Protein AF-0000000076224158 (afdb_homodimer)

Solvent-accessible surface area (backbone atoms only — not comparable to full-atom values): 31196 Å² total; per-residue (Å²): 127,80,57,42,78,38,50,44,68,56,44,60,71,27,46,54,64,68,62,45,44,53,43,44,55,52,43,36,30,42,57,66,63,60,41,84,49,54,47,72,63,79,67,45,77,44,75,63,54,93,77,24,34,37,38,43,28,48,28,35,27,53,86,74,43,29,29,24,38,37,44,34,24,39,27,80,58,23,47,83,75,68,70,39,64,28,68,37,36,36,32,38,36,25,32,54,86,60,41,46,60,49,31,40,31,37,21,51,47,51,47,30,49,47,52,28,39,51,53,48,52,46,44,76,74,58,38,47,92,67,87,57,38,29,40,15,32,38,26,76,48,69,51,34,54,33,34,53,56,48,49,58,72,76,41,80,57,84,37,47,29,25,10,22,86,90,39,46,65,55,16,44,52,49,14,63,74,68,74,44,40,51,28,87,30,43,60,64,27,34,44,74,19,38,33,37,36,36,42,42,85,54,35,70,60,51,71,43,54,48,90,42,49,33,87,32,19,23,37,38,37,52,37,19,77,39,57,74,14,15,52,44,33,44,64,39,48,63,61,27,54,27,28,17,70,40,48,72,55,37,64,71,27,24,10,46,37,55,74,43,64,39,71,71,76,38,29,49,14,31,42,75,67,63,78,38,86,79,76,67,84,40,23,30,32,39,45,39,76,78,57,44,60,43,53,37,47,48,50,50,46,22,53,53,44,46,53,52,54,56,68,73,93,124,81,56,42,79,38,49,45,67,54,42,60,72,28,46,54,65,68,61,46,45,54,44,43,55,50,44,36,30,42,57,66,65,60,40,84,47,54,45,71,63,80,66,45,76,43,79,64,53,103,75,25,35,38,39,42,28,50,28,35,28,52,87,73,43,29,30,23,36,37,43,34,22,41,28,80,57,24,46,83,75,69,71,37,66,30,68,37,38,37,32,38,36,24,33,53,85,61,42,45,61,50,30,40,31,38,21,51,48,50,47,30,49,50,51,29,40,51,52,49,52,46,45,74,75,57,39,49,91,66,86,57,37,28,39,15,32,37,25,76,48,68,50,34,53,32,34,53,57,47,48,58,72,75,42,79,55,82,37,48,29,27,9,23,85,92,39,45,67,56,17,44,52,49,15,63,75,67,74,43,41,52,27,86,31,44,59,65,25,35,45,74,19,36,31,37,36,37,41,43,83,52,35,72,59,52,71,43,54,47,90,42,48,33,88,30,20,22,36,38,39,53,35,19,77,40,58,74,15,15,52,45,34,44,62,40,48,63,61,27,54,27,28,18,69,42,49,70,56,37,64,70,26,22,10,45,36,55,74,43,64,39,71,72,74,37,29,49,14,30,42,75,68,63,77,39,86,78,76,67,86,40,23,32,31,38,45,39,74,77,58,44,60,44,55,36,46,50,50,51,45,22,53,53,44,46,53,52,54,56,70,73,96

Foldseek 3Di:
DDAAEAELVLLVVQQDQVLLLVLLLVLLLCVQVVPPFKDWDDWDWDCPDDPKIWIWGWITHVVLQKTKIKIWIAQPCCCVPPVDDRIFIKMWIAGNVPRHTHYIYGVLSLCLQLLLSVVVLCCVQQFAPDAQAEEFEEDQDSNSVNNLVSVVVPHHHVAYEYEYAPDQPSRVVSCVVSVHHYDNAPLRRQAPGQEYEYPDAWDQDAREEPVSHDFLHEYEYADALAQNTDHYDLVLQQFAQEAESDQVSCCHGHNNCVVSVHDNNYYPSCSSVVVDDDDRRGYYYYYYNDGRVSSRSSVSSSSVSVVVVVVVD/DDAAEAELVLLVVQQDQVLLLVLLLVLLLCVQVVPPFKDWDDWDWDCPDDPKIWIWGWITHVVLQKTKIKIWIAQPCCCVPPVDDRIFIKMWIAGNVPRHTHYIYGVLSLCLQLLLSVVVLCCVQQFDPDAQAEEFEEDQDSNSVNNLVSVVVPHDHNAYEYEYAPDQPSRVVSCVVSVHHYDNAPLRRQAPGQEYEYPDAWDQDAREEPVSHDFLHEYEYADALAQNTDHYDLVLQQFAQEAESDQVSCCHGHNNCVVSVHDNNYYPSCSSVVVDDDDRRGHYYYYYNDGRVSSRSSVSSSSVSVVVVVVVD

Sequence (626 aa):
MKPLFLDGEQVEQHLPLLDLLDGIEKSFVNYSNKIEGLIHPQRLVLNVQNNDLFFVKPVVSTPDKTICTKLLTLFPENEAKYQVPSHQAIVTVFDSDTGSLQAVMDGVAVTDLRTAAASAIARKHLAPRGNSNILAIVGTGHQAVSHVKLFRAVSGYKEIRVCSRSNPQRAQQFAKQWGIKAASSVQEGVRDADIVVTVTKSSAQPVVLYEWLKPNALVVIVGSPISSQRDVDSSTMLNSIVVADSKPGAMETSGDVIQSGCEVHGELGEVIGGKMKVGFDKMRVFKSSGLAVQDLVAGKIVVQNYRKAIRECMKPLFLDGEQVEQHLPLLDLLDGIEKSFVNYSNKIEGLIHPQRLVLNVQNNDLFFVKPVVSTPDKTICTKLLTLFPENEAKYQVPSHQAIVTVFDSDTGSLQAVMDGVAVTDLRTAAASAIARKHLAPRGNSNILAIVGTGHQAVSHVKLFRAVSGYKEIRVCSRSNPQRAQQFAKQWGIKAASSVQEGVRDADIVVTVTKSSAQPVVLYEWLKPNALVVIVGSPISSQRDVDSSTMLNSIVVADSKPGAMETSGDVIQSGCEVHGELGEVIGGKMKVGFDKMRVFKSSGLAVQDLVAGKIVVQNYRKAIREC

Nearest PDB structures (foldseek):
  4bv9-assembly1_A  TM=9.444E-01  e=2.936E-36  Mus musculus
  4bv8-assembly1_A-2  TM=9.529E-01  e=1.553E-35  Mus musculus
  2i99-assembly1_B  TM=9.430E-01  e=1.404E-34  Homo sapiens
  4bv8-assembly2_B-3  TM=9.443E-01  e=3.639E-34  Mus musculus
  4bva-assembly1_A  TM=9.425E-01  e=2.261E-34  Mus musculus

Organism: NCBI:txid252671

Radius of gyration: 27.34 Å; Cα contacts (8 Å, |Δi|>4): 1504; chains: 2; bounding box: 48×82×61 Å

Structure (mmCIF, N/CA/C/O backbone):
data_AF-0000000076224158-model_v1
#
loop_
_entity.id
_entity.type
_entity.pdbx_description
1 polymer 'Ketimine reductase mu-crystallin'
#
loop_
_atom_site.group_PDB
_atom_site.id
_atom_site.type_symbol
_atom_site.label_atom_id
_atom_site.label_alt_id
_atom_site.label_comp_id
_atom_site.label_asym_id
_atom_site.label_entity_id
_atom_site.label_seq_id
_atom_site.pdbx_PDB_ins_code
_atom_site.Cartn_x
_atom_site.Cartn_y
_atom_site.Cartn_z
_atom_site.occupancy
_atom_site.B_iso_or_equiv
_atom_site.auth_seq_id
_atom_site.auth_comp_id
_atom_site.auth_asym_id
_atom_site.auth_atom_id
_atom_site.pdbx_PDB_model_num
ATOM 1 N N . MET A 1 1 ? -10.414 -6.004 17.875 1 71.81 1 MET A N 1
ATOM 2 C CA . MET A 1 1 ? -9.406 -7.023 18.141 1 71.81 1 MET A CA 1
ATOM 3 C C . MET A 1 1 ? -8.031 -6.555 17.688 1 71.81 1 MET A C 1
ATOM 5 O O . MET A 1 1 ? -7.914 -5.797 16.719 1 71.81 1 MET A O 1
ATOM 9 N N . LYS A 1 2 ? -6.98 -7.051 18.375 1 88.31 2 LYS A N 1
ATOM 10 C CA . LYS A 1 2 ? -5.609 -6.684 18.047 1 88.31 2 LYS A CA 1
ATOM 11 C C . LYS A 1 2 ? -5.176 -7.32 16.734 1 88.31 2 LYS A C 1
ATOM 13 O O . LYS A 1 2 ? -5.473 -8.492 16.469 1 88.31 2 LYS A O 1
ATOM 18 N N . PRO A 1 3 ? -4.562 -6.594 15.859 1 96.06 3 PRO A N 1
ATOM 19 C CA . PRO A 1 3 ? -4.098 -7.168 14.594 1 96.06 3 PRO A CA 1
ATOM 20 C C . PRO A 1 3 ? -3.088 -8.297 14.789 1 96.06 3 PRO A C 1
ATOM 22 O O . PRO A 1 3 ? -2.297 -8.258 15.734 1 96.06 3 PRO A O 1
ATOM 25 N N . LEU A 1 4 ? -3.143 -9.258 13.984 1 97 4 LEU A N 1
ATOM 26 C CA . LEU A 1 4 ? -2.207 -10.383 14 1 97 4 LEU A CA 1
ATOM 27 C C . LEU A 1 4 ? -0.954 -10.047 13.195 1 97 4 LEU A C 1
ATOM 29 O O . LEU A 1 4 ? -1.03 -9.383 12.164 1 97 4 LEU A O 1
ATOM 33 N N . PHE A 1 5 ? 0.171 -10.453 13.641 1 97.06 5 PHE A N 1
ATOM 34 C CA . PHE A 1 5 ? 1.428 -10.438 12.898 1 97.06 5 PHE A CA 1
ATOM 35 C C . PHE A 1 5 ? 1.959 -11.852 12.695 1 97.06 5 PHE A C 1
ATOM 37 O O . PHE A 1 5 ? 2.443 -12.477 13.641 1 97.06 5 PHE A O 1
ATOM 44 N N . LEU A 1 6 ? 1.848 -12.305 11.492 1 98.06 6 LEU A N 1
ATOM 45 C CA . LEU A 1 6 ? 2.082 -13.727 11.234 1 98.06 6 LEU A CA 1
ATOM 46 C C . LEU A 1 6 ? 3.314 -13.914 10.359 1 98.06 6 LEU A C 1
ATOM 48 O O . LEU A 1 6 ? 3.416 -13.32 9.281 1 98.06 6 LEU A O 1
ATOM 52 N N . ASP A 1 7 ? 4.25 -14.758 10.781 1 97.5 7 ASP A N 1
ATOM 53 C CA . ASP A 1 7 ? 5.449 -15.023 9.992 1 97.5 7 ASP A CA 1
ATOM 54 C C . ASP A 1 7 ? 5.191 -16.094 8.938 1 97.5 7 ASP A C 1
ATOM 56 O O . ASP A 1 7 ? 4.055 -16.547 8.766 1 97.5 7 ASP A O 1
ATOM 60 N N . GLY A 1 8 ? 6.195 -16.438 8.18 1 97.38 8 GLY A N 1
ATOM 61 C CA . GLY A 1 8 ? 6.047 -17.359 7.062 1 97.38 8 GLY A CA 1
ATOM 62 C C . GLY A 1 8 ? 5.574 -18.75 7.484 1 97.38 8 GLY A C 1
ATOM 63 O O . GLY A 1 8 ? 4.734 -19.359 6.82 1 97.38 8 GLY A O 1
ATOM 64 N N . GLU A 1 9 ? 6.062 -19.25 8.586 1 97.5 9 GLU A N 1
ATOM 65 C CA . GLU A 1 9 ? 5.676 -20.562 9.086 1 97.5 9 GLU A CA 1
ATOM 66 C C . GLU A 1 9 ? 4.203 -20.594 9.484 1 97.5 9 GLU A C 1
ATOM 68 O O . GLU A 1 9 ? 3.492 -21.562 9.188 1 97.5 9 GLU A O 1
ATOM 73 N N . GLN A 1 10 ? 3.787 -19.531 10.18 1 97.94 10 GLN A N 1
ATOM 74 C CA . GLN A 1 10 ? 2.393 -19.438 10.602 1 97.94 10 GLN A CA 1
ATOM 75 C C . GLN A 1 10 ? 1.464 -19.359 9.391 1 97.94 10 GLN A C 1
ATOM 77 O O . GLN A 1 10 ? 0.37 -19.922 9.398 1 97.94 10 GLN A O 1
ATOM 82 N N . VAL A 1 11 ? 1.877 -18.609 8.352 1 98.38 11 VAL A N 1
ATOM 83 C CA . VAL A 1 11 ? 1.096 -18.547 7.125 1 98.38 11 VAL A CA 1
ATOM 84 C C . VAL A 1 11 ? 0.933 -19.938 6.527 1 98.38 11 VAL A C 1
ATOM 86 O O . VAL A 1 11 ? -0.186 -20.359 6.238 1 98.38 11 VAL A O 1
ATOM 89 N N . GLU A 1 12 ? 2.012 -20.656 6.406 1 97.12 12 GLU A N 1
ATOM 90 C CA . GLU A 1 12 ? 1.983 -21.984 5.801 1 97.12 12 GLU A CA 1
ATOM 91 C C . GLU A 1 12 ? 1.125 -22.938 6.617 1 97.12 12 GLU A C 1
ATOM 93 O O . GLU A 1 12 ? 0.393 -23.75 6.059 1 97.12 12 GLU A O 1
ATOM 98 N N . GLN A 1 13 ? 1.196 -22.797 7.918 1 97.25 13 GLN A N 1
ATOM 99 C CA . GLN A 1 13 ? 0.473 -23.688 8.82 1 97.25 13 GLN A CA 1
ATOM 100 C C . GLN A 1 13 ? -1.033 -23.469 8.727 1 97.25 13 GLN A C 1
ATOM 102 O O . GLN A 1 13 ? -1.817 -24.406 8.906 1 97.25 13 GLN A O 1
ATOM 107 N N . HIS A 1 14 ? -1.399 -22.297 8.422 1 98.19 14 HIS A N 1
ATOM 108 C CA . HIS A 1 14 ? -2.818 -21.969 8.508 1 98.19 14 HIS A CA 1
ATOM 109 C C . HIS A 1 14 ? -3.412 -21.703 7.129 1 98.19 14 HIS A C 1
ATOM 111 O O . HIS A 1 14 ? -4.477 -21.094 7.008 1 98.19 14 HIS A O 1
ATOM 117 N N . LEU A 1 15 ? -2.77 -22.141 6.113 1 97.81 15 LEU A N 1
ATOM 118 C CA . LEU A 1 15 ? -3.25 -22.016 4.738 1 97.81 15 LEU A CA 1
ATOM 119 C C . LEU A 1 15 ? -3.375 -23.391 4.094 1 97.81 15 LEU A C 1
ATOM 121 O O . LEU A 1 15 ? -2.566 -23.766 3.234 1 97.81 15 LEU A O 1
ATOM 125 N N . PRO A 1 16 ? -4.438 -24.125 4.477 1 96.19 16 PRO A N 1
ATOM 126 C CA . PRO A 1 16 ? -4.629 -25.453 3.893 1 96.19 16 PRO A CA 1
ATOM 127 C C . PRO A 1 16 ? -4.746 -25.422 2.371 1 96.19 16 PRO A C 1
ATOM 129 O O . PRO A 1 16 ? -5.438 -24.547 1.821 1 96.19 16 PRO A O 1
ATOM 132 N N . LEU A 1 17 ? -4.184 -26.406 1.789 1 95.94 17 LEU A N 1
ATOM 133 C CA . LEU A 1 17 ? -4.035 -26.453 0.339 1 95.94 17 LEU A CA 1
ATOM 134 C C . LEU A 1 17 ? -5.395 -26.484 -0.348 1 95.94 17 LEU A C 1
ATOM 136 O O . LEU A 1 17 ? -5.621 -25.766 -1.319 1 95.94 17 LEU A O 1
ATOM 140 N N . LEU A 1 18 ? -6.312 -27.297 0.11 1 95.44 18 LEU A N 1
ATOM 141 C CA . LEU A 1 18 ? -7.609 -27.453 -0.535 1 95.44 18 LEU A CA 1
ATOM 142 C C . LEU A 1 18 ? -8.406 -26.156 -0.482 1 95.44 18 LEU A C 1
ATOM 144 O O . LEU A 1 18 ? -9.039 -25.781 -1.466 1 95.44 18 LEU A O 1
ATOM 148 N N . ASP A 1 19 ? -8.359 -25.484 0.692 1 97 19 ASP A N 1
ATOM 149 C CA . ASP A 1 19 ? -9.039 -24.188 0.828 1 97 19 ASP A CA 1
ATOM 150 C C . ASP A 1 19 ? -8.422 -23.156 -0.107 1 97 19 ASP A C 1
ATOM 152 O O . ASP A 1 19 ? -9.141 -22.344 -0.703 1 97 19 ASP A O 1
ATOM 156 N N . LEU A 1 20 ? -7.164 -23.219 -0.166 1 98.25 20 LEU A N 1
ATOM 157 C CA . LEU A 1 20 ? -6.449 -22.281 -1.015 1 98.25 20 LEU A CA 1
ATOM 158 C C . LEU A 1 20 ? -6.816 -22.484 -2.48 1 98.25 20 LEU A C 1
ATOM 160 O O . LEU A 1 20 ? -7.148 -21.516 -3.178 1 98.25 20 LEU A O 1
ATOM 164 N N . LEU A 1 21 ? -6.789 -23.734 -2.971 1 98.25 21 LEU A N 1
ATOM 165 C CA . LEU A 1 21 ? -7.094 -24.047 -4.363 1 98.25 21 LEU A CA 1
ATOM 166 C C . LEU A 1 21 ? -8.516 -23.625 -4.715 1 98.25 21 LEU A C 1
ATOM 168 O O . LEU A 1 21 ? -8.742 -22.969 -5.734 1 98.25 21 LEU A O 1
ATOM 172 N N . ASP A 1 22 ? -9.43 -23.953 -3.82 1 98.25 22 ASP A N 1
ATOM 173 C CA . ASP A 1 22 ? -10.828 -23.594 -4.047 1 98.25 22 ASP A CA 1
ATOM 174 C C . ASP A 1 22 ? -11 -22.062 -4.086 1 98.25 22 ASP A C 1
ATOM 176 O O . ASP A 1 22 ? -11.703 -21.547 -4.953 1 98.25 22 ASP A O 1
ATOM 180 N N . GLY A 1 23 ? -10.398 -21.422 -3.127 1 98.38 23 GLY A N 1
ATOM 181 C CA . GLY A 1 23 ? -10.508 -19.969 -3.047 1 98.38 23 GLY A CA 1
ATOM 182 C C . GLY A 1 23 ? -9.898 -19.266 -4.242 1 98.38 23 GLY A C 1
ATOM 183 O O . GLY A 1 23 ? -10.492 -18.328 -4.781 1 98.38 23 GLY A O 1
ATOM 184 N N . ILE A 1 24 ? -8.734 -19.688 -4.688 1 98.62 24 ILE A N 1
ATOM 185 C CA . ILE A 1 24 ? -8.047 -19.062 -5.812 1 98.62 24 ILE A CA 1
ATOM 186 C C . ILE A 1 24 ? -8.836 -19.297 -7.098 1 98.62 24 ILE A C 1
ATOM 188 O O . ILE A 1 24 ? -8.969 -18.391 -7.926 1 98.62 24 ILE A O 1
ATOM 192 N N . GLU A 1 25 ? -9.312 -20.516 -7.273 1 98.62 25 GLU A N 1
ATOM 193 C CA . GLU A 1 25 ? -10.102 -20.812 -8.461 1 98.62 25 GLU A CA 1
ATOM 194 C C . GLU A 1 25 ? -11.32 -19.922 -8.57 1 98.62 25 GLU A C 1
ATOM 196 O O . GLU A 1 25 ? -11.594 -19.359 -9.633 1 98.62 25 GLU A O 1
ATOM 201 N N . LYS A 1 26 ? -12.008 -19.75 -7.492 1 98.38 26 LYS A N 1
ATOM 202 C CA . LYS A 1 26 ? -13.172 -18.859 -7.449 1 98.38 26 LYS A CA 1
ATOM 203 C C . LYS A 1 26 ? -12.766 -17.422 -7.719 1 98.38 26 LYS A C 1
ATOM 205 O O . LYS A 1 26 ? -13.508 -16.672 -8.367 1 98.38 26 LYS A O 1
ATOM 210 N N . SER A 1 27 ? -11.641 -17.031 -7.215 1 98.25 27 SER A N 1
ATOM 211 C CA . SER A 1 27 ? -11.188 -15.656 -7.371 1 98.25 27 SER A CA 1
ATOM 212 C C . SER A 1 27 ? -10.898 -15.328 -8.828 1 98.25 27 SER A C 1
ATOM 214 O O . SER A 1 27 ? -11.117 -14.195 -9.273 1 98.25 27 SER A O 1
ATOM 216 N N . PHE A 1 28 ? -10.383 -16.297 -9.617 1 98.69 28 PHE A N 1
ATOM 217 C CA . PHE A 1 28 ? -10.18 -16.094 -11.047 1 98.69 28 PHE A CA 1
ATOM 218 C C . PHE A 1 28 ? -11.492 -15.766 -11.742 1 98.69 28 PHE A C 1
ATOM 220 O O . PHE A 1 28 ? -11.57 -14.836 -12.547 1 98.69 28 PHE A O 1
ATOM 227 N N . VAL A 1 29 ? -12.492 -16.547 -11.43 1 98.62 29 VAL A N 1
ATOM 228 C CA . VAL A 1 29 ? -13.797 -16.375 -12.047 1 98.62 29 VAL A CA 1
ATOM 229 C C . VAL A 1 29 ? -14.375 -15.008 -11.672 1 98.62 29 VAL A C 1
ATOM 231 O O . VAL A 1 29 ? -14.852 -14.258 -12.531 1 98.62 29 VAL A O 1
ATOM 234 N N . ASN A 1 30 ? -14.305 -14.688 -10.391 1 98.31 30 ASN A N 1
ATOM 235 C CA . ASN A 1 30 ? -14.82 -13.414 -9.906 1 98.31 30 ASN A CA 1
ATOM 236 C C . ASN A 1 30 ? -14.117 -12.234 -10.562 1 98.31 30 ASN A C 1
ATOM 238 O O . ASN A 1 30 ? -14.75 -11.234 -10.906 1 98.31 30 ASN A O 1
ATOM 242 N N . TYR A 1 31 ? -12.836 -12.344 -10.68 1 98.25 31 TYR A N 1
ATOM 243 C CA . TYR A 1 31 ? -12.062 -11.281 -11.312 1 98.25 31 TYR A CA 1
ATOM 244 C C . TYR A 1 31 ? -12.484 -11.102 -12.773 1 98.25 31 TYR A C 1
ATOM 246 O O . TYR A 1 31 ? -12.789 -9.984 -13.195 1 98.25 31 TYR A O 1
ATOM 254 N N . SER A 1 32 ? 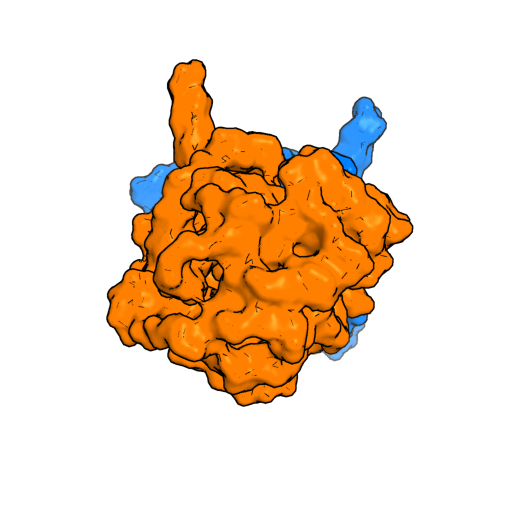-12.508 -12.18 -13.516 1 98.31 32 SER A N 1
ATOM 255 C CA . SER A 1 32 ? -12.805 -12.102 -14.945 1 98.31 32 SER A CA 1
ATOM 256 C C . SER A 1 32 ? -14.234 -11.625 -15.188 1 98.31 32 SER A C 1
ATOM 258 O O . SER A 1 32 ? -14.516 -10.969 -16.188 1 98.31 32 SER A O 1
ATOM 260 N N . ASN A 1 33 ? -15.109 -11.93 -14.25 1 97.69 33 ASN A N 1
ATOM 261 C CA . ASN A 1 33 ? -16.516 -11.523 -14.367 1 97.69 33 ASN A CA 1
ATOM 262 C C . ASN A 1 33 ? -16.734 -10.109 -13.836 1 97.69 33 ASN A C 1
ATOM 264 O O . ASN A 1 33 ? -17.844 -9.578 -13.914 1 97.69 33 ASN A O 1
ATOM 268 N N . LYS A 1 34 ? -15.719 -9.453 -13.258 1 96.31 34 LYS A N 1
ATOM 269 C CA . LYS A 1 34 ? -15.82 -8.117 -12.672 1 96.31 34 LYS A CA 1
ATOM 270 C C . LYS A 1 34 ? -17 -8.023 -11.711 1 96.31 34 LYS A C 1
ATOM 272 O O . LYS A 1 34 ? -17.844 -7.141 -11.852 1 96.31 34 LYS A O 1
ATOM 277 N N . ILE A 1 35 ? -17 -8.969 -10.852 1 97.19 35 ILE A N 1
ATOM 278 C CA . ILE A 1 35 ? -18.156 -9.016 -9.961 1 97.19 35 ILE A CA 1
ATOM 279 C C . ILE A 1 35 ? -18.266 -7.703 -9.18 1 97.19 35 ILE A C 1
ATOM 281 O O . ILE A 1 35 ? -17.25 -7.043 -8.93 1 97.19 35 ILE A O 1
ATOM 285 N N . GLU A 1 36 ? -19.469 -7.371 -8.742 1 96.69 36 GLU A N 1
ATOM 286 C CA . GLU A 1 36 ? -19.703 -6.168 -7.949 1 96.69 36 GLU A CA 1
ATOM 287 C C . GLU A 1 36 ? -18.984 -6.25 -6.602 1 96.69 36 GLU A C 1
ATOM 289 O O . GLU A 1 36 ? -19 -7.293 -5.949 1 96.69 36 GLU A O 1
ATOM 294 N N . GLY A 1 37 ? -18.312 -5.105 -6.25 1 97.44 37 GLY A N 1
ATOM 295 C CA . GLY A 1 37 ? -17.656 -5.043 -4.953 1 97.44 37 GLY A CA 1
ATOM 296 C C . GLY A 1 37 ? -16.203 -5.445 -5.012 1 97.44 37 GLY A C 1
ATOM 297 O O . GLY A 1 37 ? -15.469 -5.297 -4.027 1 97.44 37 GLY A O 1
ATOM 298 N N . LEU A 1 38 ? -15.828 -6.031 -6.137 1 98.12 38 LEU A N 1
ATOM 299 C CA . LEU A 1 38 ? -14.406 -6.301 -6.344 1 98.12 38 LEU A CA 1
ATOM 300 C C . LEU A 1 38 ? -13.727 -5.129 -7.035 1 98.12 38 LEU A C 1
ATOM 302 O O . LEU A 1 38 ? -14.031 -4.816 -8.188 1 98.12 38 LEU A O 1
ATOM 306 N N . ILE A 1 39 ? -12.914 -4.418 -6.352 1 98.12 39 ILE A N 1
ATOM 307 C CA . ILE A 1 39 ? -12.117 -3.314 -6.879 1 98.12 39 ILE A CA 1
ATOM 308 C C . ILE A 1 39 ? -10.648 -3.73 -6.957 1 98.12 39 ILE A C 1
ATOM 31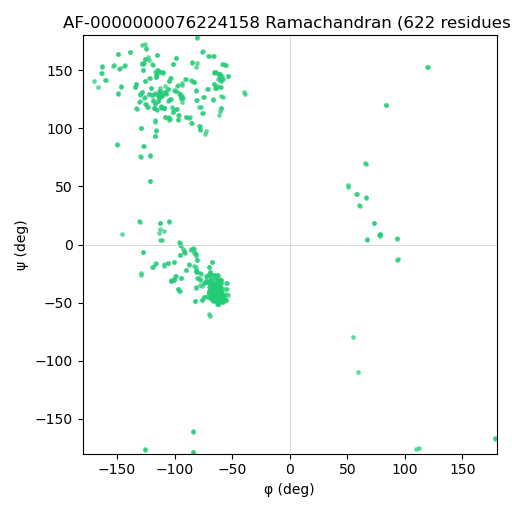0 O O . ILE A 1 39 ? -9.984 -3.893 -5.93 1 98.12 39 ILE A O 1
ATOM 314 N N . HIS A 1 40 ? -10.164 -3.908 -8.117 1 97.31 40 HIS A N 1
ATOM 315 C CA . HIS A 1 40 ? -8.859 -4.496 -8.391 1 97.31 40 HIS A CA 1
ATOM 316 C C . HIS A 1 40 ? -8.047 -3.625 -9.336 1 97.31 40 HIS A C 1
ATOM 318 O O . HIS A 1 40 ? -7.895 -3.959 -10.516 1 97.31 40 HIS A O 1
ATOM 324 N N . PRO A 1 41 ? -7.508 -2.51 -8.805 1 95.06 41 PRO A N 1
ATOM 325 C CA . PRO A 1 41 ? -6.711 -1.659 -9.688 1 95.06 41 PRO A CA 1
ATOM 326 C C . PRO A 1 41 ? -5.426 -2.34 -10.164 1 95.06 41 PRO A C 1
ATOM 328 O O . PRO A 1 41 ? -5 -3.336 -9.57 1 95.06 41 PRO A O 1
ATOM 331 N N . GLN A 1 42 ? -4.859 -1.765 -11.25 1 90.12 42 GLN A N 1
ATOM 332 C CA . GLN A 1 42 ? -3.537 -2.219 -11.664 1 90.12 42 GLN A CA 1
ATOM 333 C C . GLN A 1 42 ? -2.496 -1.956 -10.586 1 90.12 42 GLN A C 1
ATOM 335 O O . GLN A 1 42 ? -2.566 -0.947 -9.875 1 90.12 42 GLN A O 1
ATOM 340 N N . ARG A 1 43 ? -1.599 -2.793 -10.516 1 91.38 43 ARG A N 1
ATOM 341 C CA . ARG A 1 43 ? -0.514 -2.641 -9.555 1 91.38 43 ARG A CA 1
ATOM 342 C C . ARG A 1 43 ? 0.273 -1.361 -9.812 1 91.38 43 ARG A C 1
ATOM 344 O O . ARG A 1 43 ? 0.38 -0.911 -10.953 1 91.38 43 ARG A O 1
ATOM 351 N N . LEU A 1 44 ? 0.775 -0.759 -8.742 1 94 44 LEU A N 1
ATOM 352 C CA . LEU A 1 44 ? 1.739 0.332 -8.852 1 94 44 LEU A CA 1
ATOM 353 C C . LEU A 1 44 ? 3.166 -0.191 -8.727 1 94 44 LEU A C 1
ATOM 355 O O . LEU A 1 44 ? 3.459 -1.007 -7.848 1 94 44 LEU A O 1
ATOM 359 N N . VAL A 1 45 ? 4.02 0.167 -9.656 1 93.19 45 VAL A N 1
ATOM 360 C CA . VAL A 1 45 ? 5.43 -0.206 -9.617 1 93.19 45 VAL A CA 1
ATOM 361 C C . VAL A 1 45 ? 6.289 1.046 -9.484 1 93.19 45 VAL A C 1
ATOM 363 O O . VAL A 1 45 ? 6.258 1.924 -10.352 1 93.19 45 VAL A O 1
ATOM 366 N N . LEU A 1 46 ? 6.988 1.181 -8.43 1 96.69 46 LEU A N 1
ATOM 367 C CA . LEU A 1 46 ? 7.902 2.299 -8.211 1 96.69 46 LEU A CA 1
ATOM 368 C C . LEU A 1 46 ? 9.352 1.864 -8.414 1 96.69 46 LEU A C 1
ATOM 370 O O . LEU A 1 46 ? 9.805 0.897 -7.793 1 96.69 46 LEU A O 1
ATOM 374 N N . ASN A 1 47 ? 10.07 2.521 -9.258 1 95.38 47 ASN A N 1
ATOM 375 C CA . ASN A 1 47 ? 11.5 2.285 -9.438 1 95.38 47 ASN A CA 1
ATOM 376 C C . ASN A 1 47 ? 12.32 2.941 -8.336 1 95.38 47 ASN A C 1
ATOM 378 O O . ASN A 1 47 ? 12.555 4.152 -8.367 1 95.38 47 ASN A O 1
ATOM 382 N N . VAL A 1 48 ? 12.781 2.225 -7.371 1 97.06 48 VAL A N 1
ATOM 383 C CA . VAL A 1 48 ? 13.5 2.744 -6.207 1 97.06 48 VAL A CA 1
ATOM 384 C C . VAL A 1 48 ? 14.867 3.26 -6.637 1 97.06 48 VAL A C 1
ATOM 386 O O . VAL A 1 48 ? 15.148 4.457 -6.527 1 97.06 48 VAL A O 1
ATOM 389 N N . GLN A 1 49 ? 15.688 2.393 -7.168 1 93 49 GLN A N 1
ATOM 390 C CA . GLN A 1 49 ? 17 2.705 -7.73 1 93 49 GLN A CA 1
ATOM 391 C C . GLN A 1 49 ? 17.531 1.531 -8.539 1 93 49 GLN A C 1
ATOM 393 O O . GLN A 1 49 ? 17.359 0.372 -8.164 1 93 49 GLN A O 1
ATOM 398 N N . ASN A 1 50 ? 18.078 1.914 -9.758 1 87.69 50 ASN A N 1
ATOM 399 C CA . ASN A 1 50 ? 18.625 0.895 -10.648 1 87.69 50 ASN A CA 1
ATOM 400 C C . ASN A 1 50 ? 17.578 -0.139 -11.039 1 87.69 50 ASN A C 1
ATOM 402 O O . ASN A 1 50 ? 16.547 0.208 -11.609 1 87.69 50 ASN A O 1
ATOM 406 N N . ASN A 1 51 ? 17.547 -1.375 -10.641 1 87.12 51 ASN A N 1
ATOM 407 C CA . ASN A 1 51 ? 16.625 -2.453 -10.961 1 87.12 51 ASN A CA 1
ATOM 408 C C . ASN A 1 51 ? 15.812 -2.879 -9.734 1 87.12 51 ASN A C 1
ATOM 410 O O . ASN A 1 51 ? 15.148 -3.914 -9.758 1 87.12 51 ASN A O 1
ATOM 414 N N . ASP A 1 52 ? 16.016 -1.975 -8.703 1 94.5 52 ASP A N 1
ATOM 415 C CA . ASP A 1 52 ? 15.234 -2.227 -7.504 1 94.5 52 ASP A CA 1
ATOM 416 C C . ASP A 1 52 ? 13.812 -1.678 -7.648 1 94.5 52 ASP A C 1
ATOM 418 O O . ASP A 1 52 ? 13.625 -0.498 -7.957 1 94.5 52 ASP A O 1
ATOM 422 N N . LEU A 1 53 ? 12.852 -2.527 -7.453 1 94.88 53 LEU A N 1
ATOM 423 C CA . LEU A 1 53 ? 11.461 -2.152 -7.684 1 94.88 53 LEU A CA 1
ATOM 424 C C . LEU A 1 53 ? 10.625 -2.342 -6.422 1 94.88 53 LEU A C 1
ATOM 426 O O . LEU A 1 53 ? 10.906 -3.236 -5.617 1 94.88 53 LEU A O 1
ATOM 430 N N . PHE A 1 54 ? 9.75 -1.512 -6.227 1 97.62 54 PHE A N 1
ATOM 431 C CA . PHE A 1 54 ? 8.75 -1.604 -5.172 1 97.62 54 PHE A CA 1
ATOM 432 C C . PHE A 1 54 ? 7.348 -1.704 -5.758 1 97.62 54 PHE A C 1
ATOM 434 O O . PHE A 1 54 ? 6.922 -0.826 -6.508 1 97.62 54 PHE A O 1
ATOM 441 N N . PHE A 1 55 ? 6.613 -2.775 -5.445 1 96.75 55 PHE A N 1
ATOM 442 C CA . PHE A 1 55 ? 5.277 -3.029 -5.965 1 96.75 55 PHE A CA 1
ATOM 443 C C . PHE A 1 55 ? 4.223 -2.781 -4.895 1 96.75 55 PHE A C 1
ATOM 445 O O . PHE A 1 55 ? 4.395 -3.176 -3.74 1 96.75 55 PHE A O 1
ATOM 452 N N . VAL A 1 56 ? 3.172 -2.096 -5.227 1 98.38 56 VAL A N 1
ATOM 453 C CA . VAL A 1 56 ? 1.987 -1.885 -4.402 1 98.38 56 VAL A CA 1
ATOM 454 C C . VAL A 1 56 ? 0.762 -2.479 -5.09 1 98.38 56 VAL A C 1
ATOM 456 O O . VAL A 1 56 ? 0.384 -2.047 -6.184 1 98.38 56 VAL A O 1
ATOM 459 N N . LYS A 1 57 ? 0.156 -3.461 -4.445 1 97.94 57 LYS A N 1
ATOM 460 C CA . LYS A 1 57 ? -0.953 -4.18 -5.066 1 97.94 57 LYS A CA 1
ATOM 461 C C . LYS A 1 57 ? -2.174 -4.203 -4.148 1 97.94 57 LYS A C 1
ATOM 463 O O . LYS A 1 57 ? -2.438 -5.207 -3.482 1 97.94 57 LYS A O 1
ATOM 468 N N . PRO A 1 58 ? -2.975 -3.182 -4.18 1 98.75 58 PRO A N 1
ATOM 469 C CA . PRO A 1 58 ? -4.195 -3.17 -3.371 1 98.75 58 PRO A CA 1
ATOM 470 C C . PRO A 1 58 ? -5.367 -3.867 -4.059 1 98.75 58 PRO A C 1
ATOM 472 O O . PRO A 1 58 ? -5.395 -3.967 -5.289 1 98.75 58 PRO A O 1
ATOM 475 N N . VAL A 1 59 ? -6.316 -4.312 -3.252 1 98.81 59 VAL A N 1
ATOM 476 C CA . VAL A 1 59 ? -7.551 -4.895 -3.766 1 98.81 59 VAL A CA 1
ATOM 477 C C . VAL A 1 59 ? -8.625 -4.867 -2.682 1 98.81 59 VAL A C 1
ATOM 479 O O . VAL A 1 59 ? -8.32 -4.984 -1.493 1 98.81 59 VAL A O 1
ATOM 482 N N . VAL A 1 60 ? -9.836 -4.598 -3.082 1 98.81 60 VAL A N 1
ATOM 483 C CA . VAL A 1 60 ? -11.008 -4.656 -2.215 1 98.81 60 VAL A CA 1
ATOM 484 C C . VAL A 1 60 ? -11.977 -5.723 -2.725 1 98.81 60 VAL A C 1
ATOM 486 O O . VAL A 1 60 ? -12.25 -5.797 -3.926 1 98.81 60 VAL A O 1
ATOM 489 N N . SER A 1 61 ? -12.414 -6.582 -1.872 1 98.69 61 SER A N 1
ATOM 490 C CA . SER A 1 61 ? -13.531 -7.477 -2.145 1 98.69 61 SER A CA 1
ATOM 491 C C . SER A 1 61 ? -14.57 -7.422 -1.028 1 98.69 61 SER A C 1
ATOM 493 O O . SER A 1 61 ? -14.406 -8.07 0.007 1 98.69 61 SER A O 1
ATOM 495 N N . THR A 1 62 ? -15.648 -6.68 -1.249 1 98 62 THR A N 1
ATOM 496 C CA . THR A 1 62 ? -16.703 -6.59 -0.237 1 98 62 THR A CA 1
ATOM 497 C C . THR A 1 62 ? -17.406 -7.93 -0.073 1 98 62 THR A C 1
ATOM 499 O O . THR A 1 62 ? -17.844 -8.273 1.025 1 98 62 THR A O 1
ATOM 502 N N . PRO A 1 63 ? -17.547 -8.766 -1.197 1 97.38 63 PRO A N 1
ATOM 503 C CA . PRO A 1 63 ? -18.109 -10.102 -1 1 97.38 63 PRO A CA 1
ATOM 504 C C . PRO A 1 63 ? -17.281 -10.961 -0.054 1 97.38 63 PRO A C 1
ATOM 506 O O . PRO A 1 63 ? -17.828 -11.805 0.663 1 97.38 63 PRO A O 1
ATOM 509 N N . ASP A 1 64 ? -16.016 -10.742 -0.028 1 97.81 64 ASP A N 1
ATOM 510 C CA . ASP A 1 64 ? -15.125 -11.484 0.865 1 97.81 64 ASP A CA 1
ATOM 511 C C . ASP A 1 64 ? -14.938 -10.75 2.189 1 97.81 64 ASP A C 1
ATOM 513 O O . ASP A 1 64 ? -14.203 -11.219 3.064 1 97.81 64 ASP A O 1
ATOM 517 N N . LYS A 1 65 ? -15.492 -9.523 2.322 1 98.06 65 LYS A N 1
ATOM 518 C CA . LYS A 1 65 ? -15.398 -8.68 3.508 1 98.06 65 LYS A CA 1
ATOM 519 C C . LYS A 1 65 ? -13.938 -8.375 3.85 1 98.06 65 LYS A C 1
ATOM 521 O O . LYS A 1 65 ? -13.539 -8.461 5.012 1 98.06 65 LYS A O 1
ATOM 526 N N . THR A 1 66 ? -13.156 -8.062 2.779 1 98.69 66 THR A N 1
ATOM 527 C CA . THR A 1 66 ? -11.719 -7.965 3 1 98.69 66 THR A CA 1
ATOM 528 C C . THR A 1 66 ? -11.102 -6.895 2.1 1 98.69 66 THR A C 1
ATOM 530 O O . THR A 1 66 ? -11.5 -6.754 0.939 1 98.69 66 THR A O 1
ATOM 533 N N . ILE A 1 67 ? -10.258 -6.086 2.607 1 98.88 67 ILE A N 1
ATOM 534 C CA . ILE A 1 67 ? -9.312 -5.242 1.889 1 98.88 67 ILE A CA 1
ATOM 535 C C . ILE A 1 67 ? -7.898 -5.777 2.078 1 98.88 67 ILE A C 1
ATOM 537 O O . ILE A 1 67 ? -7.504 -6.125 3.193 1 98.88 67 ILE A O 1
ATOM 541 N N . CYS A 1 68 ? -7.188 -5.914 0.991 1 98.88 68 CYS A N 1
ATOM 542 C CA . CYS A 1 68 ? -5.84 -6.469 1.052 1 98.88 68 CYS A CA 1
ATOM 543 C C . CYS A 1 68 ? -4.863 -5.625 0.239 1 98.88 68 CYS A C 1
ATOM 545 O O . CYS A 1 68 ? -5.227 -5.09 -0.81 1 98.88 68 CYS A O 1
ATOM 547 N N . THR A 1 69 ? -3.703 -5.391 0.753 1 98.94 69 THR A N 1
ATOM 548 C CA . THR A 1 69 ? -2.607 -4.785 0.004 1 98.94 69 THR A CA 1
ATOM 549 C C . THR A 1 69 ? -1.327 -5.602 0.166 1 98.94 69 THR A C 1
ATOM 551 O O . THR A 1 69 ? -0.881 -5.848 1.288 1 98.94 69 THR A O 1
ATOM 554 N N . LYS A 1 70 ? -0.789 -6.016 -0.889 1 98.81 70 LYS A N 1
ATOM 555 C CA . LYS A 1 70 ? 0.556 -6.582 -0.863 1 98.81 70 LYS A CA 1
ATOM 556 C C . LYS A 1 70 ? 1.606 -5.523 -1.184 1 98.81 70 LYS A C 1
ATOM 558 O O . LYS A 1 70 ? 1.443 -4.746 -2.125 1 98.81 70 LYS A O 1
ATOM 563 N N . LEU A 1 71 ? 2.553 -5.406 -0.379 1 98.81 71 LEU A N 1
ATOM 564 C CA . LEU A 1 71 ? 3.744 -4.59 -0.599 1 98.81 71 LEU A CA 1
ATOM 565 C C . LEU A 1 71 ? 4.969 -5.469 -0.823 1 98.81 71 LEU A C 1
ATOM 567 O O . LEU A 1 71 ? 5.359 -6.234 0.062 1 98.81 71 LEU A O 1
ATOM 571 N N . LEU A 1 72 ? 5.551 -5.344 -2.012 1 97.94 72 LEU A N 1
ATOM 572 C CA . LEU A 1 72 ? 6.613 -6.254 -2.424 1 97.94 72 LEU A CA 1
ATOM 573 C C . LEU A 1 72 ? 7.84 -5.477 -2.898 1 97.94 72 LEU A C 1
ATOM 575 O O . LEU A 1 72 ? 7.711 -4.492 -3.631 1 97.94 72 LEU A O 1
ATOM 579 N N . THR A 1 73 ? 8.953 -5.852 -2.406 1 97.25 73 THR A N 1
ATOM 580 C CA . THR A 1 73 ? 10.211 -5.328 -2.922 1 97.25 73 THR A CA 1
ATOM 581 C C . THR A 1 73 ? 10.953 -6.391 -3.729 1 97.25 73 THR A C 1
ATOM 583 O O . THR A 1 73 ? 11.031 -7.551 -3.312 1 97.25 73 THR A O 1
ATOM 586 N N . LEU A 1 74 ? 11.375 -6.059 -4.895 1 93.88 74 LEU A N 1
ATOM 587 C CA . LEU A 1 74 ? 12.211 -6.891 -5.754 1 93.88 74 LEU A CA 1
ATOM 588 C C . LEU A 1 74 ? 13.57 -6.246 -5.984 1 93.88 74 LEU A C 1
ATOM 590 O O . LEU A 1 74 ? 13.711 -5.363 -6.832 1 93.88 74 LEU A O 1
ATOM 594 N N . PHE A 1 75 ? 14.492 -6.707 -5.219 1 94.56 75 PHE A N 1
ATOM 595 C CA . PHE A 1 75 ? 15.859 -6.203 -5.254 1 94.56 75 PHE A CA 1
ATOM 596 C C . PHE A 1 75 ? 16.828 -7.301 -5.684 1 94.56 75 PHE A C 1
ATOM 598 O O . PHE A 1 75 ? 17.391 -8.008 -4.844 1 94.56 75 PHE A O 1
ATOM 605 N N . PRO A 1 76 ? 17.141 -7.406 -7 1 88.62 76 PRO A N 1
ATOM 606 C CA . PRO A 1 76 ? 17.844 -8.562 -7.562 1 88.62 76 PRO A CA 1
ATOM 607 C C . PRO A 1 76 ? 19.25 -8.734 -6.984 1 88.62 76 PRO A C 1
ATOM 609 O O . PRO A 1 76 ? 19.75 -9.859 -6.902 1 88.62 76 PRO A O 1
ATOM 612 N N . GLU A 1 77 ? 19.922 -7.734 -6.512 1 91.12 77 GLU A N 1
ATOM 613 C CA . GLU A 1 77 ? 21.312 -7.812 -6.098 1 91.12 77 GLU A CA 1
ATOM 614 C C . GLU A 1 77 ? 21.422 -8.039 -4.594 1 91.12 77 GLU A C 1
ATOM 616 O O . GLU A 1 77 ? 22.531 -8.102 -4.055 1 91.12 77 GLU A O 1
ATOM 621 N N . ASN A 1 78 ? 20.359 -8.164 -3.912 1 93.62 78 ASN A N 1
ATOM 622 C CA . ASN A 1 78 ? 20.328 -8.266 -2.457 1 93.62 78 ASN A CA 1
ATOM 623 C C . ASN A 1 78 ? 21.203 -9.422 -1.96 1 93.62 78 ASN A C 1
ATOM 625 O O . ASN A 1 78 ? 22 -9.25 -1.042 1 93.62 78 ASN A O 1
ATOM 629 N N . GLU A 1 79 ? 21 -10.555 -2.611 1 88.25 79 GLU A N 1
ATOM 630 C CA . GLU A 1 79 ? 21.703 -11.734 -2.133 1 88.25 79 GLU A CA 1
ATOM 631 C C . GLU A 1 79 ? 23.219 -11.555 -2.248 1 88.25 79 GLU A C 1
ATOM 633 O O . GLU A 1 79 ? 23.953 -11.867 -1.315 1 88.25 79 GLU A O 1
ATOM 638 N N . ALA A 1 80 ? 23.625 -11.055 -3.338 1 88.88 80 ALA A N 1
ATOM 639 C CA . ALA A 1 80 ? 25.062 -10.852 -3.594 1 88.88 80 ALA A CA 1
ATOM 640 C C . ALA A 1 80 ? 25.625 -9.75 -2.699 1 88.88 80 ALA A C 1
ATOM 642 O O . ALA A 1 80 ? 26.734 -9.875 -2.189 1 88.88 80 ALA A O 1
ATOM 643 N N . LYS A 1 81 ? 24.859 -8.742 -2.404 1 91.81 81 LYS A N 1
ATOM 644 C CA . LYS A 1 81 ? 25.375 -7.551 -1.751 1 91.81 81 LYS A CA 1
ATOM 645 C C . LYS A 1 81 ? 25.188 -7.617 -0.239 1 91.81 81 LYS A C 1
ATOM 647 O O . LYS A 1 81 ? 26.047 -7.18 0.525 1 91.81 81 LYS A O 1
ATOM 652 N N . TYR A 1 82 ? 23.984 -8.148 0.228 1 91.94 82 TYR A N 1
ATOM 653 C CA . TYR A 1 82 ? 23.609 -7.965 1.623 1 91.94 82 TYR A CA 1
ATOM 654 C C . TYR A 1 82 ? 23.266 -9.305 2.275 1 91.94 82 TYR A C 1
ATOM 656 O O . TYR A 1 82 ? 23.016 -9.367 3.482 1 91.94 82 TYR A O 1
ATOM 664 N N . GLN A 1 83 ? 23.219 -10.398 1.513 1 91.69 83 GLN A N 1
ATOM 665 C CA . GLN A 1 83 ? 22.828 -11.711 2.018 1 91.69 83 GLN A CA 1
ATOM 666 C C . GLN A 1 83 ? 21.406 -11.695 2.57 1 91.69 83 GLN A C 1
ATOM 668 O O . GLN A 1 83 ? 21.156 -12.234 3.65 1 91.69 83 GLN A O 1
ATOM 673 N N . VAL A 1 84 ? 20.578 -10.906 1.961 1 93.12 84 VAL A N 1
ATOM 674 C CA . VAL A 1 84 ? 19.156 -10.883 2.24 1 93.12 84 VAL A CA 1
ATOM 675 C C . VAL A 1 84 ? 18.375 -11.242 0.978 1 93.12 84 VAL A C 1
ATOM 677 O O . VAL A 1 84 ? 18.891 -11.125 -0.135 1 93.12 84 VAL A O 1
ATOM 680 N N . PRO A 1 85 ? 17.219 -11.719 1.116 1 92.38 85 PRO A N 1
ATOM 681 C CA . PRO A 1 85 ? 16.469 -12.172 -0.053 1 92.38 85 PRO A CA 1
ATOM 682 C C . PRO A 1 85 ? 16.219 -11.055 -1.064 1 92.38 85 PRO A C 1
ATOM 684 O O . PRO A 1 85 ? 16 -9.906 -0.677 1 92.38 85 PRO A O 1
ATOM 687 N N . SER A 1 86 ? 16.219 -11.398 -2.344 1 91.75 86 SER A N 1
ATOM 688 C CA . SER A 1 86 ? 15.945 -10.445 -3.418 1 91.75 86 SER A CA 1
ATOM 689 C C . SER A 1 86 ? 14.469 -10.055 -3.445 1 91.75 86 SER A C 1
ATOM 691 O O . SER A 1 86 ? 14.125 -8.969 -3.908 1 91.75 86 SER A O 1
ATOM 693 N N . HIS A 1 87 ? 13.609 -11.023 -3.049 1 93.5 87 HIS A N 1
ATOM 694 C CA . HIS A 1 87 ? 12.172 -10.805 -2.98 1 93.5 87 HIS A CA 1
ATOM 695 C C . HIS A 1 87 ? 11.688 -10.75 -1.535 1 93.5 87 HIS A C 1
ATOM 697 O O . HIS A 1 87 ? 11.906 -11.688 -0.766 1 93.5 87 HIS A O 1
ATOM 703 N N . GLN A 1 88 ? 11.172 -9.672 -1.139 1 96.81 88 GLN A N 1
ATOM 704 C CA . GLN A 1 88 ? 10.547 -9.516 0.17 1 96.81 88 GLN A CA 1
ATOM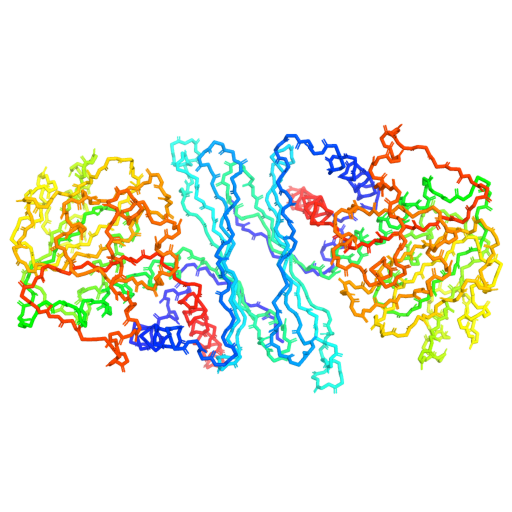 705 C C . GLN A 1 88 ? 9.141 -8.938 0.039 1 96.81 88 GLN A C 1
ATOM 707 O O . GLN A 1 88 ? 8.844 -8.227 -0.927 1 96.81 88 GLN A O 1
ATOM 712 N N . ALA A 1 89 ? 8.305 -9.312 0.973 1 98.12 89 ALA A N 1
ATOM 713 C CA . ALA A 1 89 ? 6.938 -8.828 0.838 1 98.12 89 ALA A CA 1
ATOM 714 C C . ALA A 1 89 ? 6.172 -8.969 2.152 1 98.12 89 ALA A C 1
ATOM 716 O O . ALA A 1 89 ? 6.492 -9.828 2.973 1 98.12 89 ALA A O 1
ATOM 717 N N . ILE A 1 90 ? 5.188 -8.109 2.324 1 98.75 90 ILE A N 1
ATOM 718 C CA . ILE A 1 90 ? 4.152 -8.312 3.332 1 98.75 90 ILE A CA 1
ATOM 719 C C . ILE A 1 90 ? 2.773 -8.219 2.682 1 98.75 90 ILE A C 1
ATOM 721 O O . ILE A 1 90 ? 2.623 -7.633 1.609 1 98.75 90 ILE A O 1
ATOM 725 N N . VAL A 1 91 ? 1.836 -8.844 3.326 1 98.88 91 VAL A N 1
ATOM 726 C CA . VAL A 1 91 ? 0.424 -8.727 2.98 1 98.88 91 VAL A CA 1
ATOM 727 C C . VAL A 1 91 ? -0.355 -8.164 4.168 1 98.88 91 VAL A C 1
ATOM 729 O O . VAL A 1 91 ? -0.198 -8.633 5.297 1 98.88 91 VAL A O 1
ATOM 732 N N . THR A 1 92 ? -1.106 -7.141 3.889 1 98.94 92 THR A N 1
ATOM 733 C CA . THR A 1 92 ? -1.994 -6.594 4.91 1 98.94 92 THR A CA 1
ATOM 734 C C . THR A 1 92 ? -3.443 -6.984 4.629 1 98.94 92 THR A C 1
ATOM 736 O O . THR A 1 92 ? -3.871 -7.02 3.473 1 98.94 92 THR A O 1
ATOM 739 N N . VAL A 1 93 ? -4.152 -7.293 5.715 1 98.88 93 VAL A N 1
ATOM 740 C CA . VAL A 1 93 ? -5.551 -7.691 5.609 1 98.88 93 VAL A CA 1
ATOM 741 C C . VAL A 1 93 ? -6.41 -6.801 6.504 1 98.88 93 VAL A C 1
ATOM 743 O O . VAL A 1 93 ? -6.215 -6.758 7.723 1 98.88 93 VAL A O 1
ATOM 746 N N . PHE A 1 94 ? -7.355 -6.113 5.902 1 98.81 94 PHE A N 1
ATOM 747 C CA . PHE A 1 94 ? -8.32 -5.285 6.613 1 98.81 94 PHE A CA 1
ATOM 748 C C . PHE A 1 94 ? -9.734 -5.836 6.457 1 98.81 94 PHE A C 1
ATOM 750 O O . PHE A 1 94 ? -10.047 -6.457 5.441 1 98.81 94 PHE A O 1
ATOM 757 N N . ASP A 1 95 ? -10.547 -5.59 7.461 1 98.25 95 ASP A N 1
ATOM 758 C CA . ASP A 1 95 ? -11.977 -5.852 7.363 1 98.25 95 ASP A CA 1
ATOM 759 C C . ASP A 1 95 ? -12.672 -4.785 6.52 1 98.25 95 ASP A C 1
ATOM 761 O O . ASP A 1 95 ? -12.539 -3.588 6.785 1 98.25 95 ASP A O 1
ATOM 765 N N . SER A 1 96 ? -13.453 -5.168 5.48 1 97.94 96 SER A N 1
ATOM 766 C CA . SER A 1 96 ? -14.023 -4.176 4.574 1 97.94 96 SER A CA 1
ATOM 767 C C . SER A 1 96 ? -15.281 -3.541 5.168 1 97.94 96 SER A C 1
ATOM 769 O O . SER A 1 96 ? -15.766 -2.529 4.66 1 97.94 96 SER A O 1
ATOM 771 N N . ASP A 1 97 ? -15.82 -4.141 6.242 1 96.31 97 ASP A N 1
ATOM 772 C CA . ASP A 1 97 ? -17 -3.57 6.887 1 96.31 97 ASP A CA 1
ATOM 773 C C . ASP A 1 97 ? -16.609 -2.43 7.824 1 96.31 97 ASP A C 1
ATOM 775 O O . ASP A 1 97 ? -17.312 -1.423 7.91 1 96.31 97 ASP A O 1
ATOM 779 N N . THR A 1 98 ? -15.445 -2.58 8.523 1 96.69 98 THR A N 1
ATOM 780 C CA . THR A 1 98 ? -15.094 -1.628 9.57 1 96.69 98 THR A CA 1
ATOM 781 C C . THR A 1 98 ? -13.82 -0.868 9.203 1 96.69 98 THR A C 1
ATOM 783 O O . THR A 1 98 ? -13.508 0.153 9.812 1 96.69 98 THR A O 1
ATOM 786 N N . GLY A 1 99 ? -13.102 -1.413 8.227 1 97.31 99 GLY A N 1
ATOM 787 C CA . GLY A 1 99 ? -11.836 -0.792 7.871 1 97.31 99 GLY A CA 1
ATOM 788 C C . GLY A 1 99 ? -10.711 -1.122 8.836 1 97.31 99 GLY A C 1
ATOM 789 O O . GLY A 1 99 ? -9.609 -0.587 8.719 1 97.31 99 GLY A O 1
ATOM 790 N N . SER A 1 100 ? -10.93 -2.059 9.766 1 97.81 100 SER A N 1
ATOM 791 C CA . SER A 1 100 ? -9.945 -2.363 10.797 1 97.81 100 SER A CA 1
ATOM 792 C C . SER A 1 100 ? -8.883 -3.33 10.289 1 97.81 100 SER A C 1
ATOM 794 O O . SER A 1 100 ? -9.195 -4.27 9.555 1 97.81 100 SER A O 1
ATOM 796 N N . LEU A 1 101 ? -7.641 -3.105 10.656 1 98.44 101 LEU A N 1
ATOM 797 C CA . LEU A 1 101 ? -6.562 -4.035 10.336 1 98.44 101 LEU A CA 1
ATOM 798 C C . LEU A 1 101 ? -6.75 -5.359 11.07 1 98.44 101 LEU A C 1
ATOM 800 O O . LEU A 1 101 ? -6.875 -5.383 12.297 1 98.44 101 LEU A O 1
ATOM 804 N N . GLN A 1 102 ? -6.77 -6.418 10.312 1 98.38 102 GLN A N 1
ATOM 805 C CA . GLN A 1 102 ? -6.91 -7.742 10.906 1 98.38 102 GLN A CA 1
ATOM 806 C C . GLN A 1 102 ? -5.551 -8.422 11.078 1 98.38 102 GLN A C 1
ATOM 808 O O . GLN A 1 102 ? -5.312 -9.109 12.062 1 98.38 102 GLN A O 1
ATOM 813 N N . ALA A 1 103 ? -4.676 -8.203 10.062 1 98.75 103 ALA A N 1
ATOM 814 C CA . ALA A 1 103 ? -3.398 -8.906 10.125 1 98.75 103 ALA A CA 1
ATOM 815 C C . ALA A 1 103 ? -2.377 -8.289 9.18 1 98.75 103 ALA A C 1
ATOM 817 O O . ALA A 1 103 ? -2.746 -7.684 8.164 1 98.75 103 ALA A O 1
ATOM 818 N N . VAL A 1 104 ? -1.166 -8.336 9.539 1 98.81 104 VAL A N 1
ATOM 819 C CA . VAL A 1 104 ? 0.002 -8.234 8.672 1 98.81 104 VAL A CA 1
ATOM 820 C C . VAL A 1 104 ? 0.752 -9.562 8.656 1 98.81 104 VAL A C 1
ATOM 822 O O . VAL A 1 104 ? 1.02 -10.148 9.703 1 98.81 104 VAL A O 1
ATOM 825 N N . MET A 1 105 ? 1.049 -10.055 7.48 1 98.69 105 MET A N 1
ATOM 826 C CA . MET A 1 105 ? 1.674 -11.375 7.441 1 98.69 105 MET A CA 1
ATOM 827 C C . MET A 1 105 ? 2.787 -11.422 6.398 1 98.69 105 MET A C 1
ATOM 829 O O . MET A 1 105 ? 2.896 -10.523 5.562 1 98.69 105 MET A O 1
ATOM 833 N N . ASP A 1 106 ? 3.611 -12.477 6.492 1 98.25 106 ASP A N 1
ATOM 834 C CA . ASP A 1 106 ? 4.684 -12.703 5.531 1 98.25 106 ASP A CA 1
ATOM 835 C C . ASP A 1 106 ? 4.129 -12.859 4.117 1 98.25 106 ASP A C 1
ATOM 837 O O . ASP A 1 106 ? 3.357 -13.789 3.846 1 98.25 106 ASP A O 1
ATOM 841 N N . GLY A 1 107 ? 4.527 -11.93 3.268 1 98.38 107 GLY A N 1
ATOM 842 C CA . GLY A 1 107 ? 3.994 -11.93 1.916 1 98.38 107 GLY A CA 1
ATOM 843 C C . GLY A 1 107 ? 4.684 -12.922 1 1 98.38 107 GLY A C 1
ATOM 844 O O . GLY A 1 107 ? 4.133 -13.32 -0.027 1 98.38 107 GLY A O 1
ATOM 845 N N . VAL A 1 108 ? 5.914 -13.273 1.338 1 97.56 108 VAL A N 1
ATOM 846 C CA . VAL A 1 108 ? 6.652 -14.227 0.515 1 97.56 108 VAL A CA 1
ATOM 847 C C . VAL A 1 108 ? 5.996 -15.602 0.605 1 97.56 108 VAL A C 1
ATOM 849 O O . VAL A 1 108 ? 5.777 -16.266 -0.414 1 97.56 108 VAL A O 1
ATOM 852 N N . ALA A 1 109 ? 5.672 -16 1.863 1 97.69 109 ALA A N 1
ATOM 853 C CA . ALA A 1 109 ? 4.992 -17.281 2.061 1 97.69 109 ALA A CA 1
ATOM 854 C C . ALA A 1 109 ? 3.648 -17.312 1.339 1 97.69 109 ALA A C 1
ATOM 856 O O . ALA A 1 109 ? 3.295 -18.297 0.704 1 97.69 109 ALA A O 1
ATOM 857 N N . VAL A 1 110 ? 2.91 -16.219 1.428 1 98.5 110 VAL A N 1
ATOM 858 C CA . VAL A 1 110 ? 1.626 -16.125 0.743 1 98.5 110 VAL A CA 1
ATOM 859 C C . VAL A 1 110 ? 1.833 -16.25 -0.765 1 98.5 110 VAL A C 1
ATOM 861 O O . VAL A 1 110 ? 1.135 -17.016 -1.43 1 98.5 110 VAL A O 1
ATOM 864 N N . THR A 1 111 ? 2.785 -15.5 -1.283 1 97.44 111 THR A N 1
ATOM 865 C CA . THR A 1 111 ? 3.055 -15.461 -2.715 1 97.44 111 THR A CA 1
ATOM 866 C C . THR A 1 111 ? 3.447 -16.844 -3.229 1 97.44 111 THR A C 1
ATOM 868 O O . THR A 1 111 ? 2.959 -17.297 -4.27 1 97.44 111 THR A O 1
ATOM 871 N N . ASP A 1 112 ? 4.324 -17.469 -2.48 1 96.88 112 ASP A N 1
ATOM 872 C CA . ASP A 1 112 ? 4.797 -18.797 -2.891 1 96.88 112 ASP A CA 1
ATOM 873 C C . ASP A 1 112 ? 3.633 -19.766 -3.061 1 96.88 112 ASP A C 1
ATOM 875 O O . ASP A 1 112 ? 3.521 -20.438 -4.09 1 96.88 112 ASP A O 1
ATOM 879 N N . LEU A 1 113 ? 2.775 -19.781 -2.131 1 97.69 113 LEU A N 1
ATOM 880 C CA . LEU A 1 113 ? 1.699 -20.766 -2.107 1 97.69 113 LEU A CA 1
ATOM 881 C C . LEU A 1 113 ? 0.609 -20.406 -3.111 1 97.69 113 LEU A C 1
ATOM 883 O O . LEU A 1 113 ? 0.179 -21.25 -3.896 1 97.69 113 LEU A O 1
ATOM 887 N N . ARG A 1 114 ? 0.179 -19.172 -3.119 1 98.19 114 ARG A N 1
ATOM 888 C CA . ARG A 1 114 ? -0.936 -18.828 -3.996 1 98.19 114 ARG A CA 1
ATOM 889 C C . ARG A 1 114 ? -0.502 -18.812 -5.457 1 98.19 114 ARG A C 1
ATOM 891 O O . ARG A 1 114 ? -1.311 -19.078 -6.352 1 98.19 114 ARG A O 1
ATOM 898 N N . THR A 1 115 ? 0.778 -18.547 -5.75 1 97.69 115 THR A N 1
ATOM 899 C CA . THR A 1 115 ? 1.294 -18.578 -7.113 1 97.69 115 THR A CA 1
ATOM 900 C C . THR A 1 115 ? 1.314 -20.016 -7.645 1 97.69 115 THR A C 1
ATOM 902 O O . THR A 1 115 ? 0.888 -20.266 -8.773 1 97.69 115 THR A O 1
ATOM 905 N N . ALA A 1 116 ? 1.811 -20.906 -6.82 1 98 116 ALA A N 1
ATOM 906 C CA . ALA A 1 116 ? 1.796 -22.312 -7.203 1 98 116 ALA A CA 1
ATOM 907 C C . ALA A 1 116 ? 0.366 -22.828 -7.371 1 98 116 ALA A C 1
ATOM 909 O O . ALA A 1 116 ? 0.084 -23.625 -8.273 1 98 116 ALA A O 1
ATOM 910 N N . ALA A 1 117 ? -0.504 -22.359 -6.52 1 98.31 117 ALA A N 1
ATOM 911 C CA . ALA A 1 117 ? -1.912 -22.734 -6.625 1 98.31 117 ALA A CA 1
ATOM 912 C C . ALA A 1 117 ? -2.506 -22.266 -7.953 1 98.31 117 ALA A C 1
ATOM 914 O O . ALA A 1 117 ? -3.252 -23.016 -8.602 1 98.31 117 ALA A O 1
ATOM 915 N N . ALA A 1 118 ? -2.199 -21.078 -8.336 1 98.44 118 ALA A N 1
ATOM 916 C CA . ALA A 1 118 ? -2.672 -20.562 -9.617 1 98.44 118 ALA A CA 1
ATOM 917 C C . ALA A 1 118 ? -2.193 -21.438 -10.773 1 98.44 118 ALA A C 1
ATOM 919 O O . ALA A 1 118 ? -2.957 -21.734 -11.688 1 98.44 118 ALA A O 1
ATOM 920 N N . SER A 1 119 ? -0.972 -21.812 -10.719 1 97.88 119 SER A N 1
ATOM 921 C CA . SER A 1 119 ? -0.407 -22.672 -11.742 1 97.88 119 SER A CA 1
ATOM 922 C C . SER A 1 119 ? -1.12 -24.031 -11.781 1 97.88 119 SER A C 1
ATOM 924 O O . SER A 1 119 ? -1.396 -24.562 -12.859 1 97.88 119 SER A O 1
ATOM 926 N N . ALA A 1 120 ? -1.392 -24.578 -10.617 1 96.94 120 ALA A N 1
ATOM 927 C CA . ALA A 1 120 ? -2.084 -25.859 -10.531 1 96.94 120 ALA A CA 1
ATOM 928 C C . ALA A 1 120 ? -3.5 -25.75 -11.094 1 96.94 120 ALA A C 1
ATOM 930 O O . ALA A 1 120 ? -3.988 -26.688 -11.734 1 96.94 120 ALA A O 1
ATOM 931 N N . ILE A 1 121 ? -4.133 -24.656 -10.844 1 97.62 121 ILE A N 1
ATOM 932 C CA . ILE A 1 121 ? -5.477 -24.438 -11.359 1 97.62 121 ILE A CA 1
ATOM 933 C C . ILE A 1 121 ? -5.426 -24.312 -12.883 1 97.62 121 ILE A C 1
ATOM 935 O O . ILE A 1 121 ? -6.297 -24.828 -13.586 1 97.62 121 ILE A O 1
ATOM 939 N N . ALA A 1 122 ? -4.438 -23.578 -13.359 1 97.56 122 ALA A N 1
ATOM 940 C CA . ALA A 1 122 ? -4.254 -23.5 -14.805 1 97.56 122 ALA A CA 1
ATOM 941 C C . ALA A 1 122 ? -4.066 -24.891 -15.406 1 97.56 122 ALA A C 1
ATOM 943 O O . ALA A 1 122 ? -4.648 -25.203 -16.453 1 97.56 122 ALA A O 1
ATOM 944 N N . ARG A 1 123 ? -3.287 -25.703 -14.797 1 95.69 123 ARG A N 1
ATOM 945 C CA . ARG A 1 123 ? -3.084 -27.078 -15.25 1 95.69 123 ARG A CA 1
ATOM 946 C C . ARG A 1 123 ? -4.402 -27.828 -15.305 1 95.69 123 ARG A C 1
ATOM 948 O O . ARG A 1 123 ? -4.695 -28.516 -16.281 1 95.69 123 ARG A O 1
ATOM 955 N N . LYS A 1 124 ? -5.184 -27.719 -14.266 1 94.25 124 LYS A N 1
ATOM 956 C CA . LYS A 1 124 ? -6.465 -28.406 -14.156 1 94.25 124 LYS A CA 1
ATOM 957 C C . LYS A 1 124 ? -7.359 -28.109 -15.352 1 94.25 124 LYS A C 1
ATOM 959 O O . LYS A 1 124 ? -8.094 -28.984 -15.82 1 94.25 124 LYS A O 1
ATOM 964 N N . HIS A 1 125 ? -7.25 -26.906 -15.898 1 95.81 125 HIS A N 1
ATOM 965 C CA . HIS A 1 125 ? -8.242 -26.469 -16.875 1 95.81 125 HIS A CA 1
ATOM 966 C C . HIS A 1 125 ? -7.633 -26.406 -18.281 1 95.81 125 HIS A C 1
ATOM 968 O O . HIS A 1 125 ? -8.359 -26.391 -19.281 1 95.81 125 HIS A O 1
ATOM 974 N N . LEU A 1 126 ? -6.281 -26.375 -18.312 1 96.06 126 LEU A N 1
ATOM 975 C CA . LEU A 1 126 ? -5.68 -26.094 -19.609 1 96.06 126 LEU A CA 1
ATOM 976 C C . LEU A 1 126 ? -4.801 -27.25 -20.078 1 96.06 126 LEU A C 1
ATOM 978 O O . LEU A 1 126 ? -4.422 -27.312 -21.25 1 96.06 126 LEU A O 1
ATOM 982 N N . ALA A 1 127 ? -4.422 -28.062 -19.188 1 92.44 127 ALA A N 1
ATOM 983 C CA . ALA A 1 127 ? -3.547 -29.172 -19.578 1 92.44 127 ALA A CA 1
ATOM 984 C C . ALA A 1 127 ? -4.258 -30.125 -20.516 1 92.44 127 ALA A C 1
ATOM 986 O O . ALA A 1 127 ? -5.488 -30.234 -20.5 1 92.44 127 ALA A O 1
ATOM 987 N N . PRO A 1 128 ? -3.486 -30.688 -21.359 1 81.44 128 PRO A N 1
ATOM 988 C CA . PRO A 1 128 ? -4.09 -31.688 -22.25 1 81.44 128 PRO A CA 1
ATOM 989 C C . PRO A 1 128 ? -4.832 -32.781 -21.484 1 81.44 128 PRO A C 1
ATOM 991 O O . PRO A 1 128 ? -4.48 -33.094 -20.344 1 81.44 128 PRO A O 1
ATOM 994 N N . ARG A 1 129 ? -6.008 -33.219 -22.234 1 73.56 129 ARG A N 1
ATOM 995 C CA . ARG A 1 129 ? -6.82 -34.281 -21.656 1 73.56 129 ARG A CA 1
ATOM 996 C C . ARG A 1 129 ? -6.027 -35.562 -21.547 1 73.56 129 ARG A C 1
ATOM 998 O O . ARG A 1 129 ? -5.23 -35.906 -22.438 1 73.56 129 ARG A O 1
ATOM 1005 N N . GLY A 1 130 ? -6.109 -36.188 -20.547 1 70.19 130 GLY A N 1
ATOM 1006 C CA . GLY A 1 130 ? -5.391 -37.406 -20.25 1 70.19 130 GLY A CA 1
ATOM 1007 C C . GLY A 1 130 ? -4.324 -37.25 -19.188 1 70.19 130 GLY A C 1
ATOM 1008 O O . GLY A 1 130 ? -4.273 -36.219 -18.516 1 70.19 130 GLY A O 1
ATOM 1009 N N . ASN A 1 131 ? -3.574 -38.25 -18.906 1 64.19 131 ASN A N 1
ATOM 1010 C CA . ASN A 1 131 ? -2.621 -38.188 -17.797 1 64.19 131 ASN A CA 1
ATOM 1011 C C . ASN A 1 131 ? -1.369 -37.406 -18.188 1 64.19 131 ASN A C 1
ATOM 1013 O O . ASN A 1 131 ? -0.679 -37.75 -19.141 1 64.19 131 ASN A O 1
ATOM 1017 N N . SER A 1 132 ? -1.342 -36.094 -17.75 1 66.12 132 SER A N 1
ATOM 1018 C CA . SER A 1 132 ? -0.074 -35.375 -17.828 1 66.12 132 SER A CA 1
ATOM 1019 C C . SER A 1 132 ? 0.995 -36.031 -16.969 1 66.12 132 SER A C 1
ATOM 1021 O O . SER A 1 132 ? 0.916 -36 -15.742 1 66.12 132 SER A O 1
ATOM 1023 N N . ASN A 1 133 ? 1.976 -36.594 -17.609 1 84.25 133 ASN A N 1
ATOM 1024 C CA . ASN A 1 133 ? 2.893 -37.531 -16.969 1 84.25 133 ASN A CA 1
ATOM 1025 C C . ASN A 1 133 ? 4.207 -36.844 -16.594 1 84.25 133 ASN A C 1
ATOM 1027 O O . ASN A 1 133 ? 4.852 -37.25 -15.617 1 84.25 133 ASN A O 1
ATOM 1031 N N . ILE A 1 134 ? 4.523 -35.875 -17.375 1 95.38 134 ILE A N 1
ATOM 1032 C CA . ILE A 1 134 ? 5.836 -35.281 -17.156 1 95.38 134 ILE A CA 1
ATOM 1033 C C . ILE A 1 134 ? 5.688 -33.781 -16.891 1 95.38 134 ILE 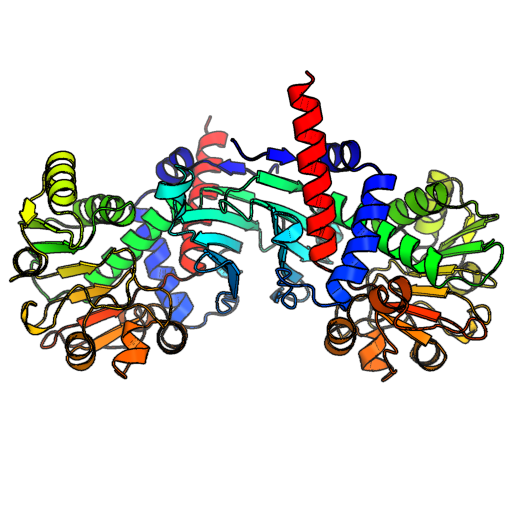A C 1
ATOM 1035 O O . ILE A 1 134 ? 5.145 -33.031 -17.719 1 95.38 134 ILE A O 1
ATOM 1039 N N . LEU A 1 135 ? 6.102 -33.375 -15.711 1 96.88 135 LEU A N 1
ATOM 1040 C CA . LEU A 1 135 ? 6.168 -31.969 -15.312 1 96.88 135 LEU A CA 1
ATOM 1041 C C . LEU A 1 135 ? 7.605 -31.469 -15.312 1 96.88 135 LEU A C 1
ATOM 1043 O O . LEU A 1 135 ? 8.477 -32.062 -14.688 1 96.88 135 LEU A O 1
ATOM 1047 N N . ALA A 1 136 ? 7.859 -30.406 -16.047 1 98 136 ALA A N 1
ATOM 1048 C CA . ALA A 1 136 ? 9.172 -29.766 -16.031 1 98 136 ALA A CA 1
ATOM 1049 C C . ALA A 1 136 ? 9.102 -28.391 -15.383 1 98 136 ALA A C 1
ATOM 1051 O O . ALA A 1 136 ? 8.266 -27.562 -15.742 1 98 136 ALA A O 1
ATOM 1052 N N . ILE A 1 137 ? 9.953 -28.156 -14.414 1 98 137 ILE A N 1
ATOM 1053 C CA . ILE A 1 137 ? 10.062 -26.875 -13.742 1 98 137 ILE A CA 1
ATOM 1054 C C . ILE A 1 137 ? 11.406 -26.219 -14.086 1 98 137 ILE A C 1
ATOM 1056 O O . ILE A 1 137 ? 12.461 -26.812 -13.836 1 98 137 ILE A O 1
ATOM 1060 N N . VAL A 1 138 ? 11.336 -25.078 -14.703 1 96.81 138 VAL A N 1
ATOM 1061 C CA . VAL A 1 138 ? 12.531 -24.328 -15.047 1 96.81 138 VAL A CA 1
ATOM 1062 C C . VAL A 1 138 ? 12.805 -23.266 -13.984 1 96.81 138 VAL A C 1
ATOM 1064 O O . VAL A 1 138 ? 12.094 -22.266 -13.906 1 96.81 138 VAL A O 1
ATOM 1067 N N . GLY A 1 139 ? 13.844 -23.422 -13.234 1 95.06 139 GLY A N 1
ATOM 1068 C CA . GLY A 1 139 ? 14.18 -22.594 -12.086 1 95.06 139 GLY A CA 1
ATOM 1069 C C . GLY A 1 139 ? 14.258 -23.375 -10.789 1 95.06 139 GLY A C 1
ATOM 1070 O O . GLY A 1 139 ? 13.617 -24.422 -10.656 1 95.06 139 GLY A O 1
ATOM 1071 N N . THR A 1 140 ? 15.062 -22.875 -9.852 1 94.12 140 THR A N 1
ATOM 1072 C CA . THR A 1 140 ? 15.289 -23.625 -8.625 1 94.12 140 THR A CA 1
ATOM 1073 C C . THR A 1 140 ? 15.086 -22.734 -7.402 1 94.12 140 THR A C 1
ATOM 1075 O O . THR A 1 140 ? 15.594 -23.031 -6.316 1 94.12 140 THR A O 1
ATOM 1078 N N . GLY A 1 141 ? 14.383 -21.594 -7.516 1 90.12 141 GLY A N 1
ATOM 1079 C CA . GLY A 1 141 ? 14.156 -20.672 -6.414 1 90.12 141 GLY A CA 1
ATOM 1080 C C . GLY A 1 141 ? 12.977 -21.062 -5.547 1 90.12 141 GLY A C 1
ATOM 1081 O O . GLY A 1 141 ? 12.531 -22.203 -5.574 1 90.12 141 GLY A O 1
ATOM 1082 N N . HIS A 1 142 ? 12.453 -20.125 -4.781 1 89.06 142 HIS A N 1
ATOM 1083 C CA . HIS A 1 142 ? 11.352 -20.344 -3.842 1 89.06 142 HIS A CA 1
ATOM 1084 C C . HIS A 1 142 ? 10.102 -20.828 -4.562 1 89.06 142 HIS A C 1
ATOM 1086 O O . HIS A 1 142 ? 9.406 -21.719 -4.082 1 89.06 142 HIS A O 1
ATOM 1092 N N . GLN A 1 143 ? 9.906 -20.281 -5.707 1 94.62 143 GLN A N 1
ATOM 1093 C CA . GLN A 1 143 ? 8.719 -20.656 -6.461 1 94.62 143 GLN A CA 1
ATOM 1094 C C . GLN A 1 143 ? 8.82 -22.094 -6.973 1 94.62 143 GLN A C 1
ATOM 1096 O O . GLN A 1 143 ? 7.82 -22.797 -7.062 1 94.62 143 GLN A O 1
ATOM 1101 N N . ALA A 1 144 ? 10.023 -22.516 -7.277 1 96.38 144 ALA A N 1
ATOM 1102 C CA . ALA A 1 144 ? 10.203 -23.906 -7.68 1 96.38 144 ALA A CA 1
ATOM 1103 C C . ALA A 1 144 ? 9.797 -24.859 -6.559 1 96.38 144 ALA A C 1
ATOM 1105 O O . ALA A 1 144 ? 9.117 -25.859 -6.805 1 96.38 144 ALA A O 1
ATOM 1106 N N . VAL A 1 145 ? 10.172 -24.516 -5.352 1 96.19 145 VAL A N 1
ATOM 1107 C CA . VAL A 1 145 ? 9.867 -25.344 -4.184 1 96.19 145 VAL A CA 1
ATOM 1108 C C . VAL A 1 145 ? 8.359 -25.453 -4.012 1 96.19 145 VAL A C 1
ATOM 1110 O O . VAL A 1 145 ? 7.82 -26.562 -3.916 1 96.19 145 VAL A O 1
ATOM 1113 N N . SER A 1 146 ? 7.648 -24.328 -4.008 1 96.62 146 SER A N 1
ATOM 1114 C CA . SER A 1 146 ? 6.203 -24.328 -3.801 1 96.62 146 SER A CA 1
ATOM 1115 C C . SER A 1 146 ? 5.484 -25.047 -4.938 1 96.62 146 SER A C 1
ATOM 1117 O O . SER A 1 146 ? 4.473 -25.719 -4.715 1 96.62 146 SER A O 1
ATOM 1119 N N . HIS A 1 147 ? 6.012 -24.938 -6.156 1 97.69 147 HIS A N 1
ATOM 1120 C CA . HIS A 1 147 ? 5.391 -25.609 -7.297 1 97.69 147 HIS A CA 1
ATOM 1121 C C . HIS A 1 147 ? 5.574 -27.125 -7.207 1 97.69 147 HIS A C 1
ATOM 1123 O O . HIS A 1 147 ? 4.633 -27.875 -7.457 1 97.69 147 HIS A O 1
ATOM 1129 N N . VAL A 1 148 ? 6.785 -27.578 -6.797 1 97.12 148 VAL A N 1
ATOM 1130 C CA . VAL A 1 148 ? 7 -29.016 -6.633 1 97.12 148 VAL A CA 1
ATOM 1131 C C . VAL A 1 148 ? 6.047 -29.562 -5.574 1 97.12 148 VAL A C 1
ATOM 1133 O O . VAL A 1 148 ? 5.355 -30.562 -5.809 1 97.12 148 VAL A O 1
ATOM 1136 N N . LYS A 1 149 ? 5.984 -28.891 -4.465 1 95.44 149 LYS A N 1
ATOM 1137 C CA . LYS A 1 149 ? 5.148 -29.328 -3.355 1 95.44 149 LYS A CA 1
ATOM 1138 C C . LYS A 1 149 ? 3.678 -29.375 -3.754 1 95.44 149 LYS A C 1
ATOM 1140 O O . LYS A 1 149 ? 2.998 -30.375 -3.52 1 95.44 149 LYS A O 1
ATOM 1145 N N . LEU A 1 150 ? 3.234 -28.375 -4.371 1 95.94 150 LEU A N 1
ATOM 1146 C CA . LEU A 1 150 ? 1.812 -28.266 -4.676 1 95.94 150 LEU A CA 1
ATOM 1147 C C . LEU A 1 150 ? 1.425 -29.203 -5.816 1 95.94 150 LEU A C 1
ATOM 1149 O O . LEU A 1 150 ? 0.399 -29.875 -5.742 1 95.94 150 LEU A O 1
ATOM 1153 N N . PHE A 1 151 ? 2.203 -29.25 -6.867 1 95.06 151 PHE A N 1
ATOM 1154 C CA . PHE A 1 151 ? 1.884 -30.109 -8 1 95.06 151 PHE A CA 1
ATOM 1155 C C . PHE A 1 151 ? 1.909 -31.578 -7.586 1 95.06 151 PHE A C 1
ATOM 1157 O O . PHE A 1 151 ? 1.085 -32.375 -8.047 1 95.06 151 PHE A O 1
ATOM 1164 N N . ARG A 1 152 ? 2.816 -31.953 -6.664 1 93.62 152 ARG A N 1
ATOM 1165 C CA . ARG A 1 152 ? 2.84 -33.312 -6.141 1 93.62 152 ARG A CA 1
ATOM 1166 C C . ARG A 1 152 ? 1.557 -33.625 -5.379 1 93.62 152 ARG A C 1
ATOM 1168 O O . ARG A 1 152 ? 1.061 -34.75 -5.43 1 93.62 152 ARG A O 1
ATOM 1175 N N . ALA A 1 153 ? 1.068 -32.625 -4.77 1 92.06 153 ALA A N 1
ATOM 1176 C CA . ALA A 1 153 ? -0.091 -32.844 -3.904 1 92.06 153 ALA A CA 1
ATOM 1177 C C . ALA A 1 153 ? -1.373 -32.969 -4.723 1 92.06 153 ALA A C 1
ATOM 1179 O O . ALA A 1 153 ? -2.32 -33.625 -4.309 1 92.06 153 ALA A O 1
ATOM 1180 N N . VAL A 1 154 ? -1.404 -32.406 -5.91 1 88.81 154 VAL A N 1
ATOM 1181 C CA . VAL A 1 154 ? -2.688 -32.312 -6.602 1 88.81 154 VAL A CA 1
ATOM 1182 C C . VAL A 1 154 ? -2.738 -33.344 -7.734 1 88.81 154 VAL A C 1
ATOM 1184 O O . VAL A 1 154 ? -3.809 -33.594 -8.289 1 88.81 154 VAL A O 1
ATOM 1187 N N . SER A 1 155 ? -1.673 -33.812 -8.047 1 83.69 155 SER A N 1
ATOM 1188 C CA . SER A 1 155 ? -1.648 -34.781 -9.141 1 83.69 155 SER A CA 1
ATOM 1189 C C . SER A 1 155 ? -0.469 -35.75 -9.016 1 83.69 155 SER A C 1
ATOM 1191 O O . SER A 1 155 ? 0.545 -35.406 -8.398 1 83.69 155 SER A O 1
ATOM 1193 N N . GLY A 1 156 ? -0.703 -36.875 -9.602 1 85.06 156 GLY A N 1
ATOM 1194 C CA . GLY A 1 156 ? 0.402 -37.812 -9.711 1 85.06 156 GLY A CA 1
ATOM 1195 C C . GLY A 1 156 ? 1.154 -37.688 -11.023 1 85.06 156 GLY A C 1
ATOM 1196 O O . GLY A 1 156 ? 0.544 -37.625 -12.094 1 85.06 156 GLY A O 1
ATOM 1197 N N . TYR A 1 157 ? 2.436 -37.438 -10.984 1 91.38 157 TYR A N 1
ATOM 1198 C CA . TYR A 1 157 ? 3.297 -37.344 -12.156 1 91.38 157 TYR A CA 1
ATOM 1199 C C . TYR A 1 157 ? 4.223 -38.562 -12.242 1 91.38 157 TYR A C 1
ATOM 1201 O O . TYR A 1 157 ? 4.734 -39.031 -11.219 1 91.38 157 TYR A O 1
ATOM 1209 N N . LYS A 1 158 ? 4.305 -39.031 -13.406 1 92.38 158 LYS A N 1
ATOM 1210 C CA . LYS A 1 158 ? 5.312 -40.094 -13.617 1 92.38 158 LYS A CA 1
ATOM 1211 C C . LYS A 1 158 ? 6.719 -39.531 -13.391 1 92.38 158 LYS A C 1
ATOM 1213 O O . LYS A 1 158 ? 7.594 -40.25 -12.898 1 92.38 158 LYS A O 1
ATOM 1218 N N . GLU A 1 159 ? 6.863 -38.312 -13.82 1 95.88 159 GLU A N 1
ATOM 1219 C CA . GLU A 1 159 ? 8.18 -37.688 -13.711 1 95.88 159 GLU A CA 1
ATOM 1220 C C . GLU A 1 159 ? 8.07 -36.188 -13.508 1 95.88 159 GLU A C 1
ATOM 1222 O O . GLU A 1 159 ? 7.27 -35.5 -14.172 1 95.88 159 GLU A O 1
ATOM 1227 N N . ILE A 1 160 ? 8.766 -35.719 -12.5 1 97.38 160 ILE A N 1
ATOM 1228 C CA . ILE A 1 160 ? 8.969 -34.281 -12.297 1 97.38 160 ILE A CA 1
ATOM 1229 C C . ILE A 1 160 ? 10.438 -33.938 -12.516 1 97.38 160 ILE A C 1
ATOM 1231 O O . ILE A 1 160 ? 11.32 -34.531 -11.914 1 97.38 160 ILE A O 1
ATOM 1235 N N . ARG A 1 161 ? 10.688 -32.938 -13.398 1 98.12 161 ARG A N 1
ATOM 1236 C CA . ARG A 1 161 ? 12.039 -32.5 -13.734 1 98.12 161 ARG A CA 1
ATOM 1237 C C . ARG A 1 161 ? 12.273 -31.078 -13.297 1 98.12 161 ARG A C 1
ATOM 1239 O O . ARG A 1 161 ? 11.344 -30.266 -13.281 1 98.12 161 ARG A O 1
ATOM 1246 N N . VAL A 1 162 ? 13.492 -30.828 -12.898 1 98.19 162 VAL A N 1
ATOM 1247 C CA . VAL A 1 162 ? 13.906 -29.453 -12.641 1 98.19 162 VAL A CA 1
ATOM 1248 C C . VAL A 1 162 ? 15.164 -29.125 -13.453 1 98.19 162 VAL A C 1
ATOM 1250 O O . VAL A 1 162 ? 16 -30 -13.688 1 98.19 162 VAL A O 1
ATOM 1253 N N . CYS A 1 163 ? 15.266 -27.953 -14 1 96.19 163 CYS A N 1
ATOM 1254 C CA . CYS A 1 163 ? 16.453 -27.5 -14.719 1 96.19 163 CYS A CA 1
ATOM 1255 C C . CYS A 1 163 ? 16.703 -26.016 -14.469 1 96.19 163 CYS A C 1
ATOM 1257 O O . CYS A 1 163 ? 15.82 -25.297 -13.992 1 96.19 163 CYS A O 1
ATOM 1259 N N . SER A 1 164 ? 17.891 -25.609 -14.586 1 93 164 SER A N 1
ATOM 1260 C CA . SER A 1 164 ? 18.312 -24.234 -14.414 1 93 164 SER A CA 1
ATOM 1261 C C . SER A 1 164 ? 19.266 -23.812 -15.531 1 93 164 SER A C 1
ATOM 1263 O O . SER A 1 164 ? 20.172 -24.562 -15.906 1 93 164 SER A O 1
ATOM 1265 N N . ARG A 1 165 ? 19.031 -22.656 -16.031 1 85.62 165 ARG A N 1
ATOM 1266 C CA . ARG A 1 165 ? 19.906 -22.125 -17.078 1 85.62 165 ARG A CA 1
ATOM 1267 C C . ARG A 1 165 ? 21.266 -21.734 -16.531 1 85.62 165 ARG A C 1
ATOM 1269 O O . ARG A 1 165 ? 22.297 -22.031 -17.125 1 85.62 165 ARG A O 1
ATOM 1276 N N . SER A 1 166 ? 21.281 -21.078 -15.438 1 81.19 166 SER A N 1
ATOM 1277 C CA . SER A 1 166 ? 22.484 -20.406 -14.938 1 81.19 166 SER A CA 1
ATOM 1278 C C . SER A 1 166 ? 23.297 -21.328 -14.039 1 81.19 166 SER A C 1
ATOM 1280 O O . SER A 1 166 ? 24.5 -21.141 -13.883 1 81.19 166 SER A O 1
ATOM 1282 N N . ASN A 1 167 ? 22.641 -22.375 -13.469 1 85.88 167 ASN A N 1
ATOM 1283 C CA . ASN A 1 167 ? 23.344 -23.141 -12.445 1 85.88 167 ASN A CA 1
ATOM 1284 C C . ASN A 1 167 ? 22.891 -24.594 -12.43 1 85.88 167 ASN A C 1
ATOM 1286 O O . ASN A 1 167 ? 22.109 -25 -11.57 1 85.88 167 ASN A O 1
ATOM 1290 N N . PRO A 1 168 ? 23.453 -25.391 -13.211 1 88.38 168 PRO A N 1
ATOM 1291 C CA . PRO A 1 168 ? 23.078 -26.812 -13.258 1 88.38 168 PRO A CA 1
ATOM 1292 C C . PRO A 1 168 ? 23.328 -27.531 -11.938 1 88.38 168 PRO A C 1
ATOM 1294 O O . PRO A 1 168 ? 22.594 -28.469 -11.586 1 88.38 168 PRO A O 1
ATOM 1297 N N . GLN A 1 169 ? 24.312 -27.078 -11.195 1 91.5 169 GLN A N 1
ATOM 1298 C CA . GLN A 1 169 ? 24.594 -27.688 -9.906 1 91.5 169 GLN A CA 1
ATOM 1299 C C . GLN A 1 169 ? 23.469 -27.438 -8.906 1 91.5 169 GLN A C 1
ATOM 1301 O O . GLN A 1 169 ? 23.125 -28.312 -8.117 1 91.5 169 GLN A O 1
ATOM 1306 N N . ARG A 1 170 ? 22.922 -26.266 -9.023 1 90.75 170 ARG A N 1
ATOM 1307 C CA . ARG A 1 170 ? 21.797 -25.953 -8.156 1 90.75 170 ARG A CA 1
ATOM 1308 C C . ARG A 1 170 ? 20.594 -26.812 -8.484 1 90.75 170 ARG A C 1
ATOM 1310 O O . ARG A 1 170 ? 19.828 -27.188 -7.586 1 90.75 170 ARG A O 1
ATOM 1317 N N . ALA A 1 171 ? 20.406 -27.094 -9.812 1 96.44 171 ALA A N 1
ATOM 1318 C CA . ALA A 1 171 ? 19.328 -27.969 -10.227 1 96.44 171 ALA A CA 1
ATOM 1319 C C . ALA A 1 171 ? 19.516 -29.375 -9.672 1 96.44 171 ALA A C 1
ATOM 1321 O O . ALA A 1 171 ? 18.547 -30.016 -9.25 1 96.44 171 ALA A O 1
ATOM 1322 N N . GLN A 1 172 ? 20.75 -29.859 -9.609 1 97 172 GLN A N 1
ATOM 1323 C CA . GLN A 1 172 ? 21.047 -31.188 -9.07 1 97 172 GLN A CA 1
ATOM 1324 C C . GLN A 1 172 ? 20.766 -31.25 -7.574 1 97 172 GLN A C 1
ATOM 1326 O O . GLN A 1 172 ? 20.172 -32.219 -7.09 1 97 172 GLN A O 1
ATOM 1331 N N . GLN A 1 173 ? 21.203 -30.281 -6.922 1 97.06 173 GLN A N 1
ATOM 1332 C CA . GLN A 1 173 ? 20.969 -30.219 -5.48 1 97.06 173 GLN A CA 1
ATOM 1333 C C . GLN A 1 173 ? 19.484 -30.141 -5.168 1 97.06 173 GLN A C 1
ATOM 1335 O O . GLN A 1 173 ? 19 -30.812 -4.254 1 97.06 173 GLN A O 1
ATOM 1340 N N . PHE A 1 174 ? 18.828 -29.312 -5.91 1 97.31 174 PHE A N 1
ATOM 1341 C CA . PHE A 1 174 ? 17.391 -29.172 -5.762 1 97.31 174 PHE A CA 1
ATOM 1342 C C . PHE A 1 174 ? 16.688 -30.516 -5.992 1 97.31 174 PHE A C 1
ATOM 1344 O O . PHE A 1 174 ? 15.82 -30.906 -5.215 1 97.31 174 PHE A O 1
ATOM 1351 N N . ALA A 1 175 ? 17.047 -31.188 -7.062 1 98.06 175 ALA A N 1
ATOM 1352 C CA . ALA A 1 175 ? 16.453 -32.469 -7.422 1 98.06 175 ALA A CA 1
ATOM 1353 C C . ALA A 1 175 ? 16.656 -33.5 -6.32 1 98.06 175 ALA A C 1
ATOM 1355 O O . ALA A 1 175 ? 15.75 -34.281 -6.004 1 98.06 175 ALA A O 1
ATOM 1356 N N . LYS A 1 176 ? 17.828 -33.531 -5.77 1 97.62 176 LYS A N 1
ATOM 1357 C CA . LYS A 1 176 ? 18.125 -34.438 -4.676 1 97.62 176 LYS A CA 1
ATOM 1358 C C . LYS A 1 176 ? 17.281 -34.156 -3.449 1 97.62 176 LYS A C 1
ATOM 1360 O O . LYS A 1 176 ? 16.734 -35.062 -2.828 1 97.62 176 LYS A O 1
ATOM 1365 N N . GLN A 1 177 ? 17.156 -32.906 -3.152 1 97.38 177 GLN A N 1
ATOM 1366 C CA . GLN A 1 177 ? 16.406 -32.469 -1.977 1 97.38 177 GLN A CA 1
ATOM 1367 C C . GLN A 1 177 ? 14.938 -32.875 -2.08 1 97.38 177 GLN A C 1
ATOM 1369 O O . GLN A 1 177 ? 14.312 -33.219 -1.079 1 97.38 177 GLN A O 1
ATOM 1374 N N . TRP A 1 178 ? 14.398 -32.844 -3.299 1 97 178 TRP A N 1
ATOM 1375 C CA . TRP A 1 178 ? 12.953 -33 -3.432 1 97 178 TRP A CA 1
ATOM 1376 C C . TRP A 1 178 ? 12.602 -34.344 -4.094 1 97 178 TRP A C 1
ATOM 1378 O O . TRP A 1 178 ? 11.43 -34.625 -4.359 1 97 178 TRP A O 1
ATOM 1388 N N . GLY A 1 179 ? 13.602 -35.156 -4.352 1 96.75 179 GLY A N 1
ATOM 1389 C CA . GLY A 1 179 ? 13.375 -36.469 -4.91 1 96.75 179 GLY A CA 1
ATOM 1390 C C . GLY A 1 179 ? 12.812 -36.438 -6.316 1 96.75 179 GLY A C 1
ATOM 1391 O O . GLY A 1 179 ? 11.875 -37.156 -6.633 1 96.75 179 GLY A O 1
ATOM 1392 N N . ILE A 1 180 ? 13.336 -35.5 -7.133 1 97.62 180 ILE A N 1
ATOM 1393 C CA . ILE A 1 180 ? 12.898 -35.406 -8.523 1 97.62 180 ILE A CA 1
ATOM 1394 C C . ILE A 1 180 ? 14.109 -35.469 -9.445 1 97.62 180 ILE A C 1
ATOM 1396 O O . ILE A 1 180 ? 15.227 -35.781 -9 1 97.62 180 ILE A O 1
ATOM 1400 N N . LYS A 1 181 ? 13.914 -35.312 -10.719 1 97.75 181 LYS A N 1
ATOM 1401 C CA . LYS A 1 181 ? 15 -35.5 -11.688 1 97.75 181 LYS A CA 1
ATOM 1402 C C . LYS A 1 181 ? 15.578 -34.156 -12.117 1 97.75 181 LYS A C 1
ATOM 1404 O O . LYS A 1 181 ? 14.836 -33.219 -12.414 1 97.75 181 LYS A O 1
ATOM 1409 N N . ALA A 1 182 ? 16.891 -34.062 -12.109 1 97.88 182 ALA A N 1
ATOM 1410 C CA . ALA A 1 182 ? 17.562 -32.875 -12.656 1 97.88 182 ALA A CA 1
ATOM 1411 C C . ALA A 1 182 ? 17.938 -33.094 -14.125 1 97.88 182 ALA A C 1
ATOM 1413 O O . ALA A 1 182 ? 18.359 -34.188 -14.508 1 97.88 182 ALA A O 1
ATOM 1414 N N . ALA A 1 183 ? 17.734 -32.125 -14.914 1 96.88 183 ALA A N 1
ATOM 1415 C CA . ALA A 1 183 ? 18.203 -32.156 -16.297 1 96.88 183 ALA A CA 1
ATOM 1416 C C . ALA A 1 183 ? 19.484 -31.328 -16.453 1 96.88 183 ALA A C 1
ATOM 1418 O O . ALA A 1 183 ? 19.734 -30.391 -15.695 1 96.88 183 ALA A O 1
ATOM 1419 N N . SER A 1 184 ? 20.281 -31.625 -17.422 1 94.25 184 SER A N 1
ATOM 1420 C CA . SER A 1 184 ? 21.578 -30.984 -17.625 1 94.25 184 SER A CA 1
ATOM 1421 C C . SER A 1 184 ? 21.453 -29.656 -18.328 1 94.25 184 SER A C 1
ATOM 1423 O O . SER A 1 184 ? 22.375 -28.844 -18.344 1 94.25 184 SER A O 1
ATOM 1425 N N . SER A 1 185 ? 20.344 -29.453 -18.984 1 95.88 185 SER A N 1
ATOM 1426 C CA . SER A 1 185 ? 20.031 -28.203 -19.672 1 95.88 185 SER A CA 1
ATOM 1427 C C . SER A 1 185 ? 18.531 -27.938 -19.672 1 95.88 185 SER A C 1
ATOM 1429 O O . SER A 1 185 ? 17.734 -28.844 -19.375 1 95.88 185 SER A O 1
ATOM 1431 N N . VAL A 1 186 ? 18.188 -26.719 -19.953 1 96.81 186 VAL A N 1
ATOM 1432 C CA . VAL A 1 186 ? 16.766 -26.391 -20.031 1 96.81 186 VAL A CA 1
ATOM 1433 C C . VAL A 1 186 ? 16.125 -27.172 -21.172 1 96.81 186 VAL A C 1
ATOM 1435 O O . VAL A 1 186 ? 15.023 -27.719 -21.016 1 96.81 186 VAL A O 1
ATOM 1438 N N . GLN A 1 187 ? 16.844 -27.281 -22.328 1 97.62 187 GLN A N 1
ATOM 1439 C CA . GLN A 1 187 ? 16.344 -28.031 -23.469 1 97.62 187 GLN A CA 1
ATOM 1440 C C . GLN A 1 187 ? 16.031 -29.484 -23.094 1 97.62 187 GLN A C 1
ATOM 1442 O O . GLN A 1 187 ? 14.961 -30 -23.406 1 97.62 187 GLN A O 1
ATOM 1447 N N . GLU A 1 188 ? 16.922 -30.125 -22.438 1 97.19 188 GLU A N 1
ATOM 1448 C CA . GLU A 1 188 ? 16.719 -31.5 -22 1 97.19 188 GLU A CA 1
ATOM 1449 C C . GLU A 1 188 ? 15.57 -31.594 -21 1 97.19 188 GLU A C 1
ATOM 1451 O O . GLU A 1 188 ? 14.797 -32.562 -21.016 1 97.19 188 GLU A O 1
ATOM 1456 N N . GLY A 1 189 ? 15.484 -30.641 -20.156 1 97.62 189 GLY A N 1
ATOM 1457 C CA . GLY A 1 189 ? 14.492 -30.641 -19.094 1 97.62 189 GLY A CA 1
ATOM 1458 C C . GLY A 1 189 ? 13.062 -30.531 -19.609 1 97.62 189 GLY A C 1
ATOM 1459 O O . GLY A 1 189 ? 12.156 -31.172 -19.062 1 97.62 189 GLY A O 1
ATOM 1460 N N . VAL A 1 190 ? 12.914 -29.719 -20.672 1 98.12 190 VAL A N 1
ATOM 1461 C CA . VAL A 1 190 ? 11.547 -29.453 -21.094 1 98.12 190 VAL A CA 1
ATOM 1462 C C . VAL A 1 190 ? 11.148 -30.406 -22.203 1 98.12 190 VAL A C 1
ATOM 1464 O O . VAL A 1 190 ? 9.969 -30.5 -22.578 1 98.12 190 VAL A O 1
ATOM 1467 N N . ARG A 1 191 ? 12.117 -31.156 -22.719 1 96.75 191 ARG A N 1
ATOM 1468 C CA . ARG A 1 191 ? 11.844 -32.094 -23.812 1 96.75 191 ARG A CA 1
ATOM 1469 C C . ARG A 1 191 ? 10.781 -33.094 -23.422 1 96.75 191 ARG A C 1
ATOM 1471 O O . ARG A 1 191 ? 10.875 -33.719 -22.359 1 96.75 191 ARG A O 1
ATOM 1478 N N . ASP A 1 192 ? 9.68 -33.25 -24.234 1 95.25 192 ASP A N 1
ATOM 1479 C CA . ASP A 1 192 ? 8.609 -34.219 -24.125 1 95.25 192 ASP A CA 1
ATOM 1480 C C . ASP A 1 192 ? 7.762 -33.969 -22.875 1 95.25 192 ASP A C 1
ATOM 1482 O O . ASP A 1 192 ? 6.918 -34.781 -22.5 1 95.25 192 ASP A O 1
ATOM 1486 N N . ALA A 1 193 ? 8.039 -32.906 -22.141 1 96.62 193 ALA A N 1
ATOM 1487 C CA . ALA A 1 193 ? 7.227 -32.562 -20.969 1 96.62 193 ALA A CA 1
ATOM 1488 C C . ALA A 1 193 ? 5.805 -32.188 -21.391 1 96.62 193 ALA A C 1
ATOM 1490 O O . ALA A 1 193 ? 5.605 -31.5 -22.391 1 96.62 193 ALA A O 1
ATOM 1491 N N . ASP A 1 194 ? 4.789 -32.688 -20.609 1 95.75 194 ASP A N 1
ATOM 1492 C CA . ASP A 1 194 ? 3.393 -32.312 -20.844 1 95.75 194 ASP A CA 1
ATOM 1493 C C . ASP A 1 194 ? 3.086 -30.922 -20.328 1 95.75 194 ASP A C 1
ATOM 1495 O O . ASP A 1 194 ? 2.246 -30.219 -20.891 1 95.75 194 ASP A O 1
ATOM 1499 N N . ILE A 1 195 ? 3.734 -30.609 -19.219 1 96.62 195 ILE A N 1
ATOM 1500 C CA . ILE A 1 195 ? 3.588 -29.312 -18.578 1 96.62 195 ILE A CA 1
ATOM 1501 C C . ILE A 1 195 ? 4.965 -28.719 -18.281 1 96.62 195 ILE A C 1
ATOM 1503 O O . ILE A 1 195 ? 5.844 -29.406 -17.75 1 96.62 195 ILE A O 1
ATOM 1507 N N . VAL A 1 196 ? 5.141 -27.516 -18.688 1 97.56 196 VAL A N 1
ATOM 1508 C CA . VAL A 1 196 ? 6.367 -26.766 -18.422 1 97.56 196 VAL A CA 1
ATOM 1509 C C . VAL A 1 196 ? 6.043 -25.531 -17.594 1 97.56 196 VAL A C 1
ATOM 1511 O O . VAL A 1 196 ? 5.207 -24.703 -18 1 97.56 196 VAL A O 1
ATOM 1514 N N . VAL A 1 197 ? 6.676 -25.375 -16.438 1 97.56 197 VAL A N 1
ATOM 1515 C CA . VAL A 1 197 ? 6.508 -24.203 -15.586 1 97.56 197 VAL A CA 1
ATOM 1516 C C . VAL A 1 197 ? 7.82 -23.422 -15.516 1 97.56 197 VAL A C 1
ATOM 1518 O O . VAL A 1 197 ? 8.859 -23.969 -15.156 1 97.56 197 VAL A O 1
ATOM 1521 N N . THR A 1 198 ? 7.766 -22.156 -15.883 1 96.62 198 THR A N 1
ATOM 1522 C CA . THR A 1 198 ? 8.953 -21.312 -15.758 1 96.62 198 THR A CA 1
ATOM 1523 C C . THR A 1 198 ? 8.852 -20.422 -14.523 1 96.62 198 THR A C 1
ATOM 1525 O O . THR A 1 198 ? 7.969 -19.562 -14.445 1 96.62 198 THR A O 1
ATOM 1528 N N . VAL A 1 199 ? 9.688 -20.625 -13.578 1 94.5 199 VAL A N 1
ATOM 1529 C CA . VAL A 1 199 ? 9.773 -19.828 -12.359 1 94.5 199 VAL A CA 1
ATOM 1530 C C . VAL A 1 199 ? 11.172 -19.219 -12.234 1 94.5 199 VAL A C 1
ATOM 1532 O O . VAL A 1 199 ? 11.828 -19.375 -11.203 1 94.5 199 VAL A O 1
ATOM 1535 N N . THR A 1 200 ? 11.617 -18.531 -13.211 1 87.69 200 THR A N 1
ATOM 1536 C CA . THR A 1 200 ? 12.984 -18.031 -13.336 1 87.69 200 THR A CA 1
ATOM 1537 C C . THR A 1 200 ? 13.055 -16.562 -12.914 1 87.69 200 THR A C 1
ATOM 1539 O O . THR A 1 200 ? 12.031 -15.898 -12.773 1 87.69 200 THR A O 1
ATOM 1542 N N . LYS A 1 201 ? 14.43 -16.141 -12.578 1 77.44 201 LYS A N 1
ATOM 1543 C CA . LYS A 1 201 ? 14.695 -14.711 -12.414 1 77.44 201 LYS A CA 1
ATOM 1544 C C . LYS A 1 201 ? 14.68 -13.992 -13.766 1 77.44 201 LYS A C 1
ATOM 1546 O O . LYS A 1 201 ? 15.328 -14.43 -14.711 1 77.44 201 LYS A O 1
ATOM 1551 N N . SER A 1 202 ? 13.703 -13.438 -14.086 1 67.44 202 SER A N 1
ATOM 1552 C CA . SER A 1 202 ? 13.398 -12.844 -15.383 1 67.44 202 SER A CA 1
ATOM 1553 C C . SER A 1 202 ? 14.633 -12.164 -15.977 1 67.44 202 SER A C 1
ATOM 1555 O O . SER A 1 202 ? 15.469 -11.633 -15.25 1 67.44 202 SER A O 1
ATOM 1557 N N . SER A 1 203 ? 14.945 -12.477 -17.219 1 78.81 203 SER A N 1
ATOM 1558 C CA . SER A 1 203 ? 15.984 -11.828 -18.016 1 78.81 203 SER A CA 1
ATOM 1559 C C . SER A 1 203 ? 15.438 -11.383 -19.375 1 78.81 203 SER A C 1
ATOM 1561 O O . SER A 1 203 ? 14.297 -11.672 -19.719 1 78.81 203 SER A O 1
ATOM 1563 N N . ALA A 1 204 ? 16.266 -10.656 -20.047 1 83 204 ALA A N 1
ATOM 1564 C CA . ALA A 1 204 ? 15.883 -10.18 -21.359 1 83 204 ALA A CA 1
ATOM 1565 C C . ALA A 1 204 ? 15.844 -11.328 -22.375 1 83 204 ALA A C 1
ATOM 1567 O O . ALA A 1 204 ? 15.07 -11.297 -23.328 1 83 204 ALA A O 1
ATOM 1568 N N . GLN A 1 205 ? 16.594 -12.336 -22.141 1 89.62 205 GLN A N 1
ATOM 1569 C CA . GLN A 1 205 ? 16.656 -13.461 -23.062 1 89.62 205 GLN A CA 1
ATOM 1570 C C . GLN A 1 205 ? 15.734 -14.594 -22.609 1 89.62 205 GLN A C 1
ATOM 1572 O O . GLN A 1 205 ? 15.734 -14.969 -21.438 1 89.62 205 GLN A O 1
ATOM 1577 N N . PRO A 1 206 ? 15.023 -15.164 -23.625 1 93.81 206 PRO A N 1
ATOM 1578 C CA . PRO A 1 206 ? 14.141 -16.281 -23.25 1 93.81 206 PRO A CA 1
ATOM 1579 C C . PRO A 1 206 ? 14.906 -17.5 -22.75 1 93.81 206 PRO A C 1
ATOM 1581 O O . PRO A 1 206 ? 16 -17.781 -23.234 1 93.81 206 PRO A O 1
ATOM 1584 N N . VAL A 1 207 ? 14.297 -18.188 -21.875 1 94.56 207 VAL A N 1
ATOM 1585 C CA . VAL A 1 207 ? 14.938 -19.359 -21.281 1 94.56 207 VAL A CA 1
ATOM 1586 C C . VAL A 1 207 ? 14.43 -20.641 -21.969 1 94.56 207 VAL A C 1
ATOM 1588 O O . VAL A 1 207 ? 15.117 -21.656 -21.984 1 94.56 207 VAL A O 1
ATOM 1591 N N . VAL A 1 208 ? 13.227 -20.625 -22.5 1 96.94 208 VAL A N 1
ATOM 1592 C CA . VAL A 1 208 ? 12.617 -21.766 -23.172 1 96.94 208 VAL A CA 1
ATOM 1593 C C . VAL A 1 208 ? 12.289 -21.406 -24.609 1 96.94 208 VAL A C 1
ATOM 1595 O O . VAL A 1 208 ? 11.75 -20.328 -24.875 1 96.94 208 VAL A O 1
ATOM 1598 N N . LEU A 1 209 ? 12.625 -22.297 -25.516 1 97.62 209 LEU A N 1
ATOM 1599 C CA . LEU A 1 209 ? 12.359 -22.078 -26.922 1 97.62 209 LEU A CA 1
ATOM 1600 C C . LEU A 1 209 ? 11.266 -23.016 -27.422 1 97.62 209 LEU A C 1
ATOM 1602 O O . LEU A 1 209 ? 11.188 -24.172 -27 1 97.62 209 LEU A O 1
ATOM 1606 N N . TYR A 1 210 ? 10.547 -22.531 -28.344 1 98.31 210 TYR A N 1
ATOM 1607 C CA . TYR A 1 210 ? 9.414 -23.234 -28.922 1 98.31 210 TYR A CA 1
ATOM 1608 C C . TYR A 1 210 ? 9.836 -24.609 -29.453 1 98.31 210 TYR A C 1
ATOM 1610 O O . TYR A 1 210 ? 9.141 -25.594 -29.234 1 98.31 210 TYR A O 1
ATOM 1618 N N . GLU A 1 211 ? 10.961 -24.656 -30.094 1 97.94 211 GLU A N 1
ATOM 1619 C CA . GLU A 1 211 ? 11.414 -25.859 -30.766 1 97.94 211 GLU A CA 1
ATOM 1620 C C . GLU A 1 211 ? 11.758 -26.969 -29.766 1 97.94 211 GLU A C 1
ATOM 1622 O O . GLU A 1 211 ? 11.898 -28.125 -30.141 1 97.94 211 GLU A O 1
ATOM 1627 N N . TRP A 1 212 ? 11.891 -26.594 -28.5 1 98.44 212 TRP A N 1
ATOM 1628 C CA . TRP A 1 212 ? 12.227 -27.578 -27.484 1 98.44 212 TRP A CA 1
ATOM 1629 C C . TRP A 1 212 ? 10.977 -28.234 -26.922 1 98.44 212 TRP A C 1
ATOM 1631 O O . TRP A 1 212 ? 11.055 -29.281 -26.25 1 98.44 212 TRP A O 1
ATOM 1641 N N . LEU A 1 213 ? 9.828 -27.672 -27.109 1 97.94 213 LEU A N 1
ATOM 1642 C CA . LEU A 1 213 ? 8.602 -28.016 -26.406 1 97.94 213 LEU A CA 1
ATOM 1643 C C . LEU A 1 213 ? 7.824 -29.094 -27.172 1 97.94 213 LEU A C 1
ATOM 1645 O O . LEU A 1 213 ? 7.785 -29.078 -28.406 1 97.94 213 LEU A O 1
ATOM 1649 N N . LYS A 1 214 ? 7.207 -30.016 -26.375 1 94.12 214 LYS A N 1
ATOM 1650 C CA . LYS A 1 214 ? 6.258 -30.984 -26.922 1 94.12 214 LYS A CA 1
ATOM 1651 C C . LYS A 1 214 ? 5.066 -30.297 -27.578 1 94.12 214 LYS A C 1
ATOM 1653 O O . LYS A 1 214 ? 4.551 -29.312 -27.047 1 94.12 214 LYS A O 1
ATOM 1658 N N . PRO A 1 215 ? 4.648 -30.906 -28.719 1 91.75 215 PRO A N 1
ATOM 1659 C CA . PRO A 1 215 ? 3.432 -30.328 -29.297 1 91.75 215 PRO A CA 1
ATOM 1660 C C . PRO A 1 215 ? 2.24 -30.391 -28.344 1 91.75 215 PRO A C 1
ATOM 1662 O O . PRO A 1 215 ? 2.08 -31.375 -27.609 1 91.75 215 PRO A O 1
ATOM 1665 N N . ASN A 1 216 ? 1.468 -29.438 -28.156 1 91.5 216 ASN A N 1
ATOM 1666 C CA . ASN A 1 216 ? 0.231 -29.328 -27.391 1 91.5 216 ASN A CA 1
ATOM 1667 C C . ASN A 1 216 ? 0.508 -29.203 -25.891 1 91.5 216 ASN A C 1
ATOM 1669 O O . ASN A 1 216 ? -0.396 -29.391 -25.062 1 91.5 216 ASN A O 1
ATOM 1673 N N . ALA A 1 217 ? 1.796 -29.047 -25.5 1 95.81 217 ALA A N 1
ATOM 1674 C CA . ALA A 1 217 ? 2.15 -28.859 -24.094 1 95.81 217 ALA A CA 1
ATOM 1675 C C . ALA A 1 217 ? 1.425 -27.656 -23.5 1 95.81 217 ALA A C 1
ATOM 1677 O O . ALA A 1 217 ? 0.915 -26.812 -24.219 1 95.81 217 ALA A O 1
ATOM 1678 N N . LEU A 1 218 ? 1.25 -27.719 -22.188 1 97.38 218 LEU A N 1
ATOM 1679 C CA . LEU A 1 218 ? 0.894 -26.516 -21.438 1 97.38 218 LEU A CA 1
ATOM 1680 C C . LEU A 1 218 ? 2.139 -25.844 -20.875 1 97.38 218 LEU A C 1
ATOM 1682 O O . LEU A 1 218 ? 2.934 -26.469 -20.172 1 97.38 218 LEU A O 1
ATOM 1686 N N . VAL A 1 219 ? 2.293 -24.578 -21.172 1 97.88 219 VAL A N 1
ATOM 1687 C CA . VAL A 1 219 ? 3.389 -23.781 -20.625 1 97.88 219 VAL A CA 1
ATOM 1688 C C . VAL A 1 219 ? 2.84 -22.734 -19.656 1 97.88 219 VAL A C 1
ATOM 1690 O O . VAL A 1 219 ? 2.043 -21.875 -20.031 1 97.88 219 VAL A O 1
ATOM 1693 N N . VAL A 1 220 ? 3.266 -22.859 -18.406 1 97.94 220 VAL A N 1
ATOM 1694 C CA . VAL A 1 220 ? 2.889 -21.891 -17.375 1 97.94 220 VAL A CA 1
ATOM 1695 C C . VAL A 1 220 ? 4.043 -20.922 -17.125 1 97.94 220 VAL A C 1
ATOM 1697 O O . VAL A 1 220 ? 5.105 -21.328 -16.641 1 97.94 220 VAL A O 1
ATOM 1700 N N . ILE A 1 221 ? 3.791 -19.672 -17.406 1 97.12 221 ILE A N 1
ATOM 1701 C CA . ILE A 1 221 ? 4.828 -18.656 -17.281 1 97.12 221 ILE A CA 1
ATOM 1702 C C . ILE A 1 221 ? 4.59 -17.828 -16.016 1 97.12 221 ILE A C 1
ATOM 1704 O O . ILE A 1 221 ? 3.688 -17 -15.977 1 97.12 221 ILE A O 1
ATOM 1708 N N . VAL A 1 222 ? 5.383 -18 -15.031 1 94.69 222 VAL A N 1
ATOM 1709 C CA . VAL A 1 222 ? 5.242 -17.312 -13.742 1 94.69 222 VAL A CA 1
ATOM 1710 C C . VAL A 1 222 ? 6.223 -16.141 -13.672 1 94.69 222 VAL A C 1
ATOM 1712 O O . VAL A 1 222 ? 5.93 -15.125 -13.047 1 94.69 222 VAL A O 1
ATOM 1715 N N . GLY A 1 223 ? 7.312 -16.234 -14.297 1 81.12 223 GLY A N 1
ATOM 1716 C CA . GLY A 1 223 ? 8.344 -15.203 -14.266 1 81.12 223 GLY A CA 1
ATOM 1717 C C . GLY A 1 223 ? 8.062 -14.047 -15.203 1 81.12 223 GLY A C 1
ATOM 1718 O O . GLY A 1 223 ? 6.973 -13.953 -15.781 1 81.12 223 GLY A O 1
ATOM 1719 N N . SER A 1 224 ? 9.039 -13.016 -15.172 1 72.94 224 SER A N 1
ATOM 1720 C CA . SER A 1 224 ? 9.086 -11.883 -16.094 1 72.94 224 SER A CA 1
ATOM 1721 C C . SER A 1 224 ? 7.883 -10.969 -15.906 1 72.94 224 SER A C 1
ATOM 1723 O O . SER A 1 224 ? 7.094 -10.773 -16.828 1 72.94 224 SER A O 1
ATOM 1725 N N . PRO A 1 225 ? 7.887 -10.305 -14.781 1 73.25 225 PRO A N 1
ATOM 1726 C CA . PRO A 1 225 ? 6.719 -9.484 -14.445 1 73.25 225 PRO A CA 1
ATOM 1727 C C . PRO A 1 225 ? 6.754 -8.102 -15.094 1 73.25 225 PRO A C 1
ATOM 1729 O O . PRO A 1 225 ? 5.797 -7.336 -14.969 1 73.25 225 PRO A O 1
ATOM 1732 N N . ILE A 1 226 ? 7.883 -7.82 -15.805 1 78.12 226 ILE A N 1
ATOM 1733 C CA . ILE A 1 226 ? 7.938 -6.492 -16.406 1 78.12 226 ILE A CA 1
ATOM 1734 C C . ILE A 1 226 ? 8.195 -6.621 -17.906 1 78.12 226 ILE A C 1
ATOM 1736 O O . ILE A 1 226 ? 8.617 -7.68 -18.391 1 78.12 226 ILE A O 1
ATOM 1740 N N . SER A 1 227 ? 8.047 -5.551 -18.562 1 84.69 227 SER A N 1
ATOM 1741 C CA . SER A 1 227 ? 7.957 -5.539 -20.016 1 84.69 227 SER A CA 1
ATOM 1742 C C . SER A 1 227 ? 9.297 -5.879 -20.656 1 84.69 227 SER A C 1
ATOM 1744 O O . SER A 1 227 ? 9.344 -6.344 -21.797 1 84.69 227 SER A O 1
ATOM 1746 N N . SER A 1 228 ? 10.367 -5.758 -19.953 1 84.88 228 SER A N 1
ATOM 1747 C CA . SER A 1 228 ? 11.688 -5.945 -20.547 1 84.88 228 SER A CA 1
ATOM 1748 C C . SER A 1 228 ? 12.188 -7.371 -20.359 1 84.88 228 SER A C 1
ATOM 1750 O O . SER A 1 228 ? 13.258 -7.73 -20.828 1 84.88 228 SER A O 1
ATOM 1752 N N . GLN A 1 229 ? 11.391 -8.164 -19.703 1 86.62 229 GLN A N 1
ATOM 1753 C CA . GLN A 1 229 ? 11.773 -9.531 -19.375 1 86.62 229 GLN A CA 1
ATOM 1754 C C . GLN A 1 229 ? 10.867 -10.539 -20.078 1 86.62 229 GLN A C 1
ATOM 1756 O O . GLN A 1 229 ? 9.711 -10.234 -20.391 1 86.62 229 GLN A O 1
ATOM 1761 N N . ARG A 1 230 ? 11.445 -11.727 -20.422 1 91.5 230 ARG A N 1
ATOM 1762 C CA . ARG A 1 230 ? 10.633 -12.805 -21 1 91.5 230 ARG A CA 1
ATOM 1763 C C . ARG A 1 230 ? 11.18 -14.172 -20.594 1 91.5 230 ARG A C 1
ATOM 1765 O O . ARG A 1 230 ? 12.391 -14.344 -20.438 1 91.5 230 ARG A O 1
ATOM 1772 N N . ASP A 1 231 ? 10.289 -15.125 -20.516 1 94.38 231 ASP A N 1
ATOM 1773 C CA . ASP A 1 231 ? 10.68 -16.484 -20.156 1 94.38 231 ASP A CA 1
ATOM 1774 C C . ASP A 1 231 ? 10.727 -17.391 -21.391 1 94.38 231 ASP A C 1
ATOM 1776 O O . ASP A 1 231 ? 11.508 -18.344 -21.438 1 94.38 231 ASP A O 1
ATOM 1780 N N . VAL A 1 232 ? 9.906 -17.125 -22.359 1 96.44 232 VAL A N 1
ATOM 1781 C CA . VAL A 1 232 ? 9.836 -17.969 -23.547 1 96.44 232 VAL A CA 1
ATOM 1782 C C . VAL A 1 232 ? 10.031 -17.125 -24.797 1 96.44 232 VAL A C 1
ATOM 1784 O O . VAL A 1 232 ? 9.906 -15.898 -24.75 1 96.44 232 VAL A O 1
ATOM 1787 N N . ASP A 1 233 ? 10.398 -17.75 -25.875 1 96.5 233 ASP A N 1
ATOM 1788 C CA . ASP A 1 233 ? 10.617 -16.984 -27.109 1 96.5 233 ASP A CA 1
ATOM 1789 C C . ASP A 1 233 ? 9.289 -16.594 -27.766 1 96.5 233 ASP A C 1
ATOM 1791 O O . ASP A 1 233 ? 8.234 -17.125 -27.391 1 96.5 233 ASP A O 1
ATOM 1795 N N . SER A 1 234 ? 9.352 -15.672 -28.703 1 97.62 234 SER A N 1
ATOM 1796 C CA . SER A 1 234 ? 8.156 -15.164 -29.375 1 97.62 234 SER A CA 1
ATOM 1797 C C . SER A 1 234 ? 7.402 -16.297 -30.078 1 97.62 234 SER A C 1
ATOM 1799 O O . SER A 1 234 ? 6.172 -16.281 -30.125 1 97.62 234 SER A O 1
ATOM 1801 N N . SER A 1 235 ? 8.109 -17.219 -30.641 1 98.06 235 SER A N 1
ATOM 1802 C CA . SER A 1 235 ? 7.484 -18.328 -31.359 1 98.06 235 SER A CA 1
ATOM 1803 C C . SER A 1 235 ? 6.566 -19.141 -30.453 1 98.06 235 SER A C 1
ATOM 1805 O O . SER A 1 235 ? 5.5 -19.594 -30.875 1 98.06 235 SER A O 1
ATOM 1807 N N . THR A 1 236 ? 6.953 -19.375 -29.219 1 98.12 236 THR A N 1
ATOM 1808 C CA . THR A 1 236 ? 6.129 -20.094 -28.25 1 98.12 236 THR A CA 1
ATOM 1809 C C . THR A 1 236 ? 4.785 -19.406 -28.062 1 98.12 236 THR A C 1
ATOM 1811 O O . THR A 1 236 ? 3.734 -20.047 -28.109 1 98.12 236 THR A O 1
ATOM 1814 N N . MET A 1 237 ? 4.867 -18.109 -27.859 1 97.94 237 MET A N 1
ATOM 1815 C CA . MET A 1 237 ? 3.654 -17.328 -27.641 1 97.94 237 MET A CA 1
ATOM 1816 C C . MET A 1 237 ? 2.777 -17.312 -28.875 1 97.94 237 MET A C 1
ATOM 1818 O O . MET A 1 237 ? 1.562 -17.516 -28.797 1 97.94 237 MET A O 1
ATOM 1822 N N . LEU A 1 238 ? 3.354 -17.109 -30.031 1 97.88 238 LEU A N 1
ATOM 1823 C CA . LEU A 1 238 ? 2.633 -16.938 -31.281 1 97.88 238 LEU A CA 1
ATOM 1824 C C . LEU A 1 238 ? 1.984 -18.234 -31.719 1 97.88 238 LEU A C 1
ATOM 1826 O O . LEU A 1 238 ? 0.991 -18.234 -32.438 1 97.88 238 LEU A O 1
ATOM 1830 N N . ASN A 1 239 ? 2.475 -19.344 -31.281 1 97.31 239 ASN A N 1
ATOM 1831 C CA . ASN A 1 239 ? 1.954 -20.641 -31.719 1 97.31 239 ASN A CA 1
ATOM 1832 C C . ASN A 1 239 ? 1.105 -21.281 -30.625 1 97.31 239 ASN A C 1
ATOM 1834 O O . ASN A 1 239 ? 0.909 -22.5 -30.625 1 97.31 239 ASN A O 1
ATOM 1838 N N . SER A 1 240 ? 0.635 -20.531 -29.719 1 97.88 240 SER A N 1
ATOM 1839 C CA . SER A 1 240 ? -0.131 -21.062 -28.609 1 97.88 240 SER A CA 1
ATOM 1840 C C . SER A 1 240 ? -1.458 -20.328 -28.438 1 97.88 240 SER A C 1
ATOM 1842 O O . SER A 1 240 ? -1.625 -19.219 -28.953 1 97.88 240 SER A O 1
ATOM 1844 N N . ILE A 1 241 ? -2.418 -21 -27.828 1 97.56 241 ILE A N 1
ATOM 1845 C CA . ILE A 1 241 ? -3.533 -20.297 -27.203 1 97.56 241 ILE A CA 1
ATOM 1846 C C . ILE A 1 241 ? -3.082 -19.688 -25.891 1 97.56 241 ILE A C 1
ATOM 1848 O O . ILE A 1 241 ? -2.791 -20.391 -24.922 1 97.56 241 ILE A O 1
ATOM 1852 N N . VAL A 1 242 ? -3.047 -18.344 -25.828 1 98.25 242 VAL A N 1
ATOM 1853 C CA . VAL A 1 242 ? -2.504 -17.641 -24.672 1 98.25 242 VAL A CA 1
ATOM 1854 C C . VAL A 1 242 ? -3.641 -17.203 -23.766 1 98.25 242 VAL A C 1
ATOM 1856 O O . VAL A 1 242 ? -4.516 -16.438 -24.172 1 98.25 242 VAL A O 1
ATOM 1859 N N . VAL A 1 243 ? -3.643 -17.734 -22.562 1 98.5 243 VAL A N 1
ATOM 1860 C CA . VAL A 1 243 ? -4.57 -17.391 -21.5 1 98.5 243 VAL A CA 1
ATOM 1861 C C . VAL A 1 243 ? -3.816 -16.703 -20.359 1 98.5 243 VAL A C 1
ATOM 1863 O O . VAL A 1 243 ? -2.734 -17.141 -19.969 1 98.5 243 VAL A O 1
ATOM 1866 N N . ALA A 1 244 ? -4.324 -15.594 -19.875 1 98.06 244 ALA A N 1
ATOM 1867 C CA . ALA A 1 244 ? -3.686 -14.875 -18.766 1 98.06 244 ALA A CA 1
ATOM 1868 C C . ALA A 1 244 ? -4.574 -14.859 -17.531 1 98.06 244 ALA A C 1
ATOM 1870 O O . ALA A 1 244 ? -5.742 -15.25 -17.594 1 98.06 244 ALA A O 1
ATOM 1871 N N . ASP A 1 245 ? -3.957 -14.562 -16.422 1 97.56 245 ASP A N 1
ATOM 1872 C CA . ASP A 1 245 ? -4.801 -14.305 -15.258 1 97.56 245 ASP A CA 1
ATOM 1873 C C . ASP A 1 245 ? -5.578 -13 -15.414 1 97.56 245 ASP A C 1
ATOM 1875 O O . ASP A 1 245 ? -6.742 -12.914 -15.016 1 97.56 245 ASP A O 1
ATOM 1879 N N . SER A 1 246 ? -4.969 -12.016 -15.969 1 96.88 246 SER A N 1
ATOM 1880 C CA . SER A 1 246 ? -5.562 -10.75 -16.375 1 96.88 246 SER A CA 1
ATOM 1881 C C . SER A 1 246 ? -5.117 -10.352 -17.781 1 96.88 246 SER A C 1
ATOM 1883 O O . SER A 1 246 ? -3.93 -10.133 -18.016 1 96.88 246 SER A O 1
ATOM 1885 N N . LYS A 1 247 ? -6.07 -10.266 -18.656 1 96.56 247 LYS A N 1
ATOM 1886 C CA . LYS A 1 247 ? -5.738 -9.914 -20.031 1 96.56 247 LYS A CA 1
ATOM 1887 C C . LYS A 1 247 ? -5.172 -8.5 -20.125 1 96.56 247 LYS A C 1
ATOM 1889 O O . LYS A 1 247 ? -4.082 -8.297 -20.656 1 96.56 247 LYS A O 1
ATOM 1894 N N . PRO A 1 248 ? -5.801 -7.488 -19.516 1 94.38 248 PRO A N 1
ATOM 1895 C CA . PRO A 1 248 ? -5.199 -6.156 -19.547 1 94.38 248 PRO A CA 1
ATOM 1896 C C . PRO A 1 248 ? -3.822 -6.109 -18.891 1 94.38 248 PRO A C 1
ATOM 1898 O O . PRO A 1 248 ? -2.918 -5.434 -19.375 1 94.38 248 PRO A O 1
ATOM 1901 N N . GLY A 1 249 ? -3.689 -6.84 -17.812 1 93.06 249 GLY A N 1
ATOM 1902 C CA . GLY A 1 249 ? -2.402 -6.883 -17.141 1 93.06 249 GLY A CA 1
ATOM 1903 C C . GLY A 1 249 ? -1.298 -7.469 -18 1 93.06 249 GLY A C 1
ATOM 1904 O O . GLY A 1 249 ? -0.19 -6.93 -18.047 1 93.06 249 GLY A O 1
ATOM 1905 N N . ALA A 1 250 ? -1.606 -8.539 -18.609 1 94.56 250 ALA A N 1
ATOM 1906 C CA . ALA A 1 250 ? -0.622 -9.18 -19.469 1 94.56 250 ALA A CA 1
ATOM 1907 C C . ALA A 1 250 ? -0.242 -8.281 -20.641 1 94.56 250 ALA A C 1
ATOM 1909 O O . ALA A 1 250 ? 0.937 -8.156 -20.984 1 94.56 250 ALA A O 1
ATOM 1910 N N . MET A 1 251 ? -1.179 -7.648 -21.203 1 94.38 251 MET A N 1
ATOM 1911 C CA . MET A 1 251 ? -0.959 -6.801 -22.375 1 94.38 251 MET A CA 1
ATOM 1912 C C . MET A 1 251 ? -0.146 -5.562 -22 1 94.38 251 MET A C 1
ATOM 1914 O O . MET A 1 251 ? 0.61 -5.047 -22.828 1 94.38 251 MET A O 1
ATOM 1918 N N . GLU A 1 252 ? -0.242 -5.219 -20.797 1 90.75 252 GLU A N 1
ATOM 1919 C CA . GLU A 1 252 ? 0.391 -3.975 -20.375 1 90.75 252 GLU A CA 1
ATOM 1920 C C . GLU A 1 252 ? 1.79 -4.227 -19.812 1 90.75 252 GLU A C 1
ATOM 1922 O O . GLU A 1 252 ? 2.684 -3.393 -19.969 1 90.75 252 GLU A O 1
ATOM 1927 N N . THR A 1 253 ? 1.973 -5.395 -19.266 1 88.88 253 THR A N 1
ATOM 1928 C CA . THR A 1 253 ? 3.172 -5.461 -18.438 1 88.88 253 THR A CA 1
ATOM 1929 C C . THR A 1 253 ? 4.027 -6.668 -18.828 1 88.88 253 THR A C 1
ATOM 1931 O O . THR A 1 253 ? 5.23 -6.691 -18.562 1 88.88 253 THR A O 1
ATOM 1934 N N . SER A 1 254 ? 3.533 -7.695 -19.359 1 90.94 254 SER A N 1
ATOM 1935 C CA . SER A 1 254 ? 4.254 -8.945 -19.594 1 90.94 254 SER A CA 1
ATOM 1936 C C . SER A 1 254 ? 5.176 -8.828 -20.797 1 90.94 254 SER A C 1
ATOM 1938 O O . SER A 1 254 ? 4.711 -8.703 -21.938 1 90.94 254 SER A O 1
ATOM 1940 N N . GLY A 1 255 ? 6.43 -8.977 -20.594 1 92.75 255 GLY A N 1
ATOM 1941 C CA . GLY A 1 255 ? 7.367 -8.953 -21.703 1 92.75 255 GLY A CA 1
ATOM 1942 C C . GLY A 1 255 ? 7.129 -10.07 -22.703 1 92.75 255 GLY A C 1
ATOM 1943 O O . GLY A 1 255 ? 7.332 -9.891 -23.906 1 92.75 255 GLY A O 1
ATOM 1944 N N . ASP A 1 256 ? 6.676 -11.242 -22.297 1 95.25 256 ASP A N 1
ATOM 1945 C CA . ASP A 1 256 ? 6.367 -12.359 -23.188 1 95.25 256 ASP A CA 1
ATOM 1946 C C . ASP A 1 256 ? 5.281 -11.977 -24.188 1 95.25 256 ASP A C 1
ATOM 1948 O O . ASP A 1 256 ? 5.332 -12.375 -25.344 1 95.25 256 ASP A O 1
ATOM 1952 N N . VAL A 1 257 ? 4.344 -11.211 -23.719 1 96.25 257 VAL A N 1
ATOM 1953 C CA . VAL A 1 257 ? 3.211 -10.812 -24.547 1 96.25 257 VAL A CA 1
ATOM 1954 C C . VAL A 1 257 ? 3.602 -9.625 -25.422 1 96.25 257 VAL A C 1
ATOM 1956 O O . VAL A 1 257 ? 3.451 -9.672 -26.641 1 96.25 257 VAL A O 1
ATOM 1959 N N . ILE A 1 258 ? 4.195 -8.641 -24.797 1 95.5 258 ILE A N 1
ATOM 1960 C CA . ILE A 1 258 ? 4.488 -7.379 -25.469 1 95.5 258 ILE A CA 1
ATOM 1961 C C . ILE A 1 258 ? 5.516 -7.609 -26.578 1 95.5 258 ILE A C 1
ATOM 1963 O O . ILE A 1 258 ? 5.324 -7.164 -27.719 1 95.5 258 ILE A O 1
ATOM 1967 N N . GLN A 1 259 ? 6.531 -8.336 -26.328 1 95.25 259 GLN A N 1
ATOM 1968 C CA . GLN A 1 259 ? 7.637 -8.492 -27.281 1 95.25 259 GLN A CA 1
ATOM 1969 C C . GLN A 1 259 ? 7.27 -9.469 -28.391 1 95.25 259 GLN A C 1
ATOM 1971 O O . GLN A 1 259 ? 7.781 -9.367 -29.5 1 95.25 259 GLN A O 1
ATOM 1976 N N . SER A 1 260 ? 6.453 -10.398 -28.141 1 96.62 260 SER A N 1
ATOM 1977 C CA . SER A 1 260 ? 6.035 -11.344 -29.172 1 96.62 260 SER A CA 1
ATOM 1978 C C . SER A 1 260 ? 4.949 -10.75 -30.062 1 96.62 260 SER A C 1
ATOM 1980 O O . SER A 1 260 ? 4.789 -11.164 -31.203 1 96.62 260 SER A O 1
ATOM 1982 N N . GLY A 1 261 ? 4.18 -9.836 -29.438 1 97 261 GLY A N 1
ATOM 1983 C CA . GLY A 1 261 ? 3.033 -9.289 -30.156 1 97 261 GLY A CA 1
ATOM 1984 C C . GLY A 1 261 ? 1.891 -10.281 -30.281 1 97 261 GLY A C 1
ATOM 1985 O O . GLY A 1 261 ? 1.038 -10.141 -31.156 1 97 261 GLY A O 1
ATOM 1986 N N . CYS A 1 262 ? 1.914 -11.258 -29.484 1 97.62 262 CYS A N 1
ATOM 1987 C CA . CYS A 1 262 ? 0.881 -12.281 -29.578 1 97.62 262 CYS A CA 1
ATOM 1988 C C . CYS A 1 262 ? -0.464 -11.742 -29.109 1 97.62 262 CYS A C 1
ATOM 1990 O O . CYS A 1 262 ? -0.525 -10.695 -28.453 1 97.62 262 CYS A O 1
ATOM 1992 N N . GLU A 1 263 ? -1.468 -12.453 -29.5 1 97.31 263 GLU A N 1
ATOM 1993 C CA . GLU A 1 263 ? -2.797 -12.211 -28.953 1 97.31 263 GLU A CA 1
ATOM 1994 C C . GLU A 1 263 ? -2.963 -12.898 -27.594 1 97.31 263 GLU A C 1
ATOM 1996 O O . GLU A 1 263 ? -2.516 -14.039 -27.422 1 97.31 263 GLU A O 1
ATOM 2001 N N . VAL A 1 264 ? -3.469 -12.172 -26.656 1 98.19 264 VAL A N 1
ATOM 2002 C CA . VAL A 1 264 ? -3.971 -12.805 -25.438 1 98.19 264 VAL A CA 1
ATOM 2003 C C . VAL A 1 264 ? -5.43 -13.211 -25.625 1 98.19 264 VAL A C 1
ATOM 2005 O O . VAL A 1 264 ? -6.316 -12.352 -25.688 1 98.19 264 VAL A O 1
ATOM 2008 N N . HIS A 1 265 ? -5.668 -14.484 -25.719 1 98.12 265 HIS A N 1
ATOM 2009 C CA . HIS A 1 265 ? -6.957 -14.992 -26.172 1 98.12 265 HIS A CA 1
ATOM 2010 C C . HIS A 1 265 ? -8.031 -14.797 -25.109 1 98.12 265 HIS A C 1
ATOM 2012 O O . HIS A 1 265 ? -9.211 -14.664 -25.422 1 98.12 265 HIS A O 1
ATOM 2018 N N . GLY A 1 266 ? -7.652 -14.844 -23.875 1 98.19 266 GLY A N 1
ATOM 2019 C CA . GLY A 1 266 ? -8.602 -14.648 -22.797 1 98.19 266 GLY A CA 1
ATOM 2020 C C . GLY A 1 266 ? -7.969 -14.781 -21.422 1 98.19 266 GLY A C 1
ATOM 2021 O O . GLY A 1 266 ? -6.746 -14.695 -21.281 1 98.19 266 GLY A O 1
ATOM 2022 N N . GLU A 1 267 ? -8.812 -14.883 -20.422 1 98.69 267 GLU A N 1
ATOM 2023 C CA . GLU A 1 267 ? -8.398 -15.023 -19.031 1 98.69 267 GLU A CA 1
ATOM 2024 C C . GLU A 1 267 ? -8.75 -16.406 -18.484 1 98.69 267 GLU A C 1
ATOM 2026 O O . GLU A 1 267 ? -9.734 -17.016 -18.906 1 98.69 267 GLU A O 1
ATOM 2031 N N . LEU A 1 268 ? -7.906 -16.859 -17.562 1 98.75 268 LEU A N 1
ATOM 2032 C CA . LEU A 1 268 ? -8.156 -18.156 -16.953 1 98.75 268 LEU A CA 1
ATOM 2033 C C . LEU A 1 268 ? -9.547 -18.203 -16.328 1 98.75 268 LEU A C 1
ATOM 2035 O O . LEU A 1 268 ? -10.219 -19.234 -16.375 1 98.75 268 LEU A O 1
ATOM 2039 N N . GLY A 1 269 ? -9.977 -17.078 -15.711 1 98.75 269 GLY A N 1
ATOM 2040 C CA . GLY A 1 269 ? -11.305 -17.016 -15.125 1 98.75 269 GLY A CA 1
ATOM 2041 C C . GLY A 1 269 ? -12.414 -17.25 -16.141 1 98.75 269 GLY A C 1
ATOM 2042 O O . GLY A 1 269 ? -13.461 -17.812 -15.797 1 98.75 269 GLY A O 1
ATOM 2043 N N . GLU A 1 270 ? -12.195 -16.828 -17.344 1 98.75 270 GLU A N 1
ATOM 2044 C CA . GLU A 1 270 ? -13.172 -17.062 -18.406 1 98.75 270 GLU A CA 1
ATOM 2045 C C . GLU A 1 270 ? -13.242 -18.531 -18.781 1 98.75 270 GLU A C 1
ATOM 2047 O O . GLU A 1 270 ? -14.305 -19.047 -19.125 1 98.75 270 GLU A O 1
ATOM 2052 N N . VAL A 1 271 ? -12.125 -19.188 -18.766 1 98.5 271 VAL A N 1
ATOM 2053 C CA . VAL A 1 271 ? -12.086 -20.625 -19.062 1 98.5 271 VAL A CA 1
ATOM 2054 C C . VAL A 1 271 ? -12.797 -21.391 -17.953 1 98.5 271 VAL A C 1
ATOM 2056 O O . VAL A 1 271 ? -13.648 -22.25 -18.234 1 98.5 271 VAL A O 1
ATOM 2059 N N . ILE A 1 272 ? -12.469 -21.062 -16.719 1 98.5 272 ILE A N 1
ATOM 2060 C CA . ILE A 1 272 ? -13.047 -21.734 -15.57 1 98.5 272 ILE A CA 1
ATOM 2061 C C . ILE A 1 272 ? -14.555 -21.531 -15.547 1 98.5 272 ILE A C 1
ATOM 2063 O O . ILE A 1 272 ? -15.32 -22.453 -15.289 1 98.5 272 ILE A O 1
ATOM 2067 N N . GLY A 1 273 ? -14.969 -20.328 -15.867 1 97.62 273 GLY A N 1
ATOM 2068 C CA . GLY A 1 273 ? -16.375 -19.969 -15.82 1 97.62 273 GLY A CA 1
ATOM 2069 C C . GLY A 1 273 ? -17.141 -20.406 -17.047 1 97.62 273 GLY A C 1
ATOM 2070 O O . GLY A 1 273 ? -18.375 -20.25 -17.109 1 97.62 273 GLY A O 1
ATOM 2071 N N . GLY A 1 274 ? -16.5 -20.891 -18.078 1 97.06 274 GLY A N 1
ATOM 2072 C CA . GLY A 1 274 ? -17.156 -21.438 -19.25 1 97.06 274 GLY A CA 1
ATOM 2073 C C . GLY A 1 274 ? -17.359 -20.422 -20.359 1 97.06 274 GLY A C 1
ATOM 2074 O O . GLY A 1 274 ? -17.953 -20.734 -21.391 1 97.06 274 GLY A O 1
ATOM 2075 N N . LYS A 1 275 ? -16.875 -19.281 -20.203 1 97.25 275 LYS A N 1
ATOM 2076 C CA . LYS A 1 275 ? -17.078 -18.219 -21.203 1 97.25 275 LYS A CA 1
ATOM 2077 C C . LYS A 1 275 ? -16.094 -18.375 -22.359 1 97.25 275 LYS A C 1
ATOM 2079 O O . LYS A 1 275 ? -16.344 -17.875 -23.469 1 97.25 275 LYS A O 1
ATOM 2084 N N . MET A 1 276 ? -15.008 -19.078 -22.078 1 96.69 276 MET A N 1
ATOM 2085 C CA . MET A 1 276 ? -14 -19.328 -23.109 1 96.69 276 MET A CA 1
ATOM 2086 C C . MET A 1 276 ? -13.703 -20.812 -23.234 1 96.69 276 MET A C 1
ATOM 2088 O O . MET A 1 276 ? -13.414 -21.484 -22.25 1 96.69 276 MET A O 1
ATOM 2092 N N . LYS A 1 277 ? -13.836 -21.266 -24.422 1 94.69 277 LYS A N 1
ATOM 2093 C CA . LYS A 1 277 ? -13.453 -22.641 -24.719 1 94.69 277 LYS A CA 1
ATOM 2094 C C . LYS A 1 277 ? -12.039 -22.719 -25.297 1 94.69 277 LYS A C 1
ATOM 2096 O O . LYS A 1 277 ? -11.664 -21.875 -26.125 1 94.69 277 LYS A O 1
ATOM 2101 N N . VAL A 1 278 ? -11.32 -23.562 -24.734 1 93.06 278 VAL A N 1
ATOM 2102 C CA . VAL A 1 278 ? -9.953 -23.734 -25.203 1 93.06 278 VAL A CA 1
ATOM 2103 C C . VAL A 1 278 ? -9.797 -25.094 -25.875 1 93.06 278 VAL A C 1
ATOM 2105 O O . VAL A 1 278 ? -10.297 -26.109 -25.375 1 93.06 278 VAL A O 1
ATOM 2108 N N . GLY A 1 279 ? -9.234 -25.078 -27.109 1 88.38 279 GLY A N 1
ATOM 2109 C CA . GLY A 1 279 ? -8.922 -26.328 -27.781 1 88.38 279 GLY A CA 1
ATOM 2110 C C . GLY A 1 279 ? -7.633 -26.969 -27.312 1 88.38 279 GLY A C 1
ATOM 2111 O O . GLY A 1 279 ? -6.75 -26.281 -26.797 1 88.38 279 GLY A O 1
ATOM 2112 N N . PHE A 1 280 ? -7.512 -28.312 -27.484 1 87.62 280 PHE A N 1
ATOM 2113 C CA . PHE A 1 280 ? -6.371 -29.031 -26.922 1 87.62 280 PHE A CA 1
ATOM 2114 C C . PHE A 1 280 ? -5.469 -29.562 -28.047 1 87.62 280 PHE A C 1
ATOM 2116 O O . PHE A 1 280 ? -4.547 -30.328 -27.781 1 87.62 280 PHE A O 1
ATOM 2123 N N . ASP A 1 281 ? -5.688 -29.078 -29.219 1 87.38 281 ASP A N 1
ATOM 2124 C CA . ASP A 1 281 ? -4.883 -29.5 -30.359 1 87.38 281 ASP A CA 1
ATOM 2125 C C . ASP A 1 281 ? -3.686 -28.578 -30.562 1 87.38 281 ASP A C 1
ATOM 2127 O O . ASP A 1 281 ? -2.812 -28.844 -31.375 1 87.38 281 ASP A O 1
ATOM 2131 N N . LYS A 1 282 ? -3.682 -27.516 -29.781 1 91.75 282 LYS A N 1
ATOM 2132 C CA . LYS A 1 282 ? -2.582 -26.547 -29.828 1 91.75 282 LYS A CA 1
ATOM 2133 C C . LYS A 1 282 ? -1.935 -26.391 -28.469 1 91.75 282 LYS A C 1
ATOM 2135 O O . LYS A 1 282 ? -2.537 -26.719 -27.438 1 91.75 282 LYS A O 1
ATOM 2140 N N . MET A 1 283 ? -0.733 -25.906 -28.578 1 95.81 283 MET A N 1
ATOM 2141 C CA . MET A 1 283 ? -0.058 -25.531 -27.344 1 95.81 283 MET A CA 1
ATOM 2142 C C . MET A 1 283 ? -0.832 -24.453 -26.609 1 95.81 283 MET A C 1
ATOM 2144 O O . MET A 1 283 ? -1.453 -23.594 -27.234 1 95.81 283 MET A O 1
ATOM 2148 N N . ARG A 1 284 ? -0.879 -24.516 -25.328 1 97.62 284 ARG A N 1
ATOM 2149 C CA . ARG A 1 284 ? -1.482 -23.484 -24.5 1 97.62 284 ARG A CA 1
ATOM 2150 C C . ARG A 1 284 ? -0.439 -22.828 -23.594 1 97.62 284 ARG A C 1
ATOM 2152 O O . ARG A 1 284 ? 0.483 -23.484 -23.125 1 97.62 284 ARG A O 1
ATOM 2159 N N . VAL A 1 285 ? -0.596 -21.594 -23.391 1 98 285 VAL A N 1
ATOM 2160 C CA . VAL A 1 285 ? 0.219 -20.828 -22.453 1 98 285 VAL A CA 1
ATOM 2161 C C . VAL A 1 285 ? -0.676 -20.172 -21.406 1 98 285 VAL A C 1
ATOM 2163 O O . VAL A 1 285 ? -1.71 -19.594 -21.734 1 98 285 VAL A O 1
ATOM 2166 N N . PHE A 1 286 ? -0.332 -20.359 -20.188 1 98.25 286 PHE A N 1
ATOM 2167 C CA . PHE A 1 286 ? -0.903 -19.547 -19.125 1 98.25 286 PHE A CA 1
ATOM 2168 C C . PHE A 1 286 ? 0.109 -18.516 -18.625 1 98.25 286 PHE A C 1
ATOM 2170 O O . PHE A 1 286 ? 1.122 -18.891 -18.016 1 98.25 286 PHE A O 1
ATOM 2177 N N . LYS A 1 287 ? -0.11 -17.266 -18.906 1 97.44 287 LYS A N 1
ATOM 2178 C CA . LYS A 1 287 ? 0.722 -16.188 -18.375 1 97.44 287 LYS A CA 1
ATOM 2179 C C . LYS A 1 287 ? 0.246 -15.75 -17 1 97.44 287 LYS A C 1
ATOM 2181 O O . LYS A 1 287 ? -0.772 -15.07 -16.875 1 97.44 287 LYS A O 1
ATOM 2186 N N . SER A 1 288 ? 0.982 -16.156 -16.047 1 96.06 288 SER A N 1
ATOM 2187 C CA . SER A 1 288 ? 0.658 -15.875 -14.648 1 96.06 288 SER A CA 1
ATOM 2188 C C . SER A 1 288 ? 1.42 -14.656 -14.133 1 96.06 288 SER A C 1
ATOM 2190 O O . SER A 1 288 ? 2.619 -14.742 -13.852 1 96.06 288 SER A O 1
ATOM 2192 N N . SER A 1 289 ? 0.757 -13.539 -13.922 1 92 289 SER A N 1
ATOM 2193 C CA . SER A 1 289 ? 1.389 -12.328 -13.406 1 92 289 SER A CA 1
ATOM 2194 C C . SER A 1 289 ? 1.116 -12.156 -11.914 1 92 289 SER A C 1
ATOM 2196 O O . SER A 1 289 ? 1.844 -11.438 -11.227 1 92 289 SER A O 1
ATOM 2198 N N . GLY A 1 290 ? 0.176 -12.875 -11.461 1 94.44 290 GLY A N 1
ATOM 2199 C CA . GLY A 1 290 ? -0.239 -12.727 -10.07 1 94.44 290 GLY A CA 1
ATOM 2200 C C . GLY A 1 290 ? -1.22 -11.594 -9.859 1 94.44 290 GLY A C 1
ATOM 2201 O O . GLY A 1 290 ? -0.916 -10.438 -10.164 1 94.44 290 GLY A O 1
ATOM 2202 N N . LEU A 1 291 ? -2.402 -11.93 -9.367 1 96.75 291 LEU A N 1
ATOM 2203 C CA . LEU A 1 291 ? -3.443 -10.945 -9.078 1 96.75 291 LEU A CA 1
ATOM 2204 C C . LEU A 1 291 ? -3.537 -10.672 -7.578 1 96.75 291 LEU A C 1
ATOM 2206 O O . LEU A 1 291 ? -3.418 -11.602 -6.77 1 96.75 291 LEU A O 1
ATOM 2210 N N . ALA A 1 292 ? -3.801 -9.43 -7.246 1 98.06 292 ALA A N 1
ATOM 2211 C CA . ALA A 1 292 ? -3.922 -9.047 -5.84 1 98.06 292 ALA A CA 1
ATOM 2212 C C . ALA A 1 292 ? -5.039 -9.828 -5.152 1 98.06 292 ALA A C 1
ATOM 2214 O O . ALA A 1 292 ? -4.957 -10.117 -3.959 1 98.06 292 ALA A O 1
ATOM 2215 N N . VAL A 1 293 ? -6.07 -10.195 -5.883 1 98.5 293 VAL A N 1
ATOM 2216 C CA . VAL A 1 293 ? -7.203 -10.898 -5.293 1 98.5 293 VAL A CA 1
ATOM 2217 C C . VAL A 1 293 ? -6.754 -12.281 -4.809 1 98.5 293 VAL A C 1
ATOM 2219 O O . VAL A 1 293 ? -7.34 -12.836 -3.873 1 98.5 293 VAL A O 1
ATOM 2222 N N . GLN A 1 294 ? -5.695 -12.859 -5.402 1 98.69 294 GLN A N 1
ATOM 2223 C CA . GLN A 1 294 ? -5.152 -14.117 -4.914 1 98.69 294 GLN A CA 1
ATOM 2224 C C . GLN A 1 294 ? -4.535 -13.953 -3.527 1 98.69 294 GLN A C 1
ATOM 2226 O O . GLN A 1 294 ? -4.688 -14.82 -2.666 1 98.69 294 GLN A O 1
ATOM 2231 N N . ASP A 1 295 ? -3.832 -12.867 -3.289 1 98.81 295 ASP A N 1
ATOM 2232 C CA . ASP A 1 295 ? -3.297 -12.547 -1.968 1 98.81 295 ASP A CA 1
ATOM 2233 C C . ASP A 1 295 ? -4.422 -12.336 -0.958 1 98.81 295 ASP A C 1
ATOM 2235 O O . ASP A 1 295 ? -4.32 -12.766 0.192 1 98.81 295 ASP A O 1
ATOM 2239 N N . LEU A 1 296 ? -5.473 -11.633 -1.434 1 98.88 296 LEU A N 1
ATOM 2240 C CA . LEU A 1 296 ? -6.629 -11.359 -0.586 1 98.88 296 LEU A CA 1
ATOM 2241 C C . LEU A 1 296 ? -7.262 -12.664 -0.096 1 98.88 296 LEU A C 1
ATOM 2243 O O . LEU A 1 296 ? -7.488 -12.828 1.104 1 98.88 296 LEU A O 1
ATOM 2247 N N . VAL A 1 297 ? -7.461 -13.594 -1 1 98.56 297 VAL A N 1
ATOM 2248 C CA . VAL A 1 297 ? -8.086 -14.867 -0.672 1 98.56 297 VAL A CA 1
ATOM 2249 C C . VAL A 1 297 ? -7.195 -15.656 0.282 1 98.56 297 VAL A C 1
ATOM 2251 O O . VAL A 1 297 ? -7.664 -16.172 1.299 1 98.56 297 VAL A O 1
ATOM 2254 N N . ALA A 1 298 ? -5.926 -15.75 -0.044 1 98.81 298 ALA A N 1
ATOM 2255 C CA . ALA A 1 298 ? -4.977 -16.469 0.805 1 98.81 298 ALA A CA 1
ATOM 2256 C C . ALA A 1 298 ? -4.906 -15.844 2.195 1 98.81 298 ALA A C 1
ATOM 2258 O O . ALA A 1 298 ? -4.98 -16.547 3.203 1 98.81 298 ALA A O 1
ATOM 2259 N N . GLY A 1 299 ? -4.754 -14.508 2.258 1 98.81 299 GLY A N 1
ATOM 2260 C CA . GLY A 1 299 ? -4.68 -13.812 3.531 1 98.81 299 GLY A CA 1
ATOM 2261 C C . GLY A 1 299 ? -5.914 -14.016 4.395 1 98.81 299 GLY A C 1
ATOM 2262 O O . GLY A 1 299 ? -5.805 -14.227 5.602 1 98.81 299 GLY A O 1
ATOM 2263 N N . LYS A 1 300 ? -7.09 -13.922 3.768 1 98.75 300 LYS A N 1
ATOM 2264 C CA . LYS A 1 300 ? -8.344 -14.125 4.48 1 98.75 300 LYS A CA 1
ATOM 2265 C C . LYS A 1 300 ? -8.398 -15.516 5.109 1 98.75 300 LYS A C 1
ATOM 2267 O O . LYS A 1 300 ? -8.773 -15.664 6.273 1 98.75 300 LYS A O 1
ATOM 2272 N N . ILE A 1 301 ? -8.023 -16.531 4.359 1 98.75 301 ILE A N 1
ATOM 2273 C CA . ILE A 1 301 ? -8.047 -17.922 4.836 1 98.75 301 ILE A CA 1
ATOM 2274 C C . ILE A 1 301 ? -7.109 -18.062 6.031 1 98.75 301 ILE A C 1
ATOM 2276 O O . ILE A 1 301 ? -7.473 -18.688 7.039 1 98.75 301 ILE A O 1
ATOM 2280 N N . VAL A 1 302 ? -5.879 -17.531 5.934 1 98.81 302 VAL A N 1
ATOM 2281 C CA . VAL A 1 302 ? -4.898 -17.625 7.008 1 98.81 302 VAL A CA 1
ATOM 2282 C C . VAL A 1 302 ? -5.465 -17 8.281 1 98.81 302 VAL A C 1
ATOM 2284 O O . VAL A 1 302 ? -5.395 -17.594 9.359 1 98.81 302 VAL A O 1
ATOM 2287 N N . VAL A 1 303 ? -6.051 -15.766 8.164 1 98.5 303 VAL A N 1
ATOM 2288 C CA . VAL A 1 303 ? -6.586 -15.047 9.32 1 98.5 303 VAL A CA 1
ATOM 2289 C C . VAL A 1 303 ? -7.699 -15.867 9.961 1 98.5 303 VAL A C 1
ATOM 2291 O O . VAL A 1 303 ? -7.727 -16.047 11.18 1 98.5 303 VAL A O 1
ATOM 2294 N N . GLN A 1 304 ? -8.594 -16.359 9.133 1 97.88 304 GLN A N 1
ATOM 2295 C CA . GLN A 1 304 ? -9.727 -17.125 9.641 1 97.88 304 GLN A CA 1
ATOM 2296 C C . GLN A 1 304 ? -9.266 -18.391 10.367 1 97.88 304 GLN A C 1
ATOM 2298 O O . GLN A 1 304 ? -9.711 -18.672 11.477 1 97.88 304 GLN A O 1
ATOM 2303 N N . ASN A 1 305 ? -8.359 -19.125 9.773 1 98.12 305 ASN A N 1
ATOM 2304 C CA . ASN A 1 305 ? -7.895 -20.375 10.359 1 98.12 305 ASN A CA 1
ATOM 2305 C C . ASN A 1 305 ? -7.055 -20.141 11.609 1 98.12 305 ASN A C 1
ATOM 2307 O O . ASN A 1 305 ? -7.121 -20.906 12.57 1 98.12 305 ASN A O 1
ATOM 2311 N N . TYR A 1 306 ? -6.199 -19.125 11.539 1 97.81 306 TYR A N 1
ATOM 2312 C CA . TYR A 1 306 ? -5.395 -18.797 12.703 1 97.81 306 TYR A CA 1
ATOM 2313 C C . TYR A 1 306 ? -6.281 -18.438 13.898 1 97.81 306 TYR A C 1
ATOM 2315 O O . TYR A 1 306 ? -6.039 -18.906 15.016 1 97.81 306 TYR A O 1
ATOM 2323 N N . ARG A 1 307 ? -7.32 -17.594 13.68 1 96.5 307 ARG A N 1
ATOM 2324 C CA . ARG A 1 307 ? -8.211 -17.172 14.758 1 96.5 307 ARG A CA 1
ATOM 2325 C C . ARG A 1 307 ? -9.008 -18.359 15.297 1 96.5 307 ARG A C 1
ATOM 2327 O O . ARG A 1 307 ? -9.266 -18.438 16.5 1 96.5 307 ARG A O 1
ATOM 2334 N N . LYS A 1 308 ? -9.43 -19.234 14.414 1 95.25 308 LYS A N 1
ATOM 2335 C CA . LYS A 1 308 ? -10.109 -20.453 14.852 1 95.25 308 LYS A CA 1
ATOM 2336 C C . LYS A 1 308 ? -9.203 -21.297 15.742 1 95.25 308 LYS A C 1
ATOM 2338 O O . LYS A 1 308 ? -9.656 -21.859 16.75 1 95.25 308 LYS A O 1
ATOM 2343 N N . ALA A 1 309 ? -7.961 -21.359 15.383 1 93.5 309 ALA A N 1
ATOM 2344 C CA . ALA A 1 309 ? -7 -22.172 16.125 1 93.5 309 ALA A CA 1
ATOM 2345 C C . ALA A 1 309 ? -6.758 -21.594 17.516 1 93.5 309 ALA A C 1
ATOM 2347 O O . ALA A 1 309 ? -6.578 -22.328 18.484 1 93.5 309 ALA A O 1
ATOM 2348 N N . ILE A 1 310 ? -6.684 -20.281 17.672 1 89.38 310 ILE A N 1
ATOM 2349 C CA . ILE A 1 310 ? -6.402 -19.641 18.969 1 89.38 310 ILE A CA 1
ATOM 2350 C C . ILE A 1 310 ? -7.645 -19.719 19.844 1 89.38 310 ILE A C 1
ATOM 2352 O O . ILE A 1 310 ? -7.535 -19.719 21.078 1 89.38 310 ILE A O 1
ATOM 2356 N N . ARG A 1 311 ? -8.844 -19.656 19.297 1 84.62 311 ARG A N 1
ATOM 2357 C CA . ARG A 1 311 ? -10.07 -19.781 20.078 1 84.62 311 ARG A CA 1
ATOM 2358 C C . ARG A 1 311 ? -10.242 -21.188 20.625 1 84.62 311 ARG A C 1
ATOM 2360 O O . ARG A 1 311 ? -10.812 -21.391 21.688 1 84.62 311 ARG A O 1
ATOM 2367 N N . GLU A 1 312 ? -9.75 -22.047 19.906 1 78.12 312 GLU A N 1
ATOM 2368 C CA . GLU A 1 312 ? -9.875 -23.453 20.281 1 78.12 312 GLU A CA 1
ATOM 2369 C C . GLU A 1 312 ? -8.797 -23.859 21.281 1 78.12 312 GLU A C 1
ATOM 2371 O O . GLU A 1 312 ? -8.875 -24.922 21.891 1 78.12 312 GLU A O 1
ATOM 2376 N N . CYS A 1 313 ? -7.91 -22.984 21.5 1 68.5 313 CYS A N 1
ATOM 2377 C CA . CYS A 1 313 ? -6.926 -23.219 22.547 1 68.5 313 CYS A CA 1
ATOM 2378 C C . CYS A 1 313 ? -7.305 -22.5 23.828 1 68.5 313 CYS A C 1
ATOM 2380 O O . CYS A 1 313 ? -7.738 -21.344 23.797 1 68.5 313 CYS A O 1
ATOM 2382 N N . MET B 1 1 ? 17.141 -7.922 10.633 1 71.44 1 MET B N 1
ATOM 2383 C CA . MET B 1 1 ? 16.484 -7.637 11.906 1 71.44 1 MET B CA 1
ATOM 2384 C C . MET B 1 1 ? 14.984 -7.832 11.797 1 71.44 1 MET B C 1
ATOM 2386 O O . MET B 1 1 ? 14.398 -7.625 10.727 1 71.44 1 MET B O 1
ATOM 2390 N N . LYS B 1 2 ? 14.352 -8.211 12.938 1 88.12 2 LYS B N 1
ATOM 2391 C CA . LYS B 1 2 ? 12.914 -8.43 12.969 1 88.12 2 LYS B CA 1
ATOM 2392 C C . LYS B 1 2 ? 12.148 -7.113 12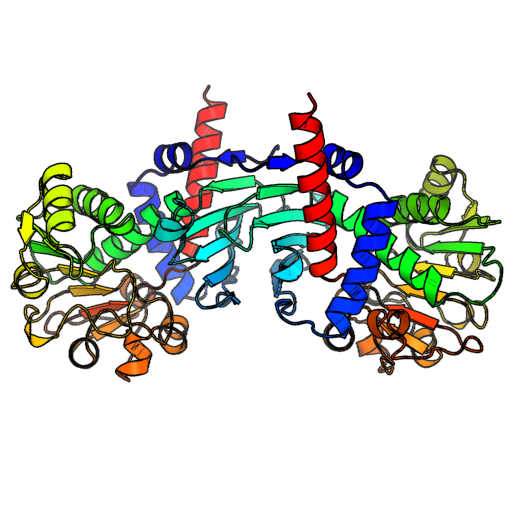.859 1 88.12 2 LYS B C 1
ATOM 2394 O O . LYS B 1 2 ? 12.531 -6.117 13.484 1 88.12 2 LYS B O 1
ATOM 2399 N N . PRO B 1 3 ? 11.156 -7.039 12.039 1 96 3 PRO B N 1
ATOM 2400 C CA . PRO B 1 3 ? 10.383 -5.805 11.914 1 96 3 PRO B CA 1
ATOM 2401 C C . PRO B 1 3 ? 9.711 -5.395 13.219 1 96 3 PRO B C 1
ATOM 2403 O O . PRO B 1 3 ? 9.305 -6.258 14.008 1 96 3 PRO B O 1
ATOM 2406 N N . LEU B 1 4 ? 9.641 -4.156 13.477 1 97 4 LEU B N 1
ATOM 2407 C CA . LEU B 1 4 ? 8.977 -3.604 14.648 1 97 4 LEU B CA 1
ATOM 2408 C C . LEU B 1 4 ? 7.48 -3.436 14.406 1 97 4 LEU B C 1
ATOM 2410 O O . LEU B 1 4 ? 7.066 -3.084 13.297 1 97 4 LEU B O 1
ATOM 2414 N N . PHE B 1 5 ? 6.676 -3.715 15.359 1 97 5 PHE B N 1
ATOM 2415 C CA . PHE B 1 5 ? 5.25 -3.396 15.375 1 97 5 PHE B CA 1
ATOM 2416 C C . PHE B 1 5 ? 4.926 -2.428 16.5 1 97 5 PHE B C 1
ATOM 2418 O O . PHE B 1 5 ? 4.918 -2.812 17.672 1 97 5 PHE B O 1
ATOM 2425 N N . LEU B 1 6 ? 4.684 -1.197 16.141 1 98 6 LEU B N 1
ATOM 2426 C CA . LEU B 1 6 ? 4.617 -0.133 17.125 1 98 6 LEU B CA 1
ATOM 2427 C C . LEU B 1 6 ? 3.203 0.434 17.219 1 98 6 LEU B C 1
ATOM 2429 O O . LEU B 1 6 ? 2.619 0.828 16.203 1 98 6 LEU B O 1
ATOM 2433 N N . ASP B 1 7 ? 2.645 0.498 18.422 1 97.5 7 ASP B N 1
ATOM 2434 C CA . ASP B 1 7 ? 1.307 1.052 18.609 1 97.5 7 ASP B CA 1
ATOM 2435 C C . ASP B 1 7 ? 1.354 2.574 18.719 1 97.5 7 ASP B C 1
ATOM 2437 O O . ASP B 1 7 ? 2.412 3.182 18.547 1 97.5 7 ASP B O 1
ATOM 2441 N N . GLY B 1 8 ? 0.215 3.199 18.922 1 97.38 8 GLY B N 1
ATOM 2442 C CA . GLY B 1 8 ? 0.11 4.648 18.922 1 97.38 8 GLY B CA 1
ATOM 2443 C C . GLY B 1 8 ? 0.931 5.301 20.016 1 97.38 8 GLY B C 1
ATOM 2444 O O . GLY B 1 8 ? 1.568 6.332 19.797 1 97.38 8 GLY B O 1
ATOM 2445 N N . GLU B 1 9 ? 0.97 4.715 21.188 1 97.5 9 GLU B N 1
ATOM 2446 C CA . GLU B 1 9 ? 1.729 5.258 22.312 1 97.5 9 GLU B CA 1
ATOM 2447 C C . GLU B 1 9 ? 3.229 5.23 22.031 1 97.5 9 GLU B C 1
ATOM 2449 O O . GLU B 1 9 ? 3.939 6.191 22.328 1 97.5 9 GLU B O 1
ATOM 2454 N N . GLN B 1 10 ? 3.672 4.102 21.469 1 97.94 10 GLN B N 1
ATOM 2455 C CA . GLN B 1 10 ? 5.086 3.969 21.141 1 97.94 10 GLN B CA 1
ATOM 2456 C C . GLN B 1 10 ? 5.488 4.973 20.062 1 97.94 10 GLN B C 1
ATOM 2458 O O . GLN B 1 10 ? 6.594 5.52 20.094 1 97.94 10 GLN B O 1
ATOM 2463 N N . VAL B 1 11 ? 4.609 5.203 19.094 1 98.38 11 VAL B N 1
ATOM 2464 C CA . VAL B 1 11 ? 4.871 6.207 18.062 1 98.38 11 VAL B CA 1
ATOM 2465 C C . VAL B 1 11 ? 5.043 7.578 18.703 1 98.38 11 VAL B C 1
ATOM 2467 O O . VAL B 1 11 ? 6.039 8.266 18.469 1 98.38 11 VAL B O 1
ATOM 2470 N N . GLU B 1 12 ? 4.133 7.949 19.547 1 97.12 12 GLU B N 1
ATOM 2471 C CA . GLU B 1 12 ? 4.168 9.258 20.188 1 97.12 12 GLU B CA 1
ATOM 2472 C C . GLU B 1 12 ? 5.414 9.422 21.062 1 97.12 12 GLU B C 1
ATOM 2474 O O . GLU B 1 12 ? 6.023 10.492 21.094 1 97.12 12 GLU B O 1
ATOM 2479 N N . GLN B 1 13 ? 5.797 8.352 21.719 1 97.25 13 GLN B N 1
ATOM 2480 C CA . GLN B 1 13 ? 6.934 8.375 22.625 1 97.25 13 GLN B CA 1
ATOM 2481 C C . GLN B 1 13 ? 8.242 8.562 21.859 1 97.25 13 GLN B C 1
ATOM 2483 O O . GLN B 1 13 ? 9.188 9.156 22.375 1 97.25 13 GLN B O 1
ATOM 2488 N N . HIS B 1 14 ? 8.266 8.086 20.688 1 98.12 14 HIS B N 1
ATOM 2489 C CA . HIS B 1 14 ? 9.547 8.062 19.984 1 98.12 14 HIS B CA 1
ATOM 2490 C C . HIS B 1 14 ? 9.547 9.023 18.797 1 98.12 14 HIS B C 1
ATOM 2492 O O . HIS B 1 14 ? 10.383 8.906 17.891 1 98.12 14 HIS B O 1
ATOM 2498 N N . LEU B 1 15 ? 8.672 9.945 18.766 1 97.81 15 LEU B N 1
ATOM 2499 C CA . LEU B 1 15 ? 8.602 10.984 17.734 1 97.81 15 LEU B CA 1
ATOM 2500 C C . LEU B 1 15 ? 8.719 12.375 18.359 1 97.81 15 LEU B C 1
ATOM 2502 O O . LEU B 1 15 ? 7.73 13.102 18.438 1 97.81 15 LEU B O 1
ATOM 2506 N N . PRO B 1 16 ? 9.953 12.742 18.719 1 96.25 16 PRO B N 1
ATOM 2507 C CA . PRO B 1 16 ? 10.148 14.062 19.312 1 96.25 16 PRO B CA 1
ATOM 2508 C C . PRO B 1 16 ? 9.703 15.195 18.391 1 96.25 16 PRO B C 1
ATOM 2510 O O . PRO B 1 16 ? 9.984 15.172 17.188 1 96.25 16 PRO B O 1
ATOM 2513 N N . LEU B 1 17 ? 9.148 16.172 19.016 1 96.06 17 LEU B N 1
ATOM 2514 C CA . LEU B 1 17 ? 8.492 17.25 18.281 1 96.06 17 LEU B CA 1
ATOM 2515 C C . LEU B 1 17 ? 9.492 18.016 17.438 1 96.06 17 LEU B C 1
ATOM 2517 O O . LEU B 1 17 ? 9.227 18.312 16.266 1 96.06 17 LEU B O 1
ATOM 2521 N N . LEU B 1 18 ? 10.641 18.375 17.969 1 95.5 18 LEU B N 1
ATOM 2522 C CA . LEU B 1 18 ? 11.625 19.172 17.25 1 95.5 18 LEU B CA 1
ATOM 2523 C C . LEU B 1 18 ? 12.156 18.438 16.031 1 95.5 18 LEU B C 1
ATOM 2525 O O . LEU B 1 18 ? 12.32 19.031 14.961 1 95.5 18 LEU B O 1
ATOM 2529 N N . ASP B 1 19 ? 12.422 17.109 16.203 1 97.06 19 ASP B N 1
ATOM 2530 C CA . ASP B 1 19 ? 12.867 16.297 15.07 1 97.06 19 ASP B CA 1
ATOM 2531 C C . ASP B 1 19 ? 11.789 16.219 13.992 1 97.06 19 ASP B C 1
ATOM 2533 O O . ASP B 1 19 ? 12.094 16.266 12.797 1 97.06 19 ASP B O 1
ATOM 2537 N N . LEU B 1 20 ? 10.625 16.094 14.469 1 98.25 20 LEU B N 1
ATOM 2538 C CA . LEU B 1 20 ? 9.5 15.992 13.547 1 98.25 20 LEU B CA 1
ATOM 2539 C C . LEU B 1 20 ? 9.344 17.281 12.742 1 98.25 20 LEU B C 1
ATOM 2541 O O . LEU B 1 20 ? 9.234 17.234 11.508 1 98.25 20 LEU B O 1
ATOM 2545 N N . LEU B 1 21 ? 9.359 18.453 13.414 1 98.31 21 LEU B N 1
ATOM 2546 C CA . LEU B 1 21 ? 9.18 19.734 12.75 1 98.31 21 LEU B CA 1
ATOM 2547 C C . LEU B 1 21 ? 10.289 19.969 11.734 1 98.31 21 LEU B C 1
ATOM 2549 O O . LEU B 1 21 ? 10.016 20.344 10.594 1 98.31 21 LEU B O 1
ATOM 2553 N N . ASP B 1 22 ? 11.516 19.672 12.141 1 98.25 22 ASP B N 1
ATOM 2554 C CA . ASP B 1 22 ? 12.648 19.844 11.234 1 98.25 22 ASP B CA 1
ATOM 2555 C C . ASP B 1 22 ? 12.531 18.922 10.023 1 98.25 22 ASP B C 1
ATOM 2557 O O . ASP B 1 22 ? 12.766 19.344 8.891 1 98.25 22 ASP B O 1
ATOM 2561 N N . GLY B 1 23 ? 12.211 17.688 10.289 1 98.38 23 GLY B N 1
ATOM 2562 C CA . GLY B 1 23 ? 12.078 16.703 9.219 1 98.38 23 GLY B CA 1
ATOM 2563 C C . GLY B 1 23 ? 10.969 17.031 8.242 1 98.38 23 GLY B C 1
ATOM 2564 O O . GLY B 1 23 ? 11.156 16.938 7.027 1 98.38 23 GLY B O 1
ATOM 2565 N N . ILE B 1 24 ? 9.82 17.453 8.734 1 98.62 24 ILE B N 1
ATOM 2566 C CA . ILE B 1 24 ? 8.672 17.781 7.898 1 98.62 24 ILE B CA 1
ATOM 2567 C C . ILE B 1 24 ? 8.977 19.016 7.062 1 98.62 24 ILE B C 1
ATOM 2569 O O . ILE B 1 24 ? 8.641 19.078 5.879 1 98.62 24 ILE B O 1
ATOM 2573 N N . GLU B 1 25 ? 9.562 20.016 7.68 1 98.62 25 GLU B N 1
ATOM 2574 C CA . GLU B 1 25 ? 9.906 21.234 6.953 1 98.62 25 GLU B CA 1
ATOM 2575 C C . GLU B 1 25 ? 10.828 20.922 5.777 1 98.62 25 GLU B C 1
ATOM 2577 O O . GLU B 1 25 ? 10.602 21.406 4.664 1 98.62 25 GLU B O 1
ATOM 2582 N N . LYS B 1 26 ? 11.82 20.125 6.012 1 98.38 26 LYS B N 1
ATOM 2583 C CA . LYS B 1 26 ? 12.742 19.719 4.957 1 98.38 26 LYS B CA 1
ATOM 2584 C C . LYS B 1 26 ? 12.031 18.922 3.875 1 98.38 26 LYS B C 1
ATOM 2586 O O . LYS B 1 26 ? 12.344 19.047 2.691 1 98.38 26 LYS B O 1
ATOM 2591 N N . SER B 1 27 ? 11.109 18.094 4.289 1 98.25 27 SER B N 1
ATOM 2592 C CA . SER B 1 27 ? 10.406 17.25 3.34 1 98.25 27 SER B CA 1
ATOM 2593 C C . SER B 1 27 ? 9.555 18.078 2.375 1 98.25 27 SER B C 1
ATOM 2595 O O . SER B 1 27 ? 9.406 17.703 1.209 1 98.25 27 SER B O 1
ATOM 2597 N N . PHE B 1 28 ? 8.977 19.203 2.832 1 98.69 28 PHE B N 1
ATOM 2598 C CA . PHE B 1 28 ? 8.234 20.094 1.944 1 98.69 28 PHE B CA 1
ATOM 2599 C C . PHE B 1 28 ? 9.141 20.625 0.839 1 98.69 28 PHE B C 1
ATOM 2601 O O . PHE B 1 28 ? 8.758 20.641 -0.334 1 98.69 28 PHE B O 1
ATOM 2608 N N . VAL B 1 29 ? 10.297 21.062 1.232 1 98.62 29 VAL B N 1
ATOM 2609 C CA . VAL B 1 29 ? 11.242 21.641 0.281 1 98.62 29 VAL B CA 1
ATOM 2610 C C . VAL B 1 29 ? 11.68 20.578 -0.721 1 98.62 29 VAL B C 1
ATOM 2612 O O . VAL B 1 29 ? 11.68 20.812 -1.931 1 98.62 29 VAL B O 1
ATOM 2615 N N . ASN B 1 30 ? 12.016 19.391 -0.207 1 98.25 30 ASN B N 1
ATOM 2616 C CA . ASN B 1 30 ? 12.453 18.297 -1.063 1 98.25 30 ASN B CA 1
ATOM 2617 C C . ASN B 1 30 ? 11.367 17.906 -2.061 1 98.25 30 ASN B C 1
ATOM 2619 O O . ASN B 1 30 ? 11.656 17.625 -3.225 1 98.25 30 ASN B O 1
ATOM 2623 N N . TYR B 1 31 ? 10.18 17.859 -1.586 1 98.25 31 TYR B N 1
ATOM 2624 C CA . TYR B 1 31 ? 9.062 17.5 -2.453 1 98.25 31 TYR B CA 1
ATOM 2625 C C . TYR B 1 31 ? 8.891 18.531 -3.562 1 98.25 31 TYR B C 1
ATOM 2627 O O . TYR B 1 31 ? 8.82 18.188 -4.742 1 98.25 31 TYR B O 1
ATOM 2635 N N . SER B 1 32 ? 8.82 19.812 -3.188 1 98.31 32 SER B N 1
ATOM 2636 C CA . SER B 1 32 ? 8.562 20.859 -4.156 1 98.31 32 SER B CA 1
ATOM 2637 C C . SER B 1 32 ? 9.703 20.984 -5.16 1 98.31 32 SER B C 1
ATOM 2639 O O . SER B 1 32 ? 9.484 21.359 -6.316 1 98.31 32 SER B O 1
ATOM 2641 N N . ASN B 1 33 ? 10.898 20.641 -4.723 1 97.62 33 ASN B N 1
ATOM 2642 C CA . ASN B 1 33 ? 12.062 20.719 -5.594 1 97.62 33 ASN B CA 1
ATOM 2643 C C . ASN B 1 33 ? 12.219 19.438 -6.422 1 97.62 33 ASN B C 1
ATOM 2645 O O . ASN B 1 33 ? 13.117 19.344 -7.266 1 97.62 33 ASN B O 1
ATOM 2649 N N . LYS B 1 34 ? 11.383 18.391 -6.23 1 96.25 34 LYS B N 1
ATOM 2650 C CA . LYS B 1 34 ? 11.461 17.125 -6.934 1 96.25 34 LYS B CA 1
ATOM 2651 C C . LYS B 1 34 ? 12.875 16.547 -6.883 1 96.25 34 LYS B C 1
ATOM 2653 O O . LYS B 1 34 ? 13.461 16.234 -7.922 1 96.25 34 LYS B O 1
ATOM 2658 N N . ILE B 1 35 ? 13.352 16.531 -5.707 1 97.06 35 ILE B N 1
ATOM 2659 C CA . ILE B 1 35 ? 14.742 16.094 -5.586 1 97.06 35 ILE B CA 1
ATOM 2660 C C . ILE B 1 35 ? 14.898 14.688 -6.152 1 97.06 35 ILE B C 1
ATOM 2662 O O . ILE B 1 35 ? 13.953 13.898 -6.133 1 97.06 35 ILE B O 1
ATOM 2666 N N . GLU B 1 36 ? 16.094 14.367 -6.574 1 96.69 36 GLU B N 1
ATOM 2667 C CA . GLU B 1 36 ? 16.406 13.039 -7.105 1 96.69 36 GLU B CA 1
ATOM 2668 C C . GLU B 1 36 ? 16.25 11.961 -6.027 1 96.69 36 GLU B C 1
ATOM 2670 O O . GLU B 1 36 ? 16.672 12.156 -4.891 1 96.69 36 GLU B O 1
ATOM 2675 N N . GLY B 1 37 ? 15.578 10.836 -6.453 1 97.44 37 GLY B N 1
ATOM 2676 C CA . GLY B 1 37 ? 15.43 9.719 -5.531 1 97.44 37 GLY B CA 1
ATOM 2677 C C . GLY B 1 37 ? 14.133 9.773 -4.742 1 97.44 37 GLY B C 1
ATOM 2678 O O . GLY B 1 37 ? 13.797 8.82 -4.035 1 97.44 37 GLY B O 1
ATOM 2679 N N . LEU B 1 38 ? 13.492 10.914 -4.805 1 98.19 38 LEU B N 1
ATOM 2680 C CA . LEU B 1 38 ? 12.164 11 -4.211 1 98.19 38 LEU B CA 1
ATOM 2681 C C . LEU B 1 38 ? 11.094 10.641 -5.23 1 98.19 38 LEU B C 1
ATOM 2683 O O . LEU B 1 38 ? 10.914 11.344 -6.227 1 98.19 38 LEU B O 1
ATOM 2687 N N . ILE B 1 39 ? 10.461 9.539 -5.082 1 98.12 39 ILE B N 1
ATOM 2688 C CA . ILE B 1 39 ? 9.359 9.078 -5.914 1 98.12 39 ILE B CA 1
ATOM 2689 C C . ILE B 1 39 ? 8.055 9.156 -5.125 1 98.12 39 ILE B C 1
ATOM 2691 O O . ILE B 1 39 ? 7.84 8.383 -4.188 1 98.12 39 ILE B O 1
ATOM 2695 N N . HIS B 1 40 ? 7.227 10.039 -5.48 1 97.31 40 HIS B N 1
ATOM 2696 C CA . HIS B 1 40 ? 6.031 10.398 -4.727 1 97.31 40 HIS B CA 1
ATOM 2697 C C . HIS B 1 40 ? 4.797 10.406 -5.621 1 97.31 40 HIS B C 1
ATOM 2699 O O . HIS B 1 40 ? 4.293 11.469 -5.988 1 97.31 40 HIS B O 1
ATOM 2705 N N . PRO B 1 41 ? 4.293 9.203 -5.945 1 95.12 41 PRO B N 1
ATOM 2706 C CA . PRO B 1 41 ? 3.094 9.172 -6.789 1 95.12 41 PRO B CA 1
ATOM 2707 C C . PRO B 1 41 ? 1.864 9.742 -6.086 1 95.12 41 PRO B C 1
ATOM 2709 O O . PRO B 1 41 ? 1.858 9.883 -4.859 1 95.12 41 PRO B O 1
ATOM 2712 N N . GLN B 1 42 ? 0.86 10.086 -6.918 1 90.25 42 GLN B N 1
ATOM 2713 C CA . GLN B 1 42 ? -0.424 10.461 -6.34 1 90.25 42 GLN B CA 1
ATOM 2714 C C . GLN B 1 42 ? -1.031 9.305 -5.547 1 90.25 42 GLN B C 1
ATOM 2716 O O . GLN B 1 42 ? -0.877 8.141 -5.922 1 90.25 42 GLN B O 1
ATOM 2721 N N . ARG B 1 43 ? -1.69 9.641 -4.566 1 91.56 43 ARG B N 1
ATOM 2722 C CA . ARG B 1 43 ? -2.363 8.641 -3.744 1 91.56 43 ARG B CA 1
ATOM 2723 C C . ARG B 1 43 ? -3.396 7.871 -4.559 1 91.56 43 ARG B C 1
ATOM 2725 O O . ARG B 1 43 ? -3.988 8.414 -5.496 1 91.56 43 ARG B O 1
ATOM 2732 N N . LEU B 1 44 ? -3.576 6.602 -4.23 1 94 44 LEU B N 1
ATOM 2733 C CA . LEU B 1 44 ? -4.684 5.809 -4.754 1 94 44 LEU B CA 1
ATOM 2734 C C . LEU B 1 44 ? -5.859 5.809 -3.783 1 94 44 LEU B C 1
ATOM 2736 O O . LEU B 1 44 ? -5.672 5.625 -2.576 1 94 44 LEU B O 1
ATOM 2740 N N . VAL B 1 45 ? -7.035 6.133 -4.27 1 93.12 45 VAL B N 1
ATOM 2741 C CA . VAL B 1 45 ? -8.25 6.102 -3.465 1 93.12 45 VAL B CA 1
ATOM 2742 C C . VAL B 1 45 ? -9.211 5.051 -4.012 1 93.12 45 VAL B C 1
ATOM 2744 O O . VAL B 1 45 ? -9.641 5.137 -5.164 1 93.12 45 VAL B O 1
ATOM 2747 N N . LEU B 1 46 ? -9.492 4.047 -3.264 1 96.62 46 LEU B N 1
ATOM 2748 C CA . LEU B 1 46 ? -10.445 3.012 -3.648 1 96.62 46 LEU B CA 1
ATOM 2749 C C . LEU B 1 46 ? -11.773 3.195 -2.918 1 96.62 46 LEU B C 1
ATOM 2751 O O . LEU B 1 46 ? -11.797 3.287 -1.688 1 96.62 46 LEU B O 1
ATOM 2755 N N . ASN B 1 47 ? -12.852 3.285 -3.627 1 95.25 47 ASN B N 1
ATOM 2756 C CA . ASN B 1 47 ? -14.188 3.332 -3.043 1 95.25 47 ASN B CA 1
ATOM 2757 C C . ASN B 1 47 ? -14.656 1.947 -2.611 1 95.25 47 ASN B C 1
ATOM 2759 O O . ASN B 1 47 ? -15.102 1.152 -3.441 1 95.25 47 ASN B O 1
ATOM 2763 N N . VAL B 1 48 ? -14.617 1.613 -1.379 1 97.06 48 VAL B N 1
ATOM 2764 C CA . VAL B 1 48 ? -14.953 0.293 -0.854 1 97.06 48 VAL B CA 1
ATOM 2765 C C . VAL B 1 48 ? -16.453 0.051 -0.978 1 97.06 48 VAL B C 1
ATOM 2767 O O . VAL B 1 48 ? -16.891 -0.842 -1.71 1 97.06 48 VAL B O 1
ATOM 2770 N N . GLN B 1 49 ? -17.266 0.896 -0.343 1 92.94 49 GLN B N 1
ATOM 2771 C CA . GLN B 1 49 ? -18.734 0.889 -0.415 1 92.94 49 GLN B CA 1
ATOM 2772 C C . GLN B 1 49 ? -19.312 2.141 0.231 1 92.94 49 GLN B C 1
ATOM 2774 O O . GLN B 1 49 ? -18.812 2.617 1.249 1 92.94 49 GLN B O 1
ATOM 2779 N N . ASN B 1 50 ? -20.547 2.693 -0.575 1 81.75 50 ASN B N 1
ATOM 2780 C CA . ASN B 1 50 ? -21.266 3.852 -0.071 1 81.75 50 ASN B CA 1
ATOM 2781 C C . ASN B 1 50 ? -20.344 5.039 0.167 1 81.75 50 ASN B C 1
ATOM 2783 O O . ASN B 1 50 ? -19.734 5.555 -0.772 1 81.75 50 ASN B O 1
ATOM 2787 N N . ASN B 1 51 ? -19.5 5.469 1.037 1 86.81 51 ASN B N 1
ATOM 2788 C CA . ASN B 1 51 ? -18.578 6.555 1.354 1 86.81 51 ASN B CA 1
ATOM 2789 C C . ASN B 1 51 ? -17.344 6.051 2.102 1 86.81 51 ASN B C 1
ATOM 2791 O O . ASN B 1 51 ? -16.562 6.844 2.623 1 86.81 51 ASN B O 1
ATOM 2795 N N . ASP B 1 52 ? -17.312 4.742 2.123 1 94.38 52 ASP B N 1
ATOM 2796 C CA . ASP B 1 52 ? -16.125 4.148 2.715 1 94.38 52 ASP B CA 1
ATOM 2797 C C . ASP B 1 52 ? -14.961 4.141 1.721 1 94.38 52 ASP B C 1
ATOM 2799 O O . ASP B 1 52 ? -15.102 3.635 0.604 1 94.38 52 ASP B O 1
ATOM 2803 N N . LEU B 1 53 ? -13.883 4.727 2.139 1 94.81 53 LEU B N 1
ATOM 2804 C CA . LEU B 1 53 ? -12.75 4.891 1.229 1 94.81 53 LEU B CA 1
ATOM 2805 C C . LEU B 1 53 ? -11.5 4.215 1.784 1 94.81 53 LEU B C 1
ATOM 2807 O O . LEU B 1 53 ? -11.312 4.152 3.002 1 94.81 53 LEU B O 1
ATOM 2811 N N . PHE B 1 54 ? -10.766 3.68 0.962 1 97.62 54 PHE B N 1
ATOM 2812 C CA . PHE B 1 54 ? -9.453 3.125 1.269 1 97.62 54 PHE B CA 1
ATOM 2813 C C . PHE B 1 54 ? -8.359 3.865 0.507 1 97.62 54 PHE B C 1
ATOM 2815 O O . PHE B 1 54 ? -8.391 3.93 -0.723 1 97.62 54 PHE B O 1
ATOM 2822 N N . PHE B 1 55 ? -7.395 4.457 1.22 1 96.69 55 PHE B N 1
ATOM 2823 C CA . PHE B 1 55 ? -6.312 5.238 0.635 1 96.69 55 PHE B CA 1
ATOM 2824 C C . PHE B 1 55 ? -5.004 4.457 0.673 1 96.69 55 PHE B C 1
ATOM 2826 O O . PHE B 1 55 ? -4.684 3.822 1.68 1 96.69 55 PHE B O 1
ATOM 2833 N N . VAL B 1 56 ? -4.277 4.441 -0.403 1 98.38 56 VAL B N 1
ATOM 2834 C CA . VAL B 1 56 ? -2.932 3.895 -0.521 1 98.38 56 VAL B CA 1
ATOM 2835 C C . VAL B 1 56 ? -1.954 5 -0.909 1 98.38 56 VAL B C 1
ATOM 2837 O O . VAL B 1 56 ? -2.074 5.594 -1.983 1 98.38 56 VAL B O 1
ATOM 2840 N N . LYS B 1 57 ? -1.001 5.262 -0.029 1 97.94 57 LYS B N 1
ATOM 2841 C CA . LYS B 1 57 ? -0.085 6.379 -0.242 1 97.94 57 LYS B CA 1
ATOM 2842 C C . LYS B 1 57 ? 1.368 5.922 -0.152 1 97.94 57 LYS B C 1
ATOM 2844 O O . LYS B 1 57 ? 2.021 6.113 0.875 1 97.94 57 LYS B O 1
ATOM 2849 N N . PRO B 1 58 ? 1.92 5.418 -1.222 1 98.75 58 PRO B N 1
ATOM 2850 C CA . PRO B 1 58 ? 3.328 5.016 -1.217 1 98.75 58 PRO B CA 1
ATOM 2851 C C . PRO B 1 58 ? 4.273 6.18 -1.504 1 98.75 58 PRO B C 1
ATOM 2853 O O . PRO B 1 58 ? 3.875 7.164 -2.129 1 98.75 58 PRO B O 1
ATOM 2856 N N . VAL B 1 59 ? 5.508 6.031 -1.049 1 98.81 59 VAL B N 1
ATOM 2857 C CA . VAL B 1 59 ? 6.555 7.004 -1.347 1 98.81 59 VAL B CA 1
ATOM 2858 C C . VAL B 1 59 ? 7.926 6.363 -1.146 1 98.81 59 VAL B C 1
ATOM 2860 O O . VAL B 1 59 ? 8.094 5.496 -0.284 1 98.81 59 VAL B O 1
ATOM 2863 N N . VAL B 1 60 ? 8.852 6.691 -2.002 1 98.81 60 VAL B N 1
ATOM 2864 C CA . VAL B 1 60 ? 10.25 6.285 -1.894 1 98.81 60 VAL B CA 1
ATOM 2865 C C . VAL B 1 60 ? 11.133 7.52 -1.734 1 98.81 60 VAL B C 1
ATOM 2867 O O . VAL B 1 60 ? 10.961 8.516 -2.445 1 98.81 60 VAL B O 1
ATOM 2870 N N . SER B 1 61 ? 11.984 7.516 -0.769 1 98.69 61 SER B N 1
ATOM 2871 C CA . SER B 1 61 ? 13.062 8.484 -0.659 1 98.69 61 SER B CA 1
ATOM 2872 C C . SER B 1 61 ? 14.406 7.797 -0.445 1 98.69 61 SER B C 1
ATOM 2874 O O . SER B 1 61 ? 14.742 7.414 0.678 1 98.69 61 SER B O 1
ATOM 2876 N N . THR B 1 62 ? 15.195 7.664 -1.509 1 98 62 THR B N 1
ATOM 2877 C CA . THR B 1 62 ? 16.5 7.031 -1.384 1 98 62 THR B CA 1
ATOM 2878 C C . THR B 1 62 ? 17.453 7.895 -0.548 1 98 62 THR B C 1
ATOM 2880 O O . THR B 1 62 ? 18.297 7.371 0.17 1 98 62 THR B O 1
ATOM 2883 N N . PRO B 1 63 ? 17.312 9.289 -0.61 1 97.31 63 PRO B N 1
ATOM 2884 C CA . PRO B 1 63 ? 18.141 10.102 0.291 1 97.31 63 PRO B CA 1
ATOM 2885 C C . PRO B 1 63 ? 17.859 9.812 1.764 1 97.31 63 PRO B C 1
ATOM 2887 O O . PRO B 1 63 ? 18.766 9.914 2.598 1 97.31 63 PRO B O 1
ATOM 2890 N N . ASP B 1 64 ? 16.656 9.43 2.064 1 97.75 64 ASP B N 1
ATOM 2891 C CA . ASP B 1 64 ? 16.297 9.094 3.438 1 97.75 64 ASP B CA 1
ATOM 2892 C C . ASP B 1 64 ? 16.469 7.602 3.703 1 97.75 64 ASP B C 1
ATOM 2894 O O . ASP B 1 64 ? 16.188 7.121 4.805 1 97.75 64 ASP B O 1
ATOM 2898 N N . LYS B 1 65 ? 16.828 6.812 2.666 1 98.06 65 LYS B N 1
ATOM 2899 C CA . LYS B 1 65 ? 17.016 5.367 2.734 1 98.06 65 LYS B CA 1
ATOM 2900 C C . LYS B 1 65 ? 15.75 4.664 3.223 1 98.06 65 LYS B C 1
ATOM 2902 O O . LYS B 1 65 ? 15.82 3.789 4.086 1 98.06 65 LYS B O 1
ATOM 2907 N N . THR B 1 66 ? 14.594 5.125 2.668 1 98.69 66 THR B N 1
ATOM 2908 C CA . THR B 1 66 ? 13.344 4.648 3.236 1 98.69 66 THR B CA 1
ATOM 2909 C C . THR B 1 66 ? 12.273 4.527 2.154 1 98.69 66 THR B C 1
ATOM 2911 O O . THR B 1 66 ? 12.188 5.367 1.258 1 98.69 66 THR B O 1
ATOM 2914 N N . ILE B 1 67 ? 11.539 3.486 2.148 1 98.88 67 ILE B N 1
ATOM 2915 C CA . ILE B 1 67 ? 10.266 3.314 1.456 1 98.88 67 ILE B CA 1
ATOM 2916 C C . ILE B 1 67 ? 9.133 3.275 2.471 1 98.88 67 ILE B C 1
ATOM 2918 O O . ILE B 1 67 ? 9.227 2.605 3.502 1 98.88 67 ILE B O 1
ATOM 2922 N N . CYS B 1 68 ? 8.109 4.051 2.215 1 98.88 68 CYS B N 1
ATOM 2923 C CA . CYS B 1 68 ? 6.992 4.129 3.146 1 98.88 68 CYS B CA 1
ATOM 2924 C C . CYS B 1 68 ? 5.664 4.023 2.412 1 98.88 68 CYS B C 1
ATOM 2926 O O . CYS B 1 68 ? 5.527 4.52 1.291 1 98.88 68 CYS B O 1
ATOM 2928 N N . THR B 1 69 ? 4.738 3.297 2.943 1 98.94 69 THR B N 1
ATOM 2929 C CA . THR B 1 69 ? 3.361 3.279 2.465 1 98.94 69 THR B CA 1
ATOM 2930 C C . THR B 1 69 ? 2.385 3.463 3.623 1 98.94 69 THR B C 1
ATOM 2932 O O . THR B 1 69 ? 2.42 2.711 4.598 1 98.94 69 THR B O 1
ATOM 2935 N N . LYS B 1 70 ? 1.587 4.43 3.541 1 98.81 70 LYS B N 1
ATOM 2936 C CA . LYS B 1 70 ? 0.459 4.547 4.461 1 98.81 70 LYS B CA 1
ATOM 2937 C C . LYS B 1 70 ? -0.799 3.916 3.867 1 98.81 70 LYS B C 1
ATOM 2939 O O . LYS B 1 70 ? -1.121 4.141 2.699 1 98.81 70 LYS B O 1
ATOM 2944 N N . LEU B 1 71 ? -1.4 3.074 4.57 1 98.81 71 LEU B N 1
ATOM 2945 C CA . LEU B 1 71 ? -2.711 2.506 4.273 1 98.81 71 LEU B CA 1
ATOM 2946 C C . LEU B 1 71 ? -3.764 3.029 5.242 1 98.81 71 LEU B C 1
ATOM 2948 O O . LEU B 1 71 ? -3.67 2.799 6.449 1 98.81 71 LEU B O 1
ATOM 2952 N N . LEU B 1 72 ? -4.75 3.732 4.688 1 97.94 72 LEU B N 1
ATOM 2953 C CA . LEU B 1 72 ? -5.715 4.445 5.516 1 97.94 72 LEU B CA 1
ATOM 2954 C C . LEU B 1 72 ? -7.145 4.09 5.113 1 97.94 72 LEU B C 1
ATOM 2956 O O . LEU B 1 72 ? -7.457 4.023 3.922 1 97.94 72 LEU B O 1
ATOM 2960 N N . THR B 1 73 ? -7.93 3.77 6.066 1 97.19 73 THR B N 1
ATOM 2961 C CA . THR B 1 73 ? -9.359 3.598 5.84 1 97.19 73 THR B CA 1
ATOM 2962 C C . THR B 1 73 ? -10.148 4.758 6.441 1 97.19 73 THR B C 1
ATOM 2964 O O . THR B 1 73 ? -9.875 5.184 7.566 1 97.19 73 THR B O 1
ATOM 2967 N N . LEU B 1 74 ? -11.016 5.344 5.684 1 93.75 74 LEU B N 1
ATOM 2968 C CA . LEU B 1 74 ? -11.938 6.383 6.117 1 93.75 74 LEU B CA 1
ATOM 2969 C C . LEU B 1 74 ? -13.383 5.902 6 1 93.75 74 LEU B C 1
ATOM 2971 O O . LEU B 1 74 ? -13.969 5.945 4.918 1 93.75 74 LEU B O 1
ATOM 2975 N N . PHE B 1 75 ? -13.875 5.469 7.102 1 94.44 75 PHE B N 1
ATOM 2976 C CA . PHE B 1 75 ? -15.227 4.938 7.203 1 94.44 75 PHE B CA 1
ATOM 2977 C C . PHE B 1 75 ? -16.078 5.797 8.125 1 94.44 75 PHE B C 1
ATOM 2979 O O . PHE B 1 75 ? -16.172 5.531 9.328 1 94.44 75 PHE B O 1
ATOM 2986 N N . PRO B 1 76 ? -16.828 6.793 7.578 1 88.44 76 PRO B N 1
ATOM 2987 C CA . PRO B 1 76 ? -17.469 7.836 8.375 1 88.44 76 PRO B CA 1
ATOM 2988 C C . PRO B 1 76 ? -18.516 7.277 9.328 1 88.44 76 PRO B C 1
ATOM 2990 O O . PRO B 1 76 ? -18.766 7.852 10.398 1 88.44 76 PRO B O 1
ATOM 2993 N N . GLU B 1 77 ? -19.141 6.16 9.086 1 91 77 GLU B N 1
ATOM 2994 C CA . GLU B 1 77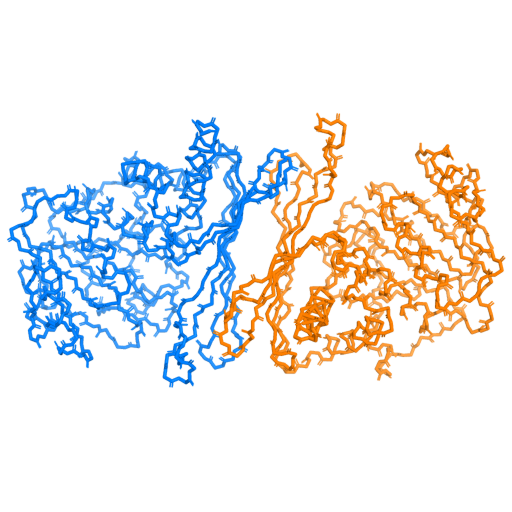 ? -20.25 5.656 9.875 1 91 77 GLU B CA 1
ATOM 2995 C C . GLU B 1 77 ? -19.781 4.664 10.938 1 91 77 GLU B C 1
A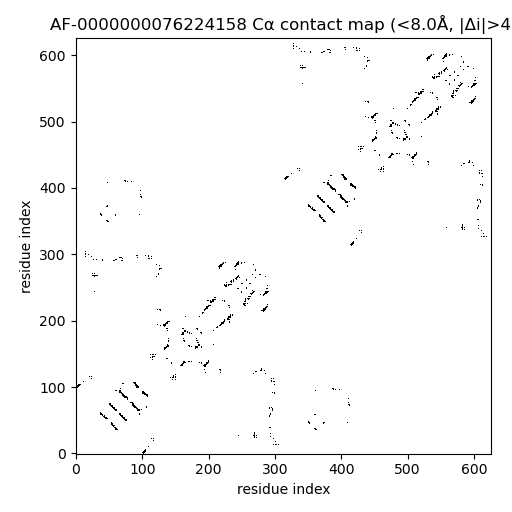TOM 2997 O O . GLU B 1 77 ? -20.594 4.117 11.688 1 91 77 GLU B O 1
ATOM 3002 N N . ASN B 1 78 ? -18.531 4.41 11.031 1 93.5 78 ASN B N 1
ATOM 3003 C CA . ASN B 1 78 ? -17.969 3.404 11.914 1 93.5 78 ASN B CA 1
ATOM 3004 C C . ASN B 1 78 ? -18.391 3.629 13.367 1 93.5 78 ASN B C 1
ATOM 3006 O O . ASN B 1 78 ? -18.812 2.695 14.047 1 93.5 78 ASN B O 1
ATOM 3010 N N . GLU B 1 79 ? -18.234 4.887 13.766 1 88 79 GLU B N 1
ATOM 3011 C CA . GLU B 1 79 ? -18.516 5.172 15.172 1 88 79 GLU B CA 1
ATOM 3012 C C . GLU B 1 79 ? -19.969 4.883 15.516 1 88 79 GLU B C 1
ATOM 3014 O O . GLU B 1 79 ? -20.266 4.266 16.531 1 88 79 GLU B O 1
ATOM 3019 N N . ALA B 1 80 ? -20.828 5.305 14.664 1 88.69 80 ALA B N 1
ATOM 3020 C CA . ALA B 1 80 ? -22.266 5.125 14.883 1 88.69 80 ALA B CA 1
ATOM 3021 C C . ALA B 1 80 ? -22.656 3.652 14.773 1 88.69 80 ALA B C 1
ATOM 3023 O O . ALA B 1 80 ? -23.469 3.16 15.562 1 88.69 80 ALA B O 1
ATOM 3024 N N . LYS B 1 81 ? -22.016 2.904 13.93 1 91.62 81 LYS B N 1
ATOM 3025 C CA . LYS B 1 81 ? -22.469 1.557 13.594 1 91.62 81 LYS B CA 1
ATOM 3026 C C . LYS B 1 81 ? -21.734 0.51 14.43 1 91.62 81 LYS B C 1
ATOM 3028 O O . LYS B 1 81 ? -22.328 -0.489 14.844 1 91.62 81 LYS B O 1
ATOM 3033 N N . TYR B 1 82 ? -20.375 0.712 14.656 1 91.81 82 TYR B N 1
ATOM 3034 C CA . TYR B 1 82 ? -19.562 -0.38 15.164 1 91.81 82 TYR B CA 1
ATOM 3035 C C . TYR B 1 82 ? -18.781 0.053 16.406 1 91.81 82 TYR B C 1
ATOM 3037 O O . TYR B 1 82 ? -18.109 -0.763 17.047 1 91.81 82 TYR B O 1
ATOM 3045 N N . GLN B 1 83 ? -18.812 1.335 16.781 1 91.56 83 GLN B N 1
ATOM 3046 C CA . GLN B 1 83 ? -18.062 1.875 17.906 1 91.56 83 GLN B CA 1
ATOM 3047 C C . GLN B 1 83 ? -16.562 1.699 17.688 1 91.56 83 GLN B C 1
ATOM 3049 O O . GLN B 1 83 ? -15.844 1.287 18.609 1 91.56 83 GLN B O 1
ATOM 3054 N N . VAL B 1 84 ? -16.156 1.776 16.453 1 93.06 84 VAL B N 1
ATOM 3055 C CA . VAL B 1 84 ? -14.75 1.796 16.078 1 93.06 84 VAL B CA 1
ATOM 3056 C C . VAL B 1 84 ? -14.43 3.104 15.359 1 93.06 84 VAL B C 1
ATOM 3058 O O . VAL B 1 84 ? -15.32 3.768 14.828 1 93.06 84 VAL B O 1
ATOM 3061 N N . PRO B 1 85 ? -13.242 3.516 15.391 1 92.25 85 PRO B N 1
ATOM 3062 C CA . PRO B 1 85 ? -12.891 4.805 14.797 1 92.25 85 PRO B CA 1
ATOM 3063 C C . PRO B 1 85 ? -13.219 4.879 13.305 1 92.25 85 PRO B C 1
ATOM 3065 O O . PRO B 1 85 ? -13.07 3.887 12.586 1 92.25 85 PRO B O 1
ATOM 3068 N N . SER B 1 86 ? -13.625 6.055 12.844 1 91.62 86 SER B N 1
ATOM 3069 C CA . SER B 1 86 ? -13.922 6.289 11.43 1 91.62 86 SER B CA 1
ATOM 3070 C C . SER B 1 86 ? -12.648 6.309 10.594 1 91.62 86 SER B C 1
ATOM 3072 O O . SER B 1 86 ? -12.68 6.016 9.398 1 91.62 86 SER B O 1
ATOM 3074 N N . HIS B 1 87 ? -11.547 6.785 11.227 1 93.44 87 HIS B N 1
ATOM 3075 C CA . HIS B 1 87 ? -10.242 6.844 10.586 1 93.44 87 HIS B CA 1
ATOM 3076 C C . HIS B 1 87 ? -9.289 5.816 11.188 1 93.44 87 HIS B C 1
ATOM 3078 O O . HIS B 1 87 ? -9.047 5.816 12.391 1 93.44 87 HIS B O 1
ATOM 3084 N N . GLN B 1 88 ? -8.852 4.914 10.422 1 96.81 88 GLN B N 1
ATOM 3085 C CA . GLN B 1 88 ? -7.832 3.949 10.812 1 96.81 88 GLN B CA 1
ATOM 3086 C C . GLN B 1 88 ? -6.688 3.914 9.805 1 96.81 88 GLN B C 1
ATOM 3088 O O . GLN B 1 88 ? -6.883 4.234 8.625 1 96.81 88 GLN B O 1
ATOM 3093 N N . ALA B 1 89 ? -5.523 3.604 10.312 1 98.12 89 ALA B N 1
ATOM 3094 C CA . ALA B 1 89 ? -4.398 3.625 9.375 1 98.12 89 ALA B CA 1
ATOM 3095 C C . ALA B 1 89 ? -3.201 2.867 9.945 1 98.12 89 ALA B C 1
ATOM 3097 O O . ALA B 1 89 ? -3.047 2.76 11.164 1 98.12 89 ALA B O 1
ATOM 3098 N N . ILE B 1 90 ? -2.381 2.363 9.047 1 98.75 90 ILE B N 1
ATOM 3099 C CA . ILE B 1 90 ? -1.034 1.917 9.391 1 98.75 90 ILE B CA 1
ATOM 3100 C C . ILE B 1 90 ? -0.019 2.578 8.461 1 98.75 90 ILE B C 1
ATOM 3102 O O . ILE B 1 90 ? -0.368 3.021 7.363 1 98.75 90 ILE B O 1
ATOM 3106 N N . VAL B 1 91 ? 1.175 2.668 8.945 1 98.88 91 VAL B N 1
ATOM 3107 C CA . VAL B 1 91 ? 2.326 3.096 8.156 1 98.88 91 VAL B CA 1
ATOM 3108 C C . VAL B 1 91 ? 3.371 1.983 8.133 1 98.88 91 VAL B C 1
ATOM 3110 O O . VAL B 1 91 ? 3.717 1.419 9.172 1 98.88 91 VAL B O 1
ATOM 3113 N N . THR B 1 92 ? 3.787 1.655 6.941 1 98.94 92 THR B N 1
ATOM 3114 C CA . THR B 1 92 ? 4.871 0.693 6.789 1 98.94 92 THR B CA 1
ATOM 3115 C C . THR B 1 92 ? 6.168 1.398 6.398 1 98.94 92 THR B C 1
ATOM 3117 O O . THR B 1 92 ? 6.152 2.354 5.621 1 98.94 92 THR B O 1
ATOM 3120 N N . VAL B 1 93 ? 7.262 0.919 6.988 1 98.88 93 VAL B N 1
ATOM 3121 C CA . VAL B 1 93 ? 8.578 1.494 6.723 1 98.88 93 VAL B CA 1
ATOM 3122 C C . VAL B 1 93 ? 9.531 0.401 6.254 1 98.88 93 VAL B C 1
ATOM 3124 O O . VAL B 1 93 ? 9.781 -0.566 6.977 1 98.88 93 VAL B O 1
ATOM 3127 N N . PHE B 1 94 ? 10.07 0.561 5.07 1 98.81 94 PHE B N 1
ATOM 3128 C CA . PHE B 1 94 ? 11.07 -0.341 4.504 1 98.81 94 PHE B CA 1
ATOM 3129 C C . PHE B 1 94 ? 12.406 0.374 4.32 1 98.81 94 PHE B C 1
ATOM 3131 O O . PHE B 1 94 ? 12.438 1.585 4.094 1 98.81 94 PHE B O 1
ATOM 3138 N N . ASP B 1 95 ? 13.469 -0.391 4.426 1 98.25 95 ASP B N 1
ATOM 3139 C CA . ASP B 1 95 ? 14.797 0.094 4.047 1 98.25 95 ASP B CA 1
ATOM 3140 C C . ASP B 1 95 ? 14.945 0.15 2.527 1 98.25 95 ASP B C 1
ATOM 3142 O O . ASP B 1 95 ? 14.711 -0.845 1.838 1 98.25 95 ASP B O 1
ATOM 3146 N N . SER B 1 96 ? 15.344 1.301 1.945 1 98 96 SER B N 1
ATOM 3147 C CA . SER B 1 96 ? 15.367 1.431 0.492 1 98 96 SER B CA 1
ATOM 3148 C C . SER B 1 96 ? 16.625 0.796 -0.1 1 98 96 SER B C 1
ATOM 3150 O O . SER B 1 96 ? 16.703 0.601 -1.313 1 98 96 SER B O 1
ATOM 3152 N N . ASP B 1 97 ? 17.609 0.479 0.761 1 96.38 97 ASP B N 1
ATOM 3153 C CA . ASP B 1 97 ? 18.828 -0.168 0.275 1 96.38 97 ASP B CA 1
ATOM 3154 C C . ASP B 1 97 ? 18.609 -1.67 0.096 1 96.38 97 ASP B C 1
ATOM 3156 O O . ASP B 1 97 ? 19.109 -2.264 -0.86 1 96.38 97 ASP B O 1
ATOM 3160 N N . THR B 1 98 ? 17.812 -2.283 1.005 1 96.75 98 THR B N 1
ATOM 3161 C CA . THR B 1 98 ? 17.703 -3.738 1.013 1 96.75 98 THR B CA 1
ATOM 3162 C C . THR B 1 98 ? 16.281 -4.176 0.698 1 96.75 98 THR B C 1
ATOM 3164 O O . THR B 1 98 ? 16.031 -5.348 0.4 1 96.75 98 THR B O 1
ATOM 3167 N N . GLY B 1 99 ? 15.359 -3.229 0.815 1 97.31 99 GLY B N 1
ATOM 3168 C CA . GLY B 1 99 ? 13.961 -3.58 0.605 1 97.31 99 GLY B CA 1
ATOM 3169 C C . GLY B 1 99 ? 13.336 -4.281 1.798 1 97.31 99 GLY B C 1
ATOM 3170 O O . GLY B 1 99 ? 12.195 -4.727 1.73 1 97.31 99 GLY B O 1
ATOM 3171 N N . SER B 1 100 ? 14.031 -4.328 2.939 1 97.88 100 SER B N 1
ATOM 3172 C CA . SER B 1 100 ? 13.555 -5.07 4.105 1 97.88 100 SER B CA 1
ATOM 3173 C C . SER B 1 100 ? 12.57 -4.246 4.922 1 97.88 100 SER B C 1
ATOM 3175 O O . SER B 1 100 ? 12.75 -3.039 5.094 1 97.88 100 SER B O 1
ATOM 3177 N N . LEU B 1 101 ? 11.523 -4.883 5.406 1 98.44 101 LEU B N 1
ATOM 3178 C CA . LEU B 1 101 ? 10.578 -4.223 6.305 1 98.44 101 LEU B CA 1
ATOM 3179 C C . LEU B 1 101 ? 11.242 -3.885 7.633 1 98.44 101 LEU B C 1
ATOM 3181 O O . LEU B 1 101 ? 11.805 -4.762 8.297 1 98.44 101 LEU B O 1
ATOM 3185 N N . GLN B 1 102 ? 11.172 -2.629 8 1 98.44 102 GLN B N 1
ATOM 3186 C CA . GLN B 1 102 ? 11.742 -2.195 9.273 1 98.44 102 GLN B CA 1
ATOM 3187 C C . GLN B 1 102 ? 10.664 -2.115 10.352 1 98.44 102 GLN B C 1
ATOM 3189 O O . GLN B 1 102 ? 10.914 -2.455 11.508 1 98.44 102 GLN B O 1
ATOM 3194 N N . ALA B 1 103 ? 9.461 -1.644 9.93 1 98.75 103 ALA B N 1
ATOM 3195 C CA . ALA B 1 103 ? 8.438 -1.456 10.945 1 98.75 103 ALA B CA 1
ATOM 3196 C C . ALA B 1 103 ? 7.051 -1.326 10.312 1 98.75 103 ALA B C 1
ATOM 3198 O O . ALA B 1 103 ? 6.926 -0.894 9.172 1 98.75 103 ALA B O 1
ATOM 3199 N N . VAL B 1 104 ? 6.078 -1.777 10.992 1 98.81 104 VAL B N 1
ATOM 3200 C CA . VAL B 1 104 ? 4.676 -1.396 10.844 1 98.81 104 VAL B CA 1
ATOM 3201 C C . VAL B 1 104 ? 4.207 -0.655 12.094 1 98.81 104 VAL B C 1
ATOM 3203 O O . VAL B 1 104 ? 4.445 -1.109 13.219 1 98.81 104 VAL B O 1
ATOM 3206 N N . MET B 1 105 ? 3.605 0.492 11.914 1 98.69 105 MET B N 1
ATOM 3207 C CA . MET B 1 105 ? 3.244 1.262 13.102 1 98.69 105 MET B CA 1
ATOM 3208 C C . MET B 1 105 ? 1.855 1.875 12.945 1 98.69 105 MET B C 1
ATOM 3210 O O . MET B 1 105 ? 1.302 1.903 11.844 1 98.69 105 MET B O 1
ATOM 3214 N N . ASP B 1 106 ? 1.315 2.34 14.086 1 98.25 106 ASP B N 1
ATOM 3215 C CA . ASP B 1 106 ? 0.023 3.02 14.102 1 98.25 106 ASP B CA 1
ATOM 3216 C C . ASP B 1 106 ? 0.05 4.27 13.227 1 98.25 106 ASP B C 1
ATOM 3218 O O . ASP B 1 106 ? 0.829 5.191 13.477 1 98.25 106 ASP B O 1
ATOM 3222 N N . GLY B 1 107 ? -0.791 4.234 12.195 1 98.38 107 GLY B N 1
ATOM 3223 C CA . GLY B 1 107 ? -0.79 5.332 11.242 1 98.38 107 GLY B CA 1
ATOM 3224 C C . GLY B 1 107 ? -1.585 6.535 11.719 1 98.38 107 GLY B C 1
ATOM 3225 O O . GLY B 1 107 ? -1.381 7.648 11.234 1 98.38 107 GLY B O 1
ATOM 3226 N N . VAL B 1 108 ? -2.529 6.301 12.609 1 97.56 108 VAL B N 1
ATOM 3227 C CA . VAL B 1 108 ? -3.34 7.402 13.125 1 97.56 108 VAL B CA 1
ATOM 3228 C C . VAL B 1 108 ? -2.473 8.336 13.961 1 97.56 108 VAL B C 1
ATOM 3230 O O . VAL B 1 108 ? -2.525 9.555 13.797 1 97.56 108 VAL B O 1
ATOM 3233 N N . ALA B 1 109 ? -1.652 7.715 14.852 1 97.69 109 ALA B N 1
ATOM 3234 C CA . ALA B 1 109 ? -0.741 8.516 15.672 1 97.69 109 ALA B CA 1
ATOM 3235 C C . ALA B 1 109 ? 0.237 9.297 14.797 1 97.69 109 ALA B C 1
ATOM 3237 O O . ALA B 1 109 ? 0.504 10.469 15.055 1 97.69 109 ALA B O 1
ATOM 3238 N N . VAL B 1 110 ? 0.763 8.648 13.773 1 98.5 110 VAL B N 1
ATOM 3239 C CA . VAL B 1 110 ? 1.677 9.305 12.852 1 98.5 110 VAL B CA 1
ATOM 3240 C C . VAL B 1 110 ? 0.968 10.477 12.172 1 98.5 110 VAL B C 1
ATOM 3242 O O . VAL B 1 110 ? 1.501 11.586 12.117 1 98.5 110 VAL B O 1
ATOM 3245 N N . THR B 1 111 ? -0.219 10.219 11.672 1 97.44 111 THR B N 1
ATOM 3246 C CA . THR B 1 111 ? -0.989 11.219 10.938 1 97.44 111 THR B CA 1
ATOM 3247 C C . THR B 1 111 ? -1.296 12.422 11.82 1 97.44 111 THR B C 1
ATOM 3249 O O . THR B 1 111 ? -1.141 13.57 11.391 1 97.44 111 THR B O 1
ATOM 3252 N N . ASP B 1 112 ? -1.726 12.125 13.016 1 96.88 112 ASP B N 1
ATOM 3253 C CA . ASP B 1 112 ? -2.082 13.195 13.938 1 96.88 112 ASP B CA 1
ATOM 3254 C C . ASP B 1 112 ? -0.909 14.148 14.148 1 96.88 112 ASP B C 1
ATOM 3256 O O . ASP B 1 112 ? -1.061 15.367 14.023 1 96.88 112 ASP B O 1
ATOM 3260 N N . LEU B 1 113 ? 0.217 13.625 14.375 1 97.75 113 LEU B N 1
ATOM 3261 C CA . LEU B 1 113 ? 1.381 14.422 14.734 1 97.75 113 LEU B CA 1
ATOM 3262 C C . LEU B 1 113 ? 1.958 15.125 13.516 1 97.75 113 LEU B C 1
ATOM 3264 O O . LEU B 1 113 ? 2.213 16.328 13.547 1 97.75 113 LEU B O 1
ATOM 3268 N N . ARG B 1 114 ? 2.137 14.406 12.43 1 98.19 114 ARG B N 1
ATOM 3269 C CA . ARG B 1 114 ? 2.789 15.023 11.281 1 98.19 114 ARG B CA 1
ATOM 3270 C C . ARG B 1 114 ? 1.863 16.031 10.602 1 98.19 114 ARG B C 1
ATOM 3272 O O . ARG B 1 114 ? 2.326 17 10 1 98.19 114 ARG B O 1
ATOM 3279 N N . THR B 1 115 ? 0.535 15.859 10.703 1 97.69 115 THR B N 1
ATOM 3280 C CA . THR B 1 115 ? -0.423 16.812 10.148 1 97.69 115 THR B CA 1
ATOM 3281 C C . THR B 1 115 ? -0.389 18.125 10.922 1 97.69 115 THR B C 1
ATOM 3283 O O . THR B 1 115 ? -0.358 19.203 10.32 1 97.69 115 THR B O 1
ATOM 3286 N N . ALA B 1 116 ? -0.393 18.016 12.219 1 98 116 ALA B N 1
ATOM 3287 C CA . ALA B 1 116 ? -0.277 19.203 13.047 1 98 116 ALA B CA 1
ATOM 3288 C C . ALA B 1 116 ? 1.062 19.906 12.82 1 98 116 ALA B C 1
ATOM 3290 O O . ALA B 1 116 ? 1.133 21.141 12.797 1 98 116 ALA B O 1
ATOM 3291 N N . ALA B 1 117 ? 2.09 19.125 12.641 1 98.38 117 ALA B N 1
ATOM 3292 C CA . ALA B 1 117 ? 3.408 19.688 12.352 1 98.38 117 ALA B CA 1
ATOM 3293 C C . ALA B 1 117 ? 3.398 20.469 11.047 1 98.38 117 ALA B C 1
ATOM 3295 O O . ALA B 1 117 ? 3.977 21.547 10.961 1 98.38 117 ALA B O 1
ATOM 3296 N N . ALA B 1 118 ? 2.77 19.922 10.055 1 98.44 118 ALA B N 1
ATOM 3297 C CA . ALA B 1 118 ? 2.654 20.625 8.773 1 98.44 118 ALA B CA 1
ATOM 3298 C C . ALA B 1 118 ? 1.952 21.969 8.945 1 98.44 118 ALA B C 1
ATOM 3300 O O . ALA B 1 118 ? 2.373 22.984 8.375 1 98.44 118 ALA B O 1
ATOM 3301 N N . SER B 1 119 ? 0.916 21.969 9.695 1 97.94 119 SER B N 1
ATOM 3302 C CA . SER B 1 119 ? 0.178 23.203 9.969 1 97.94 119 SER B CA 1
ATOM 3303 C C . SER B 1 119 ? 1.051 24.219 10.688 1 97.94 119 SER B C 1
ATOM 3305 O O . SER B 1 119 ? 1.006 25.406 10.383 1 97.94 119 SER B O 1
ATOM 3307 N N . ALA B 1 120 ? 1.808 23.75 11.648 1 97 120 ALA B N 1
ATOM 3308 C CA . ALA B 1 120 ? 2.693 24.625 12.398 1 97 120 ALA B CA 1
ATOM 3309 C C . ALA B 1 120 ? 3.773 25.219 11.5 1 97 120 ALA B C 1
ATOM 3311 O O . ALA B 1 120 ? 4.156 26.375 11.656 1 97 120 ALA B O 1
ATOM 3312 N N . ILE B 1 121 ? 4.25 24.438 10.594 1 97.69 121 ILE B N 1
ATOM 3313 C CA . ILE B 1 121 ? 5.258 24.906 9.648 1 97.69 121 ILE B CA 1
ATOM 3314 C C . ILE B 1 121 ? 4.641 25.953 8.719 1 97.69 121 ILE B C 1
ATOM 3316 O O . ILE B 1 121 ? 5.277 26.969 8.406 1 97.69 121 ILE B O 1
ATOM 3320 N N . ALA B 1 122 ? 3.445 25.672 8.273 1 97.62 122 ALA B N 1
ATOM 3321 C CA . ALA B 1 122 ? 2.742 26.656 7.469 1 97.62 122 ALA B CA 1
ATOM 3322 C C . ALA B 1 122 ? 2.592 27.969 8.234 1 97.62 122 ALA B C 1
ATOM 3324 O O . ALA B 1 122 ? 2.809 29.047 7.676 1 97.62 122 ALA B O 1
ATOM 3325 N N . ARG B 1 123 ? 2.238 27.906 9.453 1 95.75 123 ARG B N 1
ATOM 3326 C CA . ARG B 1 123 ? 2.121 29.094 10.289 1 95.75 123 ARG B CA 1
ATOM 3327 C C . ARG B 1 123 ? 3.443 29.859 10.359 1 95.75 123 ARG B C 1
ATOM 3329 O O . ARG B 1 123 ? 3.473 31.078 10.211 1 95.75 123 ARG B O 1
ATOM 3336 N N . LYS B 1 124 ? 4.508 29.141 10.562 1 94.31 124 LYS B N 1
ATOM 3337 C CA . LYS B 1 124 ? 5.844 29.719 10.68 1 94.31 124 LYS B CA 1
ATOM 3338 C C . LYS B 1 124 ? 6.18 30.578 9.461 1 94.31 124 LYS B C 1
ATOM 3340 O O . LYS B 1 124 ? 6.832 31.609 9.578 1 94.31 124 LYS B O 1
ATOM 3345 N N . HIS B 1 125 ? 5.68 30.188 8.297 1 95.94 125 HIS B N 1
ATOM 3346 C CA . HIS B 1 125 ? 6.156 30.812 7.07 1 95.94 125 HIS B CA 1
ATOM 3347 C C . HIS B 1 125 ? 5.086 31.703 6.453 1 95.94 125 HIS B C 1
ATOM 3349 O O . HIS B 1 125 ? 5.391 32.562 5.621 1 95.94 125 HIS B O 1
ATOM 3355 N N . LEU B 1 126 ? 3.824 31.484 6.906 1 96.12 126 LEU B N 1
ATOM 3356 C CA . LEU B 1 126 ? 2.754 32.156 6.18 1 96.12 126 LEU B CA 1
ATOM 3357 C C . LEU B 1 126 ? 1.983 33.094 7.102 1 96.12 126 LEU B C 1
ATOM 3359 O O . LEU B 1 126 ? 1.228 33.969 6.629 1 96.12 126 LEU B O 1
ATOM 3363 N N . ALA B 1 127 ? 2.086 32.906 8.344 1 92.5 127 ALA B N 1
ATOM 3364 C CA . ALA B 1 127 ? 1.337 33.75 9.266 1 92.5 127 ALA B CA 1
ATOM 3365 C C . ALA B 1 127 ? 1.819 35.188 9.195 1 92.5 127 ALA B C 1
ATOM 3367 O O . ALA B 1 127 ? 2.973 35.469 8.844 1 92.5 127 ALA B O 1
ATOM 3368 N N . PRO B 1 128 ? 0.912 36.062 9.406 1 81.19 128 PRO B N 1
ATOM 3369 C CA . PRO B 1 128 ? 1.326 37.469 9.438 1 81.19 128 PRO B CA 1
ATOM 3370 C C . PRO B 1 128 ? 2.459 37.719 10.422 1 81.19 128 PRO B C 1
ATOM 3372 O O . PRO B 1 128 ? 2.584 37 11.43 1 81.19 128 PRO B O 1
ATOM 3375 N N . ARG B 1 129 ? 3.35 38.75 9.906 1 73 129 ARG B N 1
ATOM 3376 C CA . ARG B 1 129 ? 4.48 39.156 10.742 1 73 129 ARG B CA 1
ATOM 3377 C C . ARG B 1 129 ? 4.008 39.812 12.031 1 73 129 ARG B C 1
ATOM 3379 O O . ARG B 1 129 ? 3.01 40.531 12.031 1 73 129 ARG B O 1
ATOM 3386 N N . GLY B 1 130 ? 4.535 39.469 13.031 1 69.56 130 GLY B N 1
ATOM 3387 C CA . GLY B 1 130 ? 4.188 39.938 14.359 1 69.56 130 GLY B CA 1
ATOM 3388 C C . GLY B 1 130 ? 3.57 38.875 15.234 1 69.56 130 GLY B C 1
ATOM 3389 O O . GLY B 1 130 ? 3.615 37.688 14.898 1 69.56 130 GLY B O 1
ATOM 3390 N N . ASN B 1 131 ? 3.143 39.188 16.391 1 63.41 131 ASN B N 1
ATOM 3391 C CA . ASN B 1 131 ? 2.676 38.188 17.328 1 63.41 131 ASN B CA 1
ATOM 3392 C C . ASN B 1 131 ? 1.264 37.719 16.984 1 63.41 131 ASN B C 1
ATOM 3394 O O . ASN B 1 131 ? 0.324 38.5 16.984 1 63.41 131 ASN B O 1
ATOM 3398 N N . SER B 1 132 ? 1.184 36.531 16.281 1 63.97 132 SER B N 1
ATOM 3399 C CA . SER B 1 132 ? -0.118 35.875 16.156 1 63.97 132 SER B CA 1
ATOM 3400 C C . SER B 1 132 ? -0.687 35.5 17.516 1 63.97 132 SER B C 1
ATOM 3402 O O . SER B 1 132 ? -0.152 34.625 18.203 1 63.97 132 SER B O 1
ATOM 3404 N N . ASN B 1 133 ? -1.769 36.125 17.844 1 84.5 133 ASN B N 1
ATOM 3405 C CA . ASN B 1 133 ? -2.236 36.156 19.219 1 84.5 133 ASN B CA 1
ATOM 3406 C C . ASN B 1 133 ? -3.42 35.188 19.422 1 84.5 133 ASN B C 1
ATOM 3408 O O . ASN B 1 133 ? -3.604 34.625 20.5 1 84.5 133 ASN B O 1
ATOM 3412 N N . ILE B 1 134 ? -4.152 35.062 18.344 1 95.38 134 ILE B N 1
ATOM 3413 C CA . ILE B 1 134 ? -5.367 34.281 18.516 1 95.38 134 ILE B CA 1
ATOM 3414 C C . ILE B 1 134 ? -5.387 33.125 17.5 1 95.38 134 ILE B C 1
ATOM 3416 O O . ILE B 1 134 ? -5.32 33.375 16.297 1 95.38 134 ILE B O 1
ATOM 3420 N N . LEU B 1 135 ? -5.406 31.922 18.016 1 96.88 135 LEU B N 1
ATOM 3421 C CA . LEU B 1 135 ? -5.559 30.719 17.219 1 96.88 135 LEU B CA 1
ATOM 3422 C C . LEU B 1 135 ? -6.965 30.141 17.375 1 96.88 135 LEU B C 1
ATOM 3424 O O . LEU B 1 135 ? -7.438 29.922 18.484 1 96.88 135 LEU B O 1
ATOM 3428 N N . ALA B 1 136 ? -7.633 29.984 16.266 1 98 136 ALA B N 1
ATOM 3429 C CA . ALA B 1 136 ? -8.945 29.328 16.266 1 98 136 ALA B CA 1
ATOM 3430 C C . ALA B 1 136 ? -8.883 27.969 15.586 1 98 136 ALA B C 1
ATOM 3432 O O . ALA B 1 136 ? -8.375 27.844 14.469 1 98 136 ALA B O 1
ATOM 3433 N N . ILE B 1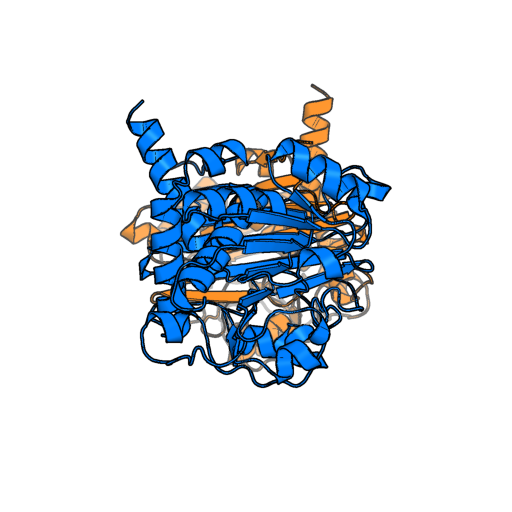 137 ? -9.359 26.953 16.266 1 98 137 ILE B N 1
ATOM 3434 C CA . ILE B 1 137 ? -9.438 25.594 15.719 1 98 137 ILE B CA 1
ATOM 3435 C C . ILE B 1 137 ? -10.906 25.203 15.523 1 98 137 ILE B C 1
ATOM 3437 O O . ILE B 1 137 ? -11.688 25.219 16.469 1 98 137 ILE B O 1
ATOM 3441 N N . VAL B 1 138 ? -11.25 24.938 14.305 1 96.81 138 VAL B N 1
ATOM 3442 C CA . VAL B 1 138 ? -12.602 24.5 13.977 1 96.81 138 VAL B CA 1
ATOM 3443 C C . VAL B 1 138 ? -12.648 22.984 13.883 1 96.81 138 VAL B C 1
ATOM 3445 O O . VAL B 1 138 ? -12.141 22.406 12.922 1 96.81 138 VAL B O 1
ATOM 3448 N N . GLY B 1 139 ? -13.312 22.344 14.789 1 95.12 139 GLY B N 1
ATOM 3449 C CA . GLY B 1 139 ? -13.344 20.906 14.938 1 95.12 139 GLY B CA 1
ATOM 3450 C C . GLY B 1 139 ? -12.82 20.422 16.281 1 95.12 139 GLY B C 1
ATOM 3451 O O . GLY B 1 139 ? -12.008 21.109 16.906 1 95.12 139 GLY B O 1
ATOM 3452 N N . THR B 1 140 ? -13.312 19.266 16.719 1 94.12 140 THR B N 1
ATOM 3453 C CA . THR B 1 140 ? -12.945 18.797 18.062 1 94.12 140 THR B CA 1
ATOM 3454 C C . THR B 1 140 ? -12.477 17.344 18.016 1 94.12 140 THR B C 1
ATOM 3456 O O . THR B 1 140 ? -12.508 16.641 19.031 1 94.12 140 THR B O 1
ATOM 3459 N N . GLY B 1 141 ? -12.062 16.812 16.844 1 90.12 141 GLY B N 1
ATOM 3460 C CA . GLY B 1 141 ? -11.617 15.438 16.703 1 90.12 141 GLY B CA 1
ATOM 3461 C C . GLY B 1 141 ? -10.156 15.242 17.062 1 90.12 141 GLY B C 1
ATOM 3462 O O . GLY B 1 141 ? -9.562 16.078 17.734 1 90.12 141 GLY B O 1
ATOM 3463 N N . HIS B 1 142 ? -9.555 14.156 16.594 1 89.06 142 HIS B N 1
ATOM 3464 C CA . HIS B 1 142 ? -8.18 13.789 16.891 1 89.06 142 HIS B CA 1
ATOM 3465 C C . HIS B 1 142 ? -7.203 14.852 16.391 1 89.06 142 HIS B C 1
ATOM 3467 O O . HIS B 1 142 ? -6.246 15.203 17.094 1 89.06 142 HIS B O 1
ATOM 3473 N N . GLN B 1 143 ? -7.527 15.391 15.266 1 94.62 143 GLN B N 1
ATOM 3474 C CA . GLN B 1 143 ? -6.645 16.391 14.695 1 94.62 143 GLN B CA 1
ATOM 3475 C C . GLN B 1 143 ? -6.68 17.688 15.516 1 94.62 143 GLN B C 1
ATOM 3477 O O . GLN B 1 143 ? -5.668 18.391 15.625 1 94.62 143 GLN B O 1
ATOM 3482 N N . ALA B 1 144 ? -7.82 17.984 16.094 1 96.44 144 ALA B N 1
ATOM 3483 C CA . ALA B 1 144 ? -7.895 19.156 16.969 1 96.44 144 ALA B CA 1
ATOM 3484 C C . ALA B 1 144 ? -6.957 19 18.156 1 96.44 144 ALA B C 1
ATOM 3486 O O . ALA B 1 144 ? -6.254 19.938 18.531 1 96.44 144 ALA B O 1
ATOM 3487 N N . VAL B 1 145 ? -6.922 17.812 18.719 1 96.25 145 VAL B N 1
ATOM 3488 C CA . VAL B 1 145 ? -6.09 17.516 19.891 1 96.25 145 VAL B CA 1
ATOM 3489 C C . VAL B 1 145 ? -4.617 17.719 19.531 1 96.25 145 VAL B C 1
ATOM 3491 O O . VAL B 1 145 ? -3.904 18.453 20.219 1 96.25 145 VAL B O 1
ATOM 3494 N N . SER B 1 146 ? -4.164 17.109 18.438 1 96.69 146 SER B N 1
ATOM 3495 C CA . SER B 1 146 ? -2.764 17.203 18.031 1 96.69 146 SER B CA 1
ATOM 3496 C C . SER B 1 146 ? -2.385 18.641 17.672 1 96.69 146 SER B C 1
ATOM 3498 O O . SER B 1 146 ? -1.264 19.078 17.938 1 96.69 146 SER B O 1
ATOM 3500 N N . HIS B 1 147 ? -3.326 19.391 17.094 1 97.75 147 HIS B N 1
ATOM 3501 C CA . HIS B 1 147 ? -3.049 20.781 16.734 1 97.75 147 HIS B CA 1
ATOM 3502 C C . HIS B 1 147 ? -2.926 21.656 17.969 1 97.75 147 HIS B C 1
ATOM 3504 O O . HIS B 1 147 ? -2.021 22.5 18.062 1 97.75 147 HIS B O 1
ATOM 3510 N N . VAL B 1 148 ? -3.805 21.453 18.969 1 97.19 148 VAL B N 1
ATOM 3511 C CA . VAL B 1 148 ? -3.701 22.219 20.203 1 97.19 148 VAL B CA 1
ATOM 3512 C C . VAL B 1 148 ? -2.354 21.938 20.875 1 97.19 148 VAL B C 1
ATOM 3514 O O . VAL B 1 148 ? -1.631 22.875 21.234 1 97.19 148 VAL B O 1
ATOM 3517 N N . LYS B 1 149 ? -2.023 20.688 20.969 1 95.56 149 LYS B N 1
ATOM 3518 C CA . LYS B 1 149 ? -0.787 20.297 21.641 1 95.56 149 LYS B CA 1
ATOM 3519 C C . LYS B 1 149 ? 0.432 20.859 20.922 1 95.56 149 LYS B C 1
ATOM 3521 O O . LYS B 1 149 ? 1.311 21.453 21.562 1 95.56 149 LYS B O 1
ATOM 3526 N N . LEU B 1 150 ? 0.452 20.75 19.672 1 96.06 150 LEU B N 1
ATOM 3527 C CA . LEU B 1 150 ? 1.632 21.141 18.906 1 96.06 150 LEU B CA 1
ATOM 3528 C C . LEU B 1 150 ? 1.74 22.672 18.828 1 96.06 150 LEU B C 1
ATOM 3530 O O . LEU B 1 150 ? 2.824 23.219 19 1 96.06 150 LEU B O 1
ATOM 3534 N N . PHE B 1 151 ? 0.652 23.344 18.547 1 95.12 151 PHE B N 1
ATOM 3535 C CA . PHE B 1 151 ? 0.688 24.797 18.438 1 95.12 151 PHE B CA 1
ATOM 3536 C C . PHE B 1 151 ? 1.062 25.438 19.766 1 95.12 151 PHE B C 1
ATOM 3538 O O . PHE B 1 151 ? 1.794 26.438 19.797 1 95.12 151 PHE B O 1
ATOM 3545 N N . ARG B 1 152 ? 0.62 24.844 20.875 1 93.69 152 ARG B N 1
ATOM 3546 C CA . ARG B 1 152 ? 1.013 25.328 22.203 1 93.69 152 ARG B CA 1
ATOM 3547 C C . ARG B 1 152 ? 2.516 25.188 22.406 1 93.69 152 ARG B C 1
ATOM 3549 O O . ARG B 1 152 ? 3.145 26.031 23.047 1 93.69 152 ARG B O 1
ATOM 3556 N N . ALA B 1 153 ? 3.016 24.172 21.844 1 92.31 153 ALA B N 1
ATOM 3557 C CA . ALA B 1 153 ? 4.422 23.844 22.062 1 92.31 153 ALA B CA 1
ATOM 3558 C C . ALA B 1 153 ? 5.332 24.75 21.234 1 92.31 153 ALA B C 1
ATOM 3560 O O . ALA B 1 153 ? 6.465 25.031 21.641 1 92.31 153 ALA B O 1
ATOM 3561 N N . VAL B 1 154 ? 4.852 25.281 20.141 1 89.12 154 VAL B N 1
ATOM 3562 C CA . VAL B 1 154 ? 5.77 25.953 19.234 1 89.12 154 VAL B CA 1
ATOM 3563 C C . VAL B 1 154 ? 5.59 27.469 19.328 1 89.12 154 VAL B C 1
ATOM 3565 O O . VAL B 1 154 ? 6.426 28.219 18.844 1 89.12 154 VAL B O 1
ATOM 3568 N N . SER B 1 155 ? 4.566 27.828 19.875 1 84.06 155 SER B N 1
ATOM 3569 C CA . SER B 1 155 ? 4.316 29.266 19.969 1 84.06 155 SER B CA 1
ATOM 3570 C C . SER B 1 155 ? 3.428 29.594 21.172 1 84.06 155 SER B C 1
ATOM 3572 O O . SER B 1 155 ? 2.645 28.75 21.625 1 84.06 155 SER B O 1
ATOM 3574 N N . GLY B 1 156 ? 3.625 30.781 21.594 1 85.31 156 GLY B N 1
ATOM 3575 C CA . GLY B 1 156 ? 2.715 31.297 22.609 1 85.31 156 GLY B CA 1
ATOM 3576 C C . GLY B 1 156 ? 1.535 32.062 22.031 1 85.31 156 GLY B C 1
ATOM 3577 O O . GLY B 1 156 ? 1.699 32.875 21.125 1 85.31 156 GLY B O 1
ATOM 3578 N N . TYR B 1 157 ? 0.335 31.688 22.391 1 91.44 157 TYR B N 1
ATOM 3579 C CA . TYR B 1 157 ? -0.889 32.344 21.969 1 91.44 157 TYR B CA 1
ATOM 3580 C C . TYR B 1 157 ? -1.573 33.031 23.141 1 91.44 157 TYR B C 1
ATOM 3582 O O . TYR B 1 157 ? -1.605 32.5 24.25 1 91.44 157 TYR B O 1
ATOM 3590 N N . LYS B 1 158 ? -1.979 34.219 22.875 1 92.56 158 LYS B N 1
ATOM 3591 C CA . LYS B 1 158 ? -2.807 34.875 23.875 1 92.56 158 LYS B CA 1
ATOM 3592 C C . LYS B 1 158 ? -4.105 34.094 24.109 1 92.56 158 LYS B C 1
ATOM 3594 O O . LYS B 1 158 ? -4.609 34.062 25.234 1 92.56 158 LYS B O 1
ATOM 3599 N N . GLU B 1 159 ? -4.594 33.594 23.016 1 95.88 159 GLU B N 1
ATOM 3600 C CA . GLU B 1 159 ? -5.867 32.875 23.094 1 95.88 159 GLU B CA 1
ATOM 3601 C C . GLU B 1 159 ? -5.941 31.766 22.047 1 95.88 159 GLU B C 1
ATOM 3603 O O . GLU B 1 159 ? -5.547 31.953 20.891 1 95.88 159 GLU B O 1
ATOM 3608 N N . ILE B 1 160 ? -6.305 30.609 22.516 1 97.38 160 ILE B N 1
ATOM 3609 C CA . ILE B 1 160 ? -6.652 29.5 21.641 1 97.38 160 ILE B CA 1
ATOM 3610 C C . ILE B 1 160 ? -8.141 29.172 21.781 1 97.38 160 ILE B C 1
ATOM 3612 O O . ILE B 1 160 ? -8.633 28.969 22.891 1 97.38 160 ILE B O 1
ATOM 3616 N N . ARG B 1 161 ? -8.852 29.156 20.641 1 98.12 161 ARG B N 1
ATOM 3617 C CA . ARG B 1 161 ? -10.281 28.891 20.625 1 98.12 161 ARG B CA 1
ATOM 3618 C C . ARG B 1 161 ? -10.586 27.594 19.875 1 98.12 161 ARG B C 1
ATOM 3620 O O . ARG B 1 161 ? -9.867 27.219 18.953 1 98.12 161 ARG B O 1
ATOM 3627 N N . VAL B 1 162 ? -11.609 26.938 20.359 1 98.19 162 VAL B N 1
ATOM 3628 C CA . VAL B 1 162 ? -12.141 25.781 19.625 1 98.19 162 VAL B CA 1
ATOM 3629 C C . VAL B 1 162 ? -13.633 25.969 19.391 1 98.19 162 VAL B C 1
ATOM 3631 O O . VAL B 1 162 ? -14.336 26.562 20.219 1 98.19 162 VAL B O 1
ATOM 3634 N N . CYS B 1 163 ? -14.117 25.594 18.25 1 96.25 163 CYS B N 1
ATOM 3635 C CA . CYS B 1 163 ? -15.539 25.641 17.922 1 96.25 163 CYS B CA 1
ATOM 3636 C C . CYS B 1 163 ? -15.938 24.453 17.047 1 96.25 163 CYS B C 1
ATOM 3638 O O . CYS B 1 163 ? -15.07 23.781 16.469 1 96.25 163 CYS B O 1
ATOM 3640 N N . SER B 1 164 ? -17.141 24.078 17.109 1 92.94 164 SER B N 1
ATOM 3641 C CA . SER B 1 164 ? -17.703 22.984 16.328 1 92.94 164 SER B CA 1
ATOM 3642 C C . SER B 1 164 ? -19.047 23.375 15.719 1 92.94 164 SER B C 1
ATOM 3644 O O . SER B 1 164 ? -19.875 24 16.391 1 92.94 164 SER B O 1
ATOM 3646 N N . ARG B 1 165 ? -19.219 23.047 14.5 1 85.5 165 ARG B N 1
ATOM 3647 C CA . ARG B 1 165 ? -20.484 23.328 13.828 1 85.5 165 ARG B CA 1
ATOM 3648 C C . ARG B 1 165 ? -21.594 22.422 14.336 1 85.5 165 ARG B C 1
ATOM 3650 O O . ARG B 1 165 ? -22.703 22.891 14.602 1 85.5 165 ARG B O 1
ATOM 3657 N N . SER B 1 166 ? -21.328 21.203 14.477 1 81.06 166 SER B N 1
ATOM 3658 C CA . SER B 1 166 ? -22.359 20.188 14.688 1 81.06 166 SER B CA 1
ATOM 3659 C C . SER B 1 166 ? -22.641 19.984 16.172 1 81.06 166 SER B C 1
ATOM 3661 O O . SER B 1 166 ? -23.734 19.562 16.562 1 81.06 166 SER B O 1
ATOM 3663 N N . ASN B 1 167 ? -21.656 20.359 17.047 1 85.75 167 ASN B N 1
ATOM 3664 C CA . ASN B 1 167 ? -21.812 19.984 18.438 1 85.75 167 ASN B CA 1
ATOM 3665 C C . ASN B 1 167 ? -21.141 20.984 19.375 1 85.75 167 ASN B C 1
ATOM 3667 O O . ASN B 1 167 ? -20.031 20.734 19.859 1 85.75 167 ASN B O 1
ATOM 3671 N N . PRO B 1 168 ? -21.797 21.969 19.734 1 88.25 168 PRO B N 1
ATOM 3672 C CA . PRO B 1 168 ? -21.219 22.984 20.625 1 88.25 168 PRO B CA 1
ATOM 3673 C C . PRO B 1 168 ? -20.844 22.422 22 1 88.25 168 PRO B C 1
ATOM 3675 O O . PRO B 1 168 ? -19.891 22.891 22.625 1 88.25 168 PRO B O 1
ATOM 3678 N N . GLN B 1 169 ? -21.562 21.422 22.422 1 91.62 169 GLN B N 1
ATOM 3679 C CA . GLN B 1 169 ? -21.25 20.797 23.703 1 91.62 169 GLN B CA 1
ATOM 3680 C C . GLN B 1 169 ? -19.906 20.078 23.672 1 91.62 169 GLN B C 1
ATOM 3682 O O . GLN B 1 169 ? -19.141 20.125 24.641 1 91.62 169 GLN B O 1
ATOM 3687 N N . ARG B 1 170 ? -19.656 19.516 22.547 1 90.81 170 ARG B N 1
ATOM 3688 C CA . ARG B 1 170 ? -18.359 18.859 22.391 1 90.81 170 ARG B CA 1
ATOM 3689 C C . ARG B 1 170 ? -17.219 19.859 22.422 1 90.81 170 ARG B C 1
ATOM 3691 O O . ARG B 1 170 ? -16.125 19.562 22.922 1 90.81 170 ARG B O 1
ATOM 3698 N N . ALA B 1 171 ? -17.484 21.062 21.812 1 96.5 171 ALA B N 1
ATOM 3699 C CA . ALA B 1 171 ? -16.484 22.125 21.844 1 96.5 171 ALA B CA 1
ATOM 3700 C C . ALA B 1 171 ? -16.203 22.594 23.266 1 96.5 171 ALA B C 1
ATOM 3702 O O . ALA B 1 171 ? -15.062 22.844 23.641 1 96.5 171 ALA B O 1
ATOM 3703 N N . GLN B 1 172 ? -17.234 22.641 24.094 1 97.06 172 GLN B N 1
ATOM 3704 C CA . GLN B 1 172 ? -17.094 23.031 25.5 1 97.06 172 GLN B CA 1
ATOM 3705 C C . GLN B 1 172 ? -16.297 22.016 26.281 1 97.06 172 GLN B C 1
ATOM 3707 O O . GLN B 1 172 ? -15.406 22.375 27.062 1 97.06 172 GLN B O 1
ATOM 3712 N N . GLN B 1 173 ? -16.625 20.828 26.094 1 97.06 173 GLN B N 1
ATOM 3713 C CA . GLN B 1 173 ? -15.914 19.75 26.766 1 97.06 173 GLN B CA 1
ATOM 3714 C C . GLN B 1 173 ? -14.445 19.719 26.359 1 97.06 173 GLN B C 1
ATOM 3716 O O . GLN B 1 173 ? -13.562 19.562 27.203 1 97.06 173 GLN B O 1
ATOM 3721 N N . PHE B 1 174 ? -14.258 19.859 25.094 1 97.31 174 PHE B N 1
ATOM 3722 C CA . PHE B 1 174 ? -12.906 19.906 24.547 1 97.31 174 PHE B CA 1
ATOM 3723 C C . PHE B 1 174 ? -12.117 21.047 25.172 1 97.31 174 PHE B C 1
ATOM 3725 O O . PHE B 1 174 ? -10.969 20.875 25.594 1 97.31 174 PHE B O 1
ATOM 3732 N N . ALA B 1 175 ? -12.711 22.219 25.188 1 98.06 175 ALA B N 1
ATOM 3733 C CA . ALA B 1 175 ? -12.07 23.406 25.734 1 98.06 175 ALA B CA 1
ATOM 3734 C C . ALA B 1 175 ? -11.688 23.219 27.188 1 98.06 175 ALA B C 1
ATOM 3736 O O . ALA B 1 175 ? -10.609 23.641 27.625 1 98.06 175 ALA B O 1
ATOM 3737 N N . LYS B 1 176 ? -12.555 22.625 27.938 1 97.69 176 LYS B N 1
ATOM 3738 C CA . LYS B 1 176 ? -12.289 22.359 29.359 1 97.69 176 LYS B CA 1
ATOM 3739 C C . LYS B 1 176 ? -11.117 21.391 29.516 1 97.69 176 LYS B C 1
ATOM 3741 O O . LYS B 1 176 ? -10.234 21.609 30.344 1 97.69 176 LYS B O 1
ATOM 3746 N N . GLN B 1 177 ? -11.117 20.391 28.719 1 97.44 177 GLN B N 1
ATOM 3747 C CA . GLN B 1 177 ? -10.086 19.359 28.797 1 97.44 177 GLN B CA 1
ATOM 3748 C C . GLN B 1 177 ? -8.703 19.938 28.484 1 97.44 177 GLN B C 1
ATOM 3750 O O . GLN B 1 177 ? -7.711 19.531 29.094 1 97.44 177 GLN B O 1
ATOM 3755 N N . TRP B 1 178 ? -8.641 20.938 27.609 1 97.06 178 TRP B N 1
ATOM 3756 C CA . TRP B 1 178 ? -7.34 21.391 27.125 1 97.06 178 TRP B CA 1
ATOM 3757 C C . TRP B 1 178 ? -7.027 22.797 27.609 1 97.06 178 TRP B C 1
ATOM 3759 O O . TRP B 1 178 ? -6 23.375 27.25 1 97.06 178 TRP B O 1
ATOM 3769 N N . GLY B 1 179 ? -7.902 23.344 28.422 1 96.81 179 GLY B N 1
ATOM 3770 C CA . GLY B 1 179 ? -7.668 24.656 29.016 1 96.81 179 GLY B CA 1
ATOM 3771 C C . GLY B 1 179 ? -7.66 25.766 27.984 1 96.81 179 GLY B C 1
ATOM 3772 O O . GLY B 1 179 ? -6.781 26.641 28.016 1 96.81 179 GLY B O 1
ATOM 3773 N N . ILE B 1 180 ? -8.586 25.688 27.031 1 97.69 180 ILE B N 1
ATOM 3774 C CA . ILE B 1 180 ? -8.711 26.734 26.016 1 97.69 180 ILE B CA 1
ATOM 3775 C C . ILE B 1 180 ? -10.141 27.25 25.984 1 97.69 180 ILE B C 1
ATOM 3777 O O . ILE B 1 180 ? -10.953 26.922 26.859 1 97.69 180 ILE B O 1
ATOM 3781 N N . LYS B 1 181 ? -10.445 28.141 25.094 1 97.75 181 LYS B N 1
ATOM 3782 C CA . LYS B 1 181 ? -11.75 28.797 25.078 1 97.75 181 LYS B CA 1
ATOM 3783 C C . LYS B 1 181 ? -12.672 28.141 24.031 1 97.75 181 LYS B C 1
ATOM 3785 O O . LYS B 1 181 ? -12.258 27.891 22.906 1 97.75 181 LYS B O 1
ATOM 3790 N N . ALA B 1 182 ? -13.891 27.844 24.438 1 97.94 182 ALA B N 1
ATOM 3791 C CA . ALA B 1 182 ? -14.898 27.375 23.484 1 97.94 182 ALA B CA 1
ATOM 3792 C C . ALA B 1 182 ? -15.734 28.547 22.953 1 97.94 182 ALA B C 1
ATOM 3794 O O . ALA B 1 182 ? -16.062 29.469 23.703 1 97.94 182 ALA B O 1
ATOM 3795 N N . ALA B 1 183 ? -16 28.531 21.719 1 96.94 183 ALA B N 1
ATOM 3796 C CA . ALA B 1 183 ? -16.922 29.5 21.125 1 96.94 183 ALA B CA 1
ATOM 3797 C C . ALA B 1 183 ? -18.297 28.875 20.891 1 96.94 183 ALA B C 1
ATOM 3799 O O . ALA B 1 183 ? -18.406 27.656 20.703 1 96.94 183 ALA B O 1
ATOM 3800 N N . SER B 1 184 ? -19.328 29.641 20.844 1 94.38 184 SER B N 1
ATOM 3801 C CA . SER B 1 184 ? -20.688 29.156 20.734 1 94.38 184 SER B CA 1
ATOM 3802 C C . SER B 1 184 ? -21.047 28.859 19.281 1 94.38 184 SER B C 1
ATOM 3804 O O . SER B 1 184 ? -22.047 28.172 19.016 1 94.38 184 SER B O 1
ATOM 3806 N N . SER B 1 185 ? -20.312 29.391 18.391 1 95.94 185 SER B N 1
ATOM 3807 C CA . SER B 1 185 ? -20.469 29.156 16.969 1 95.94 185 SER B CA 1
ATOM 3808 C C . SER B 1 185 ? -19.141 29.25 16.234 1 95.94 185 SER B C 1
ATOM 3810 O O . SER B 1 185 ? -18.156 29.75 16.781 1 95.94 185 SER B O 1
ATOM 3812 N N . VAL B 1 186 ? -19.141 28.734 15.039 1 96.88 186 VAL B N 1
ATOM 3813 C CA . VAL B 1 186 ? -17.922 28.828 14.234 1 96.88 186 VAL B CA 1
ATOM 3814 C C . VAL B 1 186 ? -17.609 30.281 13.945 1 96.88 186 VAL B C 1
ATOM 3816 O O . VAL B 1 186 ? -16.438 30.703 14.039 1 96.88 186 VAL B O 1
ATOM 3819 N N . GLN B 1 187 ? -18.656 31.094 13.625 1 97.69 187 GLN B N 1
ATOM 3820 C CA . GLN B 1 187 ? -18.469 32.531 13.359 1 97.69 187 GLN B CA 1
ATOM 3821 C C . GLN B 1 187 ? -17.812 33.219 14.547 1 97.69 187 GLN B C 1
ATOM 3823 O O . GLN B 1 187 ? -16.844 33.969 14.367 1 97.69 187 GLN B O 1
ATOM 3828 N N . GLU B 1 188 ? -18.281 33 15.711 1 97.25 188 GLU B N 1
ATOM 3829 C CA . GLU B 1 188 ? -17.688 33.594 16.906 1 97.25 188 GLU B CA 1
ATOM 3830 C C . GLU B 1 188 ? -16.266 33.094 17.141 1 97.25 188 GLU B C 1
ATOM 3832 O O . GLU B 1 188 ? -15.398 33.875 17.562 1 97.25 188 GLU B O 1
ATOM 3837 N N . GLY B 1 189 ? -16.062 31.875 16.859 1 97.69 189 GLY B N 1
ATOM 3838 C CA . GLY B 1 189 ? -14.766 31.25 17.094 1 97.69 189 GLY B CA 1
ATOM 3839 C C . GLY B 1 189 ? -13.664 31.797 16.219 1 97.69 189 GLY B C 1
ATOM 3840 O O . GLY B 1 189 ? -12.523 31.969 16.672 1 97.69 189 GLY B O 1
ATOM 3841 N N . VAL B 1 190 ? -14.047 32.094 14.961 1 98.12 190 VAL B N 1
ATOM 3842 C CA . VAL B 1 190 ? -12.992 32.469 14.031 1 98.12 190 VAL B CA 1
ATOM 3843 C C . VAL B 1 190 ? -12.859 34 13.969 1 98.12 190 VAL B C 1
ATOM 3845 O O . VAL B 1 190 ? -11.891 34.531 13.414 1 98.12 190 VAL B O 1
ATOM 3848 N N . ARG B 1 191 ? -13.797 34.688 14.586 1 96.69 191 ARG B N 1
ATOM 3849 C CA . ARG B 1 191 ? -13.781 36.156 14.555 1 96.69 191 ARG B CA 1
ATOM 3850 C C . ARG B 1 191 ? -12.484 36.688 15.164 1 96.69 191 ARG B C 1
ATOM 3852 O O . ARG B 1 191 ? -12.086 36.281 16.25 1 96.69 191 ARG B O 1
ATOM 3859 N N . ASP B 1 192 ? -11.758 37.594 14.414 1 95.19 192 ASP B N 1
ATOM 3860 C CA . ASP B 1 192 ? -10.562 38.312 14.828 1 95.19 192 ASP B CA 1
ATOM 3861 C C . ASP B 1 192 ? -9.383 37.375 15.023 1 95.19 192 ASP B C 1
ATOM 3863 O O . ASP B 1 192 ? -8.328 37.75 15.523 1 95.19 192 ASP B O 1
ATOM 3867 N N . ALA B 1 193 ? -9.555 36.094 14.734 1 96.62 193 ALA B N 1
ATOM 3868 C CA . ALA B 1 193 ? -8.445 35.125 14.852 1 96.62 193 ALA B CA 1
ATOM 3869 C C . ALA B 1 193 ? -7.355 35.438 13.828 1 96.62 193 ALA B C 1
ATOM 3871 O O . ALA B 1 193 ? -7.652 35.781 12.68 1 96.62 193 ALA B O 1
ATOM 3872 N N . ASP B 1 194 ? -6.066 35.344 14.258 1 95.69 194 ASP B N 1
ATOM 3873 C CA . ASP B 1 194 ? -4.93 35.531 13.359 1 95.69 194 ASP B CA 1
ATOM 3874 C C . ASP B 1 194 ? -4.699 34.281 12.508 1 95.69 194 ASP B C 1
ATOM 3876 O O . ASP B 1 194 ? -4.25 34.406 11.359 1 95.69 194 ASP B O 1
ATOM 3880 N N . ILE B 1 195 ? -4.953 33.156 13.117 1 96.62 195 ILE B N 1
ATOM 3881 C CA . ILE B 1 195 ? -4.809 31.859 12.469 1 96.62 195 ILE B CA 1
ATOM 3882 C C . ILE B 1 195 ? -6.074 31.031 12.688 1 96.62 195 ILE B C 1
ATOM 3884 O O . ILE B 1 195 ? -6.57 30.922 13.812 1 96.62 195 ILE B O 1
ATOM 3888 N N . VAL B 1 196 ? -6.586 30.531 11.633 1 97.56 196 VAL B N 1
ATOM 3889 C CA . VAL B 1 196 ? -7.738 29.641 11.68 1 97.56 196 VAL B CA 1
ATOM 3890 C C . VAL B 1 196 ? -7.363 28.281 11.094 1 97.56 196 VAL B C 1
ATOM 3892 O O . VAL B 1 196 ? -6.883 28.188 9.961 1 97.56 196 VAL B O 1
ATOM 3895 N N . VAL B 1 197 ? -7.555 27.219 11.867 1 97.62 197 VAL B N 1
ATOM 3896 C CA . VAL B 1 197 ? -7.297 25.859 11.406 1 97.62 197 VAL B CA 1
ATOM 3897 C C . VAL B 1 197 ? -8.609 25.078 11.336 1 97.62 197 VAL B C 1
ATOM 3899 O O . VAL B 1 197 ? -9.336 24.984 12.328 1 97.62 197 VAL B O 1
ATOM 3902 N N . THR B 1 198 ? -8.898 24.547 10.18 1 96.62 198 THR B N 1
ATOM 3903 C CA . THR B 1 198 ? -10.078 23.703 10.047 1 96.62 198 THR B CA 1
ATOM 3904 C C . THR B 1 198 ? -9.695 22.219 10.039 1 96.62 198 THR B C 1
ATOM 3906 O O . THR B 1 198 ? -8.992 21.766 9.133 1 96.62 198 THR B O 1
ATOM 3909 N N . VAL B 1 199 ? -10.094 21.5 11.031 1 94.5 199 VAL B N 1
ATOM 3910 C CA . VAL B 1 199 ? -9.867 20.062 11.148 1 94.5 199 VAL B CA 1
ATOM 3911 C C . VAL B 1 199 ? -11.211 19.344 11.273 1 94.5 199 VAL B C 1
ATOM 3913 O O . VAL B 1 199 ? -11.414 18.547 12.195 1 94.5 199 VAL B O 1
ATOM 3916 N N . THR B 1 200 ? -12.094 19.547 10.383 1 87.44 200 THR B N 1
ATOM 3917 C CA . THR B 1 200 ? -13.477 19.078 10.422 1 87.44 200 THR B CA 1
ATOM 3918 C C . THR B 1 200 ? -13.641 17.812 9.586 1 87.44 200 THR B C 1
ATOM 3920 O O . THR B 1 200 ? -12.758 17.453 8.805 1 87.44 200 THR B O 1
ATOM 3923 N N . LYS B 1 201 ? -14.859 17.047 9.938 1 77.75 201 LYS B N 1
ATOM 3924 C CA . LYS B 1 201 ? -15.289 15.969 9.047 1 77.75 201 LYS B CA 1
ATOM 3925 C C . LYS B 1 201 ? -15.898 16.547 7.766 1 77.75 201 LYS B C 1
ATOM 3927 O O . LYS B 1 201 ? -16.797 17.391 7.816 1 77.75 201 LYS B O 1
ATOM 3932 N N . SER B 1 202 ? -15.172 16.656 6.844 1 67.44 202 SER B N 1
ATOM 3933 C CA . SER B 1 202 ? -15.484 17.344 5.602 1 67.44 202 SER B CA 1
ATOM 3934 C C . SER B 1 202 ? -16.922 17.078 5.164 1 67.44 202 SER B C 1
ATOM 3936 O O . SER B 1 202 ? -17.453 16 5.426 1 67.44 202 SER B O 1
ATOM 3938 N N . SER B 1 203 ? -17.641 18.125 4.832 1 78.81 203 SER B N 1
ATOM 3939 C CA . SER B 1 203 ? -18.984 18.094 4.254 1 78.81 203 SER B CA 1
ATOM 3940 C C . SER B 1 203 ? -19.047 18.891 2.959 1 78.81 203 SER B C 1
ATOM 3942 O O . SER B 1 203 ? -18.078 19.531 2.568 1 78.81 203 SER B O 1
ATOM 3944 N N . ALA B 1 204 ? -20.172 18.766 2.346 1 83.25 204 ALA B N 1
ATOM 3945 C CA . ALA B 1 204 ? -20.391 19.516 1.106 1 83.25 204 ALA B CA 1
ATOM 3946 C C . ALA B 1 204 ? -20.516 21 1.38 1 83.25 204 ALA B C 1
ATOM 3948 O O . ALA B 1 204 ? -20.156 21.828 0.538 1 83.25 204 ALA B O 1
ATOM 3949 N N . GLN B 1 205 ? -20.938 21.359 2.527 1 89.62 205 GLN B N 1
ATOM 3950 C CA . GLN B 1 205 ? -21.141 22.766 2.871 1 89.62 205 GLN B CA 1
ATOM 3951 C C . GLN B 1 205 ? -19.938 23.312 3.639 1 89.62 205 GLN B C 1
ATOM 3953 O O . GLN B 1 205 ? -19.453 22.688 4.586 1 89.62 205 GLN B O 1
ATOM 3958 N N . PRO B 1 206 ? -19.531 24.547 3.236 1 93.81 206 PRO B N 1
ATOM 3959 C CA . PRO B 1 206 ? -18.406 25.141 3.953 1 93.81 206 PRO B CA 1
ATOM 3960 C C . PRO B 1 206 ? -18.703 25.422 5.422 1 93.81 206 PRO B C 1
ATOM 3962 O O . PRO B 1 206 ? -19.844 25.781 5.758 1 93.81 206 PRO B O 1
ATOM 3965 N N . VAL B 1 207 ? -17.719 25.328 6.215 1 94.56 207 VAL B N 1
ATOM 3966 C CA . VAL B 1 207 ? -17.891 25.531 7.648 1 94.56 207 VAL B CA 1
ATOM 3967 C C . VAL B 1 207 ? -17.453 26.938 8.023 1 94.56 207 VAL B C 1
ATOM 3969 O O . VAL B 1 207 ? -17.906 27.5 9.031 1 94.56 207 VAL B O 1
ATOM 3972 N N . VAL B 1 208 ? -16.547 27.547 7.277 1 97 208 VAL B N 1
ATOM 3973 C CA . VAL B 1 208 ? -16.031 28.891 7.527 1 97 208 VAL B CA 1
ATOM 3974 C C . VAL B 1 208 ? -16.312 29.781 6.324 1 97 208 VAL B C 1
ATOM 3976 O O . VAL B 1 208 ? -16.109 29.375 5.18 1 97 208 VAL B O 1
ATOM 3979 N N . LEU B 1 209 ? -16.797 30.969 6.617 1 97.69 209 LEU B N 1
ATOM 3980 C CA . LEU B 1 209 ? -17.094 31.922 5.562 1 97.69 209 LEU B CA 1
ATOM 3981 C C . LEU B 1 209 ? -16.109 33.094 5.59 1 97.69 209 LEU B C 1
ATOM 3983 O O . LEU B 1 209 ? -15.688 33.531 6.66 1 97.69 209 LEU B O 1
ATOM 3987 N N . TYR B 1 210 ? -15.867 33.562 4.434 1 98.31 210 TYR B N 1
ATOM 3988 C CA . TYR B 1 210 ? -14.914 34.656 4.23 1 98.31 210 TYR B CA 1
ATOM 3989 C C . TYR B 1 210 ? -15.258 35.844 5.102 1 98.31 210 TYR B C 1
ATOM 3991 O O . TYR B 1 210 ? -14.375 36.469 5.715 1 98.31 210 TYR B O 1
ATOM 3999 N N . GLU B 1 211 ? -16.516 36.188 5.188 1 97.94 211 GLU B N 1
ATOM 4000 C CA . GLU B 1 211 ? -16.969 37.375 5.867 1 97.94 211 GLU B CA 1
ATOM 4001 C C . GLU B 1 211 ? -16.734 37.281 7.375 1 97.94 211 GLU B C 1
ATOM 4003 O O . GLU B 1 211 ? -16.797 38.281 8.086 1 97.94 211 GLU B O 1
ATOM 4008 N N . TRP B 1 212 ? -16.469 36.094 7.863 1 98.44 212 TRP B N 1
ATOM 4009 C CA . TRP B 1 212 ? -16.234 35.906 9.289 1 98.44 212 TRP B CA 1
ATOM 4010 C C . TRP B 1 212 ? -14.773 36.125 9.648 1 98.44 212 TRP B C 1
ATOM 4012 O O . TRP B 1 212 ? -14.43 36.281 10.82 1 98.44 212 TRP B O 1
ATOM 4022 N N . LEU B 1 213 ? -13.891 36.094 8.695 1 97.88 213 LEU B N 1
ATOM 4023 C CA . LEU B 1 213 ? -12.453 36.031 8.906 1 97.88 213 LEU B CA 1
ATOM 4024 C C . LEU B 1 213 ? -11.828 37.406 9 1 97.88 213 LEU B C 1
ATOM 4026 O O . LEU B 1 213 ? -12.234 38.312 8.273 1 97.88 213 LEU B O 1
ATOM 4030 N N . LYS B 1 214 ? -10.812 37.531 9.914 1 94 214 LYS B N 1
ATOM 4031 C CA . LYS B 1 214 ? -9.969 38.719 9.984 1 94 214 LYS B CA 1
ATOM 4032 C C . LYS B 1 214 ? -9.234 38.938 8.664 1 94 214 LYS B C 1
ATOM 4034 O O . LYS B 1 214 ? -8.742 38 8.055 1 94 214 LYS B O 1
ATOM 4039 N N . PRO B 1 215 ? -9.148 40.281 8.336 1 91.31 215 PRO B N 1
ATOM 4040 C CA . PRO B 1 215 ? -8.352 40.531 7.141 1 91.31 215 PRO B CA 1
ATOM 4041 C C . PRO B 1 215 ? -6.902 40.062 7.281 1 91.31 215 PRO B C 1
ATOM 4043 O O . PRO B 1 215 ? -6.316 40.188 8.359 1 91.31 215 PRO B O 1
ATOM 4046 N N . ASN B 1 216 ? -6.285 39.438 6.422 1 91.31 216 ASN B N 1
ATOM 4047 C CA . ASN B 1 216 ? -4.895 39 6.316 1 91.31 216 ASN B CA 1
ATOM 4048 C C . ASN B 1 216 ? -4.629 37.75 7.168 1 91.31 216 ASN B C 1
ATOM 4050 O O . ASN B 1 216 ? -3.477 37.406 7.434 1 91.31 216 ASN B O 1
ATOM 4054 N N . ALA B 1 217 ? -5.691 37.156 7.746 1 95.75 217 ALA B N 1
ATOM 4055 C CA . ALA B 1 217 ? -5.543 35.906 8.523 1 95.75 217 ALA B CA 1
ATOM 4056 C C . ALA B 1 217 ? -4.875 34.812 7.703 1 95.75 217 ALA B C 1
ATOM 4058 O O . ALA B 1 217 ? -4.816 34.906 6.473 1 95.75 217 ALA B O 1
ATOM 4059 N N . LEU B 1 218 ? -4.238 33.906 8.422 1 97.31 218 LEU B N 1
ATOM 4060 C CA . LEU B 1 218 ? -3.85 32.656 7.824 1 97.31 218 LEU B CA 1
ATOM 4061 C C . LEU B 1 218 ? -4.906 31.578 8.086 1 97.31 218 LEU B C 1
ATOM 4063 O O . LEU B 1 218 ? -5.273 31.328 9.242 1 97.31 218 LEU B O 1
ATOM 4067 N N . VAL B 1 219 ? -5.371 30.969 7.031 1 97.88 219 VAL B N 1
ATOM 4068 C CA . VAL B 1 219 ? -6.312 29.859 7.145 1 97.88 219 VAL B CA 1
ATOM 4069 C C . VAL B 1 219 ? -5.637 28.562 6.719 1 97.88 219 VAL B C 1
ATOM 4071 O O . VAL B 1 219 ? -5.191 28.438 5.578 1 97.88 219 VAL B O 1
ATOM 4074 N N . VAL B 1 220 ? -5.562 27.641 7.66 1 97.94 220 VAL B N 1
ATOM 4075 C CA . VAL B 1 220 ? -5.012 26.312 7.379 1 97.94 220 VAL B CA 1
ATOM 4076 C C . VAL B 1 220 ? -6.148 25.312 7.219 1 97.94 220 VAL B C 1
ATOM 4078 O O . VAL B 1 220 ? -6.879 25.031 8.172 1 97.94 220 VAL B O 1
ATOM 4081 N N . ILE B 1 221 ? -6.227 24.75 6.051 1 97.12 221 ILE B N 1
ATOM 4082 C CA . ILE B 1 221 ? -7.309 23.828 5.738 1 97.12 221 ILE B CA 1
ATOM 4083 C C . ILE B 1 221 ? -6.781 22.391 5.75 1 97.12 221 ILE B C 1
ATOM 4085 O O . ILE B 1 221 ? -6.094 21.969 4.816 1 97.12 221 ILE B O 1
ATOM 4089 N N . VAL B 1 222 ? -7.113 21.641 6.711 1 94.75 222 VAL B N 1
ATOM 4090 C CA . VAL B 1 222 ? -6.645 20.266 6.879 1 94.75 222 VAL B CA 1
ATOM 4091 C C . VAL B 1 222 ? -7.723 19.281 6.406 1 94.75 222 VAL B C 1
ATOM 4093 O O . VAL B 1 222 ? -7.41 18.219 5.895 1 94.75 222 VAL B O 1
ATOM 4096 N N . GLY B 1 223 ? -8.922 19.625 6.512 1 80.94 223 GLY B N 1
ATOM 4097 C CA . GLY B 1 223 ? -10.039 18.766 6.141 1 80.94 223 GLY B CA 1
ATOM 4098 C C . GLY B 1 223 ? -10.312 18.75 4.648 1 80.94 223 GLY B C 1
ATOM 4099 O O . GLY B 1 223 ? -9.547 19.328 3.869 1 80.94 223 GLY B O 1
ATOM 4100 N N . SER B 1 224 ? -11.375 17.875 4.262 1 72.44 224 SER B N 1
ATOM 4101 C CA . SER B 1 224 ? -11.945 17.812 2.92 1 72.44 224 SER B CA 1
ATOM 4102 C C . SER B 1 224 ? -10.922 17.297 1.91 1 72.44 224 SER B C 1
ATOM 4104 O O . SER B 1 224 ? -10.578 18 0.957 1 72.44 224 SER B O 1
ATOM 4106 N N . PRO B 1 225 ? -10.641 16.031 2.051 1 72.69 225 PRO B N 1
ATOM 4107 C CA . PRO B 1 225 ? -9.586 15.469 1.206 1 72.69 225 PRO B CA 1
ATOM 4108 C C . PRO B 1 225 ? -10.094 15.047 -0.172 1 72.69 225 PRO B C 1
ATOM 4110 O O . PRO B 1 225 ? -9.305 14.609 -1.016 1 72.69 225 PRO B O 1
ATOM 4113 N N . ILE B 1 226 ? -11.438 15.203 -0.376 1 77.81 226 ILE B N 1
ATOM 4114 C CA . ILE B 1 226 ? -11.938 14.781 -1.68 1 77.81 226 ILE B CA 1
ATOM 4115 C C . ILE B 1 226 ? -12.695 15.93 -2.344 1 77.81 226 ILE B C 1
ATOM 4117 O O . ILE B 1 226 ? -13.07 16.906 -1.681 1 77.81 226 ILE B O 1
ATOM 4121 N N . SER B 1 227 ? -12.969 15.742 -3.557 1 84.31 227 SER B N 1
ATOM 4122 C CA . SER B 1 227 ? -13.406 16.828 -4.43 1 84.31 227 SER B CA 1
ATOM 4123 C C . SER B 1 227 ? -14.805 17.297 -4.062 1 84.31 227 SER B C 1
ATOM 4125 O O . SER B 1 227 ? -15.18 18.438 -4.344 1 84.31 227 SER B O 1
ATOM 4127 N N . SER B 1 228 ? -15.547 16.516 -3.367 1 84.56 228 SER B N 1
ATOM 4128 C CA . SER B 1 228 ? -16.938 16.859 -3.096 1 84.56 228 SER B CA 1
ATOM 4129 C C . SER B 1 228 ? -17.094 17.562 -1.745 1 84.56 228 SER B C 1
ATOM 4131 O O . SER B 1 228 ? -18.188 17.969 -1.365 1 84.56 228 SER B O 1
ATOM 4133 N N . GLN B 1 229 ? -15.992 17.734 -1.074 1 86.56 229 GLN B N 1
ATOM 4134 C CA . GLN B 1 229 ? -16 18.312 0.265 1 86.56 229 GLN B CA 1
ATOM 4135 C C . GLN B 1 229 ? -15.234 19.625 0.302 1 86.56 229 GLN B C 1
ATOM 4137 O O . GLN B 1 229 ? -14.328 19.844 -0.507 1 86.56 229 GLN B O 1
ATOM 4142 N N . ARG B 1 230 ? -15.688 20.562 1.201 1 91.5 230 ARG B N 1
ATOM 4143 C CA . ARG B 1 230 ? -14.961 21.812 1.388 1 91.5 230 ARG B CA 1
ATOM 4144 C C . ARG B 1 230 ? -15.078 22.297 2.826 1 91.5 230 ARG B C 1
ATOM 4146 O O . ARG B 1 230 ? -16.109 22.094 3.477 1 91.5 230 ARG B O 1
ATOM 4153 N N . ASP B 1 231 ? -14.086 23.016 3.246 1 94.44 231 ASP B N 1
ATOM 4154 C CA . ASP B 1 231 ? -14.07 23.562 4.602 1 94.44 231 ASP B CA 1
ATOM 4155 C C . ASP B 1 231 ? -14.406 25.062 4.598 1 94.44 231 ASP B C 1
ATOM 4157 O O . ASP B 1 231 ? -14.969 25.578 5.562 1 94.44 231 ASP B O 1
ATOM 4161 N N . VAL B 1 232 ? -14.047 25.75 3.545 1 96.56 232 VAL B N 1
ATOM 4162 C CA . VAL B 1 232 ? -14.266 27.188 3.482 1 96.56 232 VAL B CA 1
ATOM 4163 C C . VAL B 1 232 ? -15.047 27.547 2.219 1 96.56 232 VAL B C 1
ATOM 4165 O O . VAL B 1 232 ? -15.117 26.734 1.283 1 96.56 232 VAL B O 1
ATOM 4168 N N . ASP B 1 233 ? -15.664 28.672 2.209 1 96.56 233 ASP B N 1
ATOM 4169 C CA . ASP B 1 233 ? -16.438 29.062 1.03 1 96.56 233 ASP B CA 1
ATOM 4170 C C . ASP B 1 233 ? -15.523 29.516 -0.1 1 96.56 233 ASP B C 1
ATOM 4172 O O . ASP B 1 233 ? -14.336 29.766 0.118 1 96.56 233 ASP B O 1
ATOM 4176 N N . SER B 1 234 ? -16.078 29.625 -1.295 1 97.69 234 SER B N 1
ATOM 4177 C CA . SER B 1 234 ? -15.312 30 -2.477 1 97.69 234 SER B CA 1
ATOM 4178 C C . SER B 1 234 ? -14.688 31.391 -2.307 1 97.69 234 SER B C 1
ATOM 4180 O O . SER B 1 234 ? -13.57 31.625 -2.777 1 97.69 234 SER B O 1
ATOM 4182 N N . SER B 1 235 ? -15.359 32.281 -1.67 1 98.12 235 SER B N 1
ATOM 4183 C CA . SER B 1 235 ? -14.859 33.625 -1.477 1 98.12 235 SER B CA 1
ATOM 4184 C C . SER B 1 235 ? -13.555 33.656 -0.691 1 98.12 235 SER B C 1
ATOM 4186 O O . SER B 1 235 ? -12.648 34.438 -0.98 1 98.12 235 SER B O 1
ATOM 4188 N N . THR B 1 236 ? -13.422 32.781 0.317 1 98.12 236 THR B N 1
ATOM 4189 C CA . THR B 1 236 ? -12.195 32.688 1.1 1 98.12 236 THR B CA 1
ATOM 4190 C C . THR B 1 236 ? -11.008 32.312 0.206 1 98.12 236 THR B C 1
ATOM 4192 O O . THR B 1 236 ? -9.953 32.969 0.271 1 98.12 236 THR B O 1
ATOM 4195 N N . MET B 1 237 ? -11.242 31.328 -0.613 1 97.94 237 MET B N 1
ATOM 4196 C CA . MET B 1 237 ? -10.188 30.859 -1.507 1 97.94 237 MET B CA 1
ATOM 4197 C C . MET B 1 237 ? -9.836 31.938 -2.529 1 97.94 237 MET B C 1
ATOM 4199 O O . MET B 1 237 ? -8.656 32.219 -2.771 1 97.94 237 MET B O 1
ATOM 4203 N N . LEU B 1 238 ? -10.805 32.562 -3.123 1 97.94 238 LEU B N 1
ATOM 4204 C CA . LEU B 1 238 ? -10.633 33.5 -4.219 1 97.94 238 LEU B CA 1
ATOM 4205 C C . LEU B 1 238 ? -9.969 34.781 -3.723 1 97.94 238 LEU B C 1
ATOM 4207 O O . LEU B 1 238 ? -9.32 35.5 -4.5 1 97.94 238 LEU B O 1
ATOM 4211 N N . ASN B 1 239 ? -10.062 35.094 -2.486 1 97.31 239 ASN B N 1
ATOM 4212 C CA . ASN B 1 239 ? -9.516 36.344 -1.952 1 97.31 239 ASN B CA 1
ATOM 4213 C C . ASN B 1 239 ? -8.234 36.094 -1.159 1 97.31 239 ASN B C 1
ATOM 4215 O O . ASN B 1 239 ? -7.852 36.906 -0.326 1 97.31 239 ASN B O 1
ATOM 4219 N N . SER B 1 240 ? -7.617 35 -1.375 1 97.88 240 SER B N 1
ATOM 4220 C CA . SER B 1 240 ? -6.418 34.656 -0.624 1 97.88 240 SER B CA 1
ATOM 4221 C C . SER B 1 240 ? -5.27 34.281 -1.557 1 97.88 240 SER B C 1
ATOM 4223 O O . SER B 1 240 ? -5.492 33.969 -2.729 1 97.88 240 SER B O 1
ATOM 4225 N N . ILE B 1 241 ? -4.055 34.438 -1.067 1 97.62 241 ILE B N 1
ATOM 4226 C CA . ILE B 1 241 ? -2.932 33.688 -1.646 1 97.62 241 ILE B CA 1
ATOM 4227 C C . ILE B 1 241 ? -2.977 32.25 -1.201 1 97.62 241 ILE B C 1
ATOM 4229 O O . ILE B 1 241 ? -2.779 31.938 -0.022 1 97.62 241 ILE B O 1
ATOM 4233 N N . VAL B 1 242 ? -3.217 31.344 -2.158 1 98.25 242 VAL B N 1
ATOM 4234 C CA . VAL B 1 242 ? -3.424 29.922 -1.843 1 98.25 242 VAL B CA 1
ATOM 4235 C C . VAL B 1 242 ? -2.125 29.156 -2.059 1 98.25 242 VAL B C 1
ATOM 4237 O O . VAL B 1 242 ? -1.599 29.109 -3.174 1 98.25 242 VAL B O 1
ATOM 4240 N N . VAL B 1 243 ? -1.604 28.609 -0.988 1 98.5 243 VAL B N 1
ATOM 4241 C CA . VAL B 1 243 ? -0.425 27.75 -0.975 1 98.5 243 VAL B CA 1
ATOM 4242 C C . VAL B 1 243 ? -0.826 26.328 -0.577 1 98.5 243 VAL B C 1
ATOM 4244 O O . VAL B 1 243 ? -1.601 26.141 0.363 1 98.5 243 VAL B O 1
ATOM 4247 N N . ALA B 1 244 ? -0.38 25.344 -1.309 1 98.06 244 ALA B N 1
ATOM 4248 C CA . ALA B 1 244 ? -0.695 23.953 -0.997 1 98.06 244 ALA B CA 1
ATOM 4249 C C . ALA B 1 244 ? 0.564 23.172 -0.621 1 98.06 244 ALA B C 1
ATOM 4251 O O . ALA B 1 244 ? 1.681 23.672 -0.787 1 98.06 244 ALA B O 1
ATOM 4252 N N . ASP B 1 245 ? 0.337 22.047 -0.005 1 97.56 245 ASP B N 1
ATOM 4253 C CA . ASP B 1 245 ? 1.486 21.156 0.163 1 97.56 245 ASP B CA 1
ATOM 4254 C C . ASP B 1 245 ? 1.92 20.562 -1.174 1 97.56 245 ASP B C 1
ATOM 4256 O O . ASP B 1 245 ? 3.115 20.406 -1.435 1 97.56 245 ASP B O 1
ATOM 4260 N N . SER B 1 246 ? 1.003 20.219 -1.972 1 96.88 246 SER B N 1
ATOM 4261 C CA . SER B 1 246 ? 1.185 19.797 -3.357 1 96.88 246 SER B CA 1
ATOM 4262 C C . SER B 1 246 ? 0.208 20.516 -4.285 1 96.88 246 SER B C 1
ATOM 4264 O O . SER B 1 246 ? -1.008 20.344 -4.156 1 96.88 246 SER B O 1
ATOM 4266 N N . LYS B 1 247 ? 0.738 21.297 -5.199 1 96.38 247 LYS B N 1
ATOM 4267 C CA . LYS B 1 247 ? -0.121 22.047 -6.121 1 96.38 247 LYS B CA 1
ATOM 4268 C C . LYS B 1 247 ? -0.92 21.094 -7.012 1 96.38 247 LYS B C 1
ATOM 4270 O O . LYS B 1 247 ? -2.146 21.188 -7.09 1 96.38 247 LYS B O 1
ATOM 4275 N N . PRO B 1 248 ? -0.294 20.078 -7.637 1 94.5 248 PRO B N 1
ATOM 4276 C CA . PRO B 1 248 ? -1.088 19.141 -8.438 1 94.5 248 PRO B CA 1
ATOM 4277 C C . PRO B 1 248 ? -2.121 18.391 -7.602 1 94.5 248 PRO B C 1
ATOM 4279 O O . PRO B 1 248 ? -3.244 18.172 -8.062 1 94.5 248 PRO B O 1
ATOM 4282 N N . GLY B 1 249 ? -1.729 18.031 -6.418 1 93.06 249 GLY B N 1
ATOM 4283 C CA . GLY B 1 249 ? -2.662 17.344 -5.543 1 93.06 249 GLY B CA 1
ATOM 4284 C C . GLY B 1 249 ? -3.881 18.172 -5.195 1 93.06 249 GLY B C 1
ATOM 4285 O O . GLY B 1 249 ? -5.008 17.688 -5.227 1 93.06 249 GLY B O 1
ATOM 4286 N N . ALA B 1 250 ? -3.629 19.391 -4.863 1 94.56 250 ALA B N 1
ATOM 4287 C CA . ALA B 1 250 ? -4.73 20.281 -4.516 1 94.56 250 ALA B CA 1
ATOM 4288 C C . ALA B 1 250 ? -5.656 20.5 -5.707 1 94.56 250 ALA B C 1
ATOM 4290 O O . ALA B 1 250 ? -6.879 20.469 -5.566 1 94.56 250 ALA B O 1
ATOM 4291 N N . MET B 1 251 ? -5.105 20.656 -6.832 1 94.38 251 MET B N 1
ATOM 4292 C CA . MET B 1 251 ? -5.871 20.953 -8.039 1 94.38 251 MET B CA 1
ATOM 4293 C C . MET B 1 251 ? -6.699 19.734 -8.461 1 94.38 251 MET B C 1
ATOM 4295 O O . MET B 1 251 ? -7.781 19.891 -9.031 1 94.38 251 MET B O 1
ATOM 4299 N N . GLU B 1 252 ? -6.234 18.625 -8.07 1 90.69 252 GLU B N 1
ATOM 4300 C CA . GLU B 1 252 ? -6.883 17.406 -8.523 1 90.69 252 GLU B CA 1
ATOM 4301 C C . GLU B 1 252 ? -7.922 16.922 -7.52 1 90.69 252 GLU B C 1
ATOM 4303 O O . GLU B 1 252 ? -8.945 16.344 -7.902 1 90.69 252 GLU B O 1
ATOM 4308 N N . THR B 1 253 ? -7.688 17.234 -6.277 1 88.75 253 THR B N 1
ATOM 4309 C CA . THR B 1 253 ? -8.477 16.453 -5.332 1 88.75 253 THR B CA 1
ATOM 4310 C C . THR B 1 253 ? -9.188 17.375 -4.336 1 88.75 253 THR B C 1
ATOM 4312 O O . THR B 1 253 ? -10.188 16.984 -3.73 1 88.75 253 THR B O 1
ATOM 4315 N N . SER B 1 254 ? -8.75 18.531 -4.066 1 91 254 SER B N 1
ATOM 4316 C CA . SER B 1 254 ? -9.281 19.375 -3.01 1 91 254 SER B CA 1
ATOM 4317 C C . SER B 1 254 ? -10.578 20.047 -3.439 1 91 254 SER B C 1
ATOM 4319 O O . SER B 1 254 ? -10.586 20.891 -4.344 1 91 254 SER B O 1
ATOM 4321 N N . GLY B 1 255 ? -11.633 19.766 -2.758 1 92.88 255 GLY B N 1
ATOM 4322 C CA . GLY B 1 255 ? -12.898 20.422 -3.057 1 92.88 255 GLY B CA 1
ATOM 4323 C C . GLY B 1 255 ? -12.844 21.922 -2.873 1 92.88 255 GLY B C 1
ATOM 4324 O O . GLY B 1 255 ? -13.492 22.672 -3.613 1 92.88 255 GLY B O 1
ATOM 4325 N N . ASP B 1 256 ? -12.07 22.453 -1.944 1 95.31 256 ASP B N 1
ATOM 4326 C CA . ASP B 1 256 ? -11.914 23.891 -1.725 1 95.31 256 ASP B CA 1
ATOM 4327 C C . ASP B 1 256 ? -11.344 24.578 -2.963 1 95.31 256 ASP B C 1
ATOM 4329 O O . ASP B 1 256 ? -11.742 25.688 -3.299 1 95.31 256 ASP B O 1
ATOM 4333 N N . VAL B 1 257 ? -10.453 23.891 -3.613 1 96.31 257 VAL B N 1
ATOM 4334 C CA . VAL B 1 257 ? -9.781 24.438 -4.781 1 96.31 257 VAL B CA 1
ATOM 4335 C C . VAL B 1 257 ? -10.664 24.266 -6.02 1 96.31 257 VAL B C 1
ATOM 4337 O O . VAL B 1 257 ? -10.953 25.234 -6.73 1 96.31 257 VAL B O 1
ATOM 4340 N N . ILE B 1 258 ? -11.156 23.062 -6.18 1 95.56 258 ILE B N 1
ATOM 4341 C CA . ILE B 1 258 ? -11.891 22.703 -7.387 1 95.56 258 ILE B CA 1
ATOM 4342 C C . ILE B 1 258 ? -13.188 23.5 -7.469 1 95.56 258 ILE B C 1
ATOM 4344 O O . ILE B 1 258 ? -13.5 24.094 -8.508 1 95.56 258 ILE B O 1
ATOM 4348 N N . GLN B 1 259 ? -13.898 23.609 -6.426 1 95.31 259 GLN B N 1
ATOM 4349 C CA . GLN B 1 259 ? -15.227 24.219 -6.434 1 95.31 259 GLN B CA 1
ATOM 4350 C C . GLN B 1 259 ? -15.117 25.75 -6.477 1 95.31 259 GLN B C 1
ATOM 4352 O O . GLN B 1 259 ? -16.016 26.422 -6.992 1 95.31 259 GLN B O 1
ATOM 4357 N N . SER B 1 260 ? -14.117 26.297 -5.938 1 96.69 260 SER B N 1
ATOM 4358 C CA . SER B 1 260 ? -13.938 27.75 -5.965 1 96.69 260 SER B CA 1
ATOM 4359 C C . SER B 1 260 ? -13.375 28.219 -7.301 1 96.69 260 SER B C 1
ATOM 4361 O O . SER B 1 260 ? -13.562 29.359 -7.699 1 96.69 260 SER B O 1
ATOM 4363 N N . GLY B 1 261 ? -12.609 27.297 -7.918 1 97.06 261 GLY B N 1
ATOM 4364 C CA . GLY B 1 261 ? -11.914 27.672 -9.141 1 97.06 261 GLY B CA 1
ATOM 4365 C C . GLY B 1 261 ? -10.734 28.594 -8.891 1 97.06 261 GLY B C 1
ATOM 4366 O O . GLY B 1 261 ? -10.297 29.312 -9.797 1 97.06 261 GLY B O 1
ATOM 4367 N N . CYS B 1 262 ? -10.297 28.625 -7.707 1 97.62 262 CYS B N 1
ATOM 4368 C CA . CYS B 1 262 ? -9.203 29.531 -7.371 1 97.62 262 CYS B CA 1
ATOM 4369 C C . CYS B 1 262 ? -7.891 29.062 -7.988 1 97.62 262 CYS B C 1
ATOM 4371 O O . CYS B 1 262 ? -7.777 27.906 -8.414 1 97.62 262 CYS B O 1
ATOM 4373 N N . GLU B 1 263 ? -6.992 29.984 -8.039 1 97.38 263 GLU B N 1
ATOM 4374 C CA . GLU B 1 263 ? -5.613 29.641 -8.383 1 97.38 263 GLU B CA 1
ATOM 4375 C C . GLU B 1 263 ? -4.859 29.109 -7.168 1 97.38 263 GLU B C 1
ATOM 4377 O O . GLU B 1 263 ? -5.012 29.641 -6.059 1 97.38 263 GLU B O 1
ATOM 4382 N N . VAL B 1 264 ? -4.199 28.016 -7.363 1 98.19 264 VAL B N 1
ATOM 4383 C CA . VAL B 1 264 ? -3.193 27.609 -6.387 1 98.19 264 VAL B CA 1
ATOM 4384 C C . VAL B 1 264 ? -1.854 28.266 -6.719 1 98.19 264 VAL B C 1
ATOM 4386 O O . VAL B 1 264 ? -1.208 27.906 -7.707 1 98.19 264 VAL B O 1
ATOM 4389 N N . HIS B 1 265 ? -1.443 29.203 -5.91 1 98.12 265 HIS B N 1
ATOM 4390 C CA . HIS B 1 265 ? -0.335 30.094 -6.25 1 98.12 265 HIS B CA 1
ATOM 4391 C C . HIS B 1 265 ? 1 29.359 -6.172 1 98.12 265 HIS B C 1
ATOM 4393 O O . HIS B 1 265 ? 1.951 29.719 -6.871 1 98.12 265 HIS B O 1
ATOM 4399 N N . GLY B 1 266 ? 1.106 28.406 -5.32 1 98.25 266 GLY B N 1
ATOM 4400 C CA . GLY B 1 266 ? 2.332 27.641 -5.191 1 98.25 266 GLY B CA 1
ATOM 4401 C C . GLY B 1 266 ? 2.27 26.594 -4.094 1 98.25 266 GLY B C 1
ATOM 4402 O O . GLY B 1 266 ? 1.184 26.219 -3.646 1 98.25 266 GLY B O 1
ATOM 4403 N N . GLU B 1 267 ? 3.42 26.047 -3.746 1 98.69 267 GLU B N 1
ATOM 4404 C CA . GLU B 1 267 ? 3.562 25.031 -2.707 1 98.69 267 GLU B CA 1
ATOM 4405 C C . GLU B 1 267 ? 4.32 25.578 -1.501 1 98.69 267 GLU B C 1
ATOM 4407 O O . GLU B 1 267 ? 5.176 26.469 -1.644 1 98.69 267 GLU B O 1
ATOM 4412 N N . LEU B 1 268 ? 3.955 25.062 -0.351 1 98.75 268 LEU B N 1
ATOM 4413 C CA . LEU B 1 268 ? 4.629 25.484 0.871 1 98.75 268 LEU B CA 1
ATOM 4414 C C . LEU B 1 268 ? 6.137 25.297 0.759 1 98.75 268 LEU B C 1
ATOM 4416 O O . LEU B 1 268 ? 6.914 26.109 1.248 1 98.75 268 LEU B O 1
ATOM 4420 N N . GLY B 1 269 ? 6.547 24.172 0.109 1 98.81 269 GLY B N 1
ATOM 4421 C CA . GLY B 1 269 ? 7.965 23.922 -0.084 1 98.81 269 GLY B CA 1
ATOM 4422 C C . GLY B 1 269 ? 8.656 25.016 -0.88 1 98.81 269 GLY B C 1
ATOM 4423 O O . GLY B 1 269 ? 9.836 25.297 -0.655 1 98.81 269 GLY B O 1
ATOM 4424 N N . GLU B 1 270 ? 7.961 25.609 -1.794 1 98.75 270 GLU B N 1
ATOM 4425 C CA . GLU B 1 270 ? 8.516 26.703 -2.576 1 98.75 270 GLU B CA 1
ATOM 4426 C C . GLU B 1 270 ? 8.688 27.953 -1.721 1 98.75 270 GLU B C 1
ATOM 4428 O O . GLU B 1 270 ? 9.641 28.719 -1.912 1 98.75 270 GLU B O 1
ATOM 4433 N N . VAL B 1 271 ? 7.789 28.172 -0.831 1 98.5 271 VAL B N 1
ATOM 4434 C CA . VAL B 1 271 ? 7.887 29.312 0.082 1 98.5 271 VAL B CA 1
ATOM 4435 C C . VAL B 1 271 ? 9.078 29.109 1.02 1 98.5 271 VAL B C 1
ATOM 4437 O O . VAL B 1 271 ? 9.898 30.016 1.182 1 98.5 271 VAL B O 1
ATOM 4440 N N . ILE B 1 272 ? 9.156 27.938 1.591 1 98.5 272 ILE B N 1
ATOM 4441 C CA . ILE B 1 272 ? 10.219 27.609 2.537 1 98.5 272 ILE B CA 1
ATOM 4442 C C . ILE B 1 272 ? 11.578 27.719 1.841 1 98.5 272 ILE B C 1
ATOM 4444 O O . ILE B 1 272 ? 12.531 28.266 2.402 1 98.5 272 ILE B O 1
ATOM 4448 N N . GLY B 1 273 ? 11.625 27.25 0.63 1 97.69 273 GLY B N 1
ATOM 4449 C CA . GLY B 1 273 ? 12.867 27.203 -0.119 1 97.69 273 GLY B CA 1
ATOM 4450 C C . GLY B 1 273 ? 13.219 28.547 -0.76 1 97.69 273 GLY B C 1
ATOM 4451 O O . GLY B 1 273 ? 14.289 28.688 -1.354 1 97.69 273 GLY B O 1
ATOM 4452 N N . GLY B 1 274 ? 12.344 29.5 -0.751 1 97.06 274 GLY B N 1
ATOM 4453 C CA . GLY B 1 274 ? 12.625 30.844 -1.238 1 97.06 274 GLY B CA 1
ATOM 4454 C C . GLY B 1 274 ? 12.242 31.047 -2.691 1 97.06 274 GLY B C 1
ATOM 4455 O O . GLY B 1 274 ? 12.461 32.125 -3.256 1 97.06 274 GLY B O 1
ATOM 4456 N N . LYS B 1 275 ? 11.641 30.109 -3.283 1 97.25 275 LYS B N 1
ATOM 4457 C CA . LYS B 1 275 ? 11.281 30.203 -4.695 1 97.25 275 LYS B CA 1
ATOM 4458 C C . LYS B 1 275 ? 10 31 -4.883 1 97.25 275 LYS B C 1
ATOM 4460 O O . LYS B 1 275 ? 9.75 31.547 -5.961 1 97.25 275 LYS B O 1
ATOM 4465 N N . MET B 1 276 ? 9.219 31.047 -3.811 1 96.75 276 MET B N 1
ATOM 4466 C CA . MET B 1 276 ? 7.969 31.812 -3.842 1 96.75 276 MET B CA 1
ATOM 4467 C C . MET B 1 276 ? 7.91 32.812 -2.701 1 96.75 276 MET B C 1
ATOM 4469 O O . MET B 1 276 ? 8.117 32.469 -1.54 1 96.75 276 MET B O 1
ATOM 4473 N N . LYS B 1 277 ? 7.66 34 -3.076 1 94.88 277 LYS B N 1
ATOM 4474 C CA . LYS B 1 277 ? 7.441 35.031 -2.076 1 94.88 277 LYS B CA 1
ATOM 4475 C C . LYS B 1 277 ? 5.953 35.281 -1.844 1 94.88 277 LYS B C 1
ATOM 4477 O O . LYS B 1 277 ? 5.164 35.281 -2.791 1 94.88 277 LYS B O 1
ATOM 4482 N N . VAL B 1 278 ? 5.648 35.312 -0.642 1 93.44 278 VAL B N 1
ATOM 4483 C CA . VAL B 1 278 ? 4.25 35.531 -0.284 1 93.44 278 VAL B CA 1
ATOM 4484 C C . VAL B 1 278 ? 4.098 36.906 0.4 1 93.44 278 VAL B C 1
ATOM 4486 O O . VAL B 1 278 ? 4.918 37.25 1.245 1 93.44 278 VAL B O 1
ATOM 4489 N N . GLY B 1 279 ? 3.117 37.688 -0.084 1 88.44 279 GLY B N 1
ATOM 4490 C CA . GLY B 1 279 ? 2.801 38.938 0.567 1 88.44 279 GLY B CA 1
ATOM 4491 C C . GLY B 1 279 ? 1.899 38.781 1.776 1 88.44 279 GLY B C 1
ATOM 4492 O O . GLY B 1 279 ? 1.11 37.844 1.848 1 88.44 279 GLY B O 1
ATOM 4493 N N . PHE B 1 280 ? 1.995 39.719 2.742 1 88 280 PHE B N 1
ATOM 4494 C CA . PHE B 1 280 ? 1.275 39.594 4.004 1 88 280 PHE B CA 1
ATOM 4495 C C . PHE B 1 280 ? 0.142 40.594 4.102 1 88 280 PHE B C 1
ATOM 4497 O O . PHE B 1 280 ? -0.476 40.75 5.16 1 88 280 PHE B O 1
ATOM 4504 N N . ASP B 1 281 ? -0.158 41.219 3.021 1 87.31 281 ASP B N 1
ATOM 4505 C CA . ASP B 1 281 ? -1.232 42.188 2.994 1 87.31 281 ASP B CA 1
ATOM 4506 C C . ASP B 1 281 ? -2.564 41.562 2.627 1 87.31 281 ASP B C 1
ATOM 4508 O O . ASP B 1 281 ? -3.615 42.188 2.711 1 87.31 281 ASP B O 1
ATOM 4512 N N . LYS B 1 282 ? -2.48 40.281 2.252 1 91.75 282 LYS B N 1
ATOM 4513 C CA . LYS B 1 282 ? -3.678 39.531 1.906 1 91.75 282 LYS B CA 1
ATOM 4514 C C . LYS B 1 282 ? -3.809 38.281 2.779 1 91.75 282 LYS B C 1
ATOM 4516 O O . LYS B 1 282 ? -2.834 37.844 3.393 1 91.75 282 LYS B O 1
ATOM 4521 N N . MET B 1 283 ? -5.031 37.844 2.76 1 95.81 283 MET B N 1
ATOM 4522 C CA . MET B 1 283 ? -5.27 36.594 3.422 1 95.81 283 MET B CA 1
ATOM 4523 C C . MET B 1 283 ? -4.477 35.469 2.748 1 95.81 283 MET B C 1
ATOM 4525 O O . MET B 1 283 ? -4.281 35.469 1.532 1 95.81 283 MET B O 1
ATOM 4529 N N . ARG B 1 284 ? -3.969 34.562 3.508 1 97.62 284 ARG B N 1
ATOM 4530 C CA . ARG B 1 284 ? -3.295 33.375 2.988 1 97.62 284 ARG B CA 1
ATOM 4531 C C . ARG B 1 284 ? -4.043 32.094 3.379 1 97.62 284 ARG B C 1
ATOM 4533 O O . ARG B 1 284 ? -4.605 32.031 4.473 1 97.62 284 ARG B O 1
ATOM 4540 N N . VAL B 1 285 ? -4.027 31.188 2.521 1 98 285 VAL B N 1
ATOM 4541 C CA . VAL B 1 285 ? -4.57 29.859 2.768 1 98 285 VAL B CA 1
ATOM 4542 C C . VAL B 1 285 ? -3.484 28.812 2.547 1 98 285 VAL B C 1
ATOM 4544 O O . VAL B 1 285 ? -2.758 28.859 1.552 1 98 285 VAL B O 1
ATOM 4547 N N . PHE B 1 286 ? -3.342 27.969 3.5 1 98.31 286 PHE B N 1
ATOM 4548 C CA . PHE B 1 286 ? -2.57 26.734 3.295 1 98.31 286 PHE B CA 1
ATOM 4549 C C . PHE B 1 286 ? -3.492 25.531 3.182 1 98.31 286 PHE B C 1
ATOM 4551 O O . PHE B 1 286 ? -4.145 25.141 4.152 1 98.31 286 PHE B O 1
ATOM 4558 N N . LYS B 1 287 ? -3.604 24.984 1.998 1 97.44 287 LYS B N 1
ATOM 4559 C CA . LYS B 1 287 ? -4.359 23.75 1.79 1 97.44 287 LYS B CA 1
ATOM 4560 C C . LYS B 1 287 ? -3.5 22.516 2.074 1 97.44 287 LYS B C 1
ATOM 4562 O O . LYS B 1 287 ? -2.641 22.156 1.269 1 97.44 287 LYS B O 1
ATOM 4567 N N . SER B 1 288 ? -3.768 21.953 3.174 1 96.06 288 SER B N 1
ATOM 4568 C CA . SER B 1 288 ? -3.016 20.781 3.641 1 96.06 288 SER B CA 1
ATOM 4569 C C . SER B 1 288 ? -3.738 19.484 3.301 1 96.06 288 SER B C 1
ATOM 4571 O O . SER B 1 288 ? -4.723 19.125 3.947 1 96.06 288 SER B O 1
ATOM 4573 N N . SER B 1 289 ? -3.25 18.734 2.35 1 92.06 289 SER B N 1
ATOM 4574 C CA . SER B 1 289 ? -3.854 17.469 1.966 1 92.06 289 SER B CA 1
ATOM 4575 C C . SER B 1 289 ? -3.096 16.281 2.574 1 92.06 289 SER B C 1
ATOM 4577 O O . SER B 1 289 ? -3.637 15.18 2.684 1 92.06 289 SER B O 1
ATOM 4579 N N . GLY B 1 290 ? -1.944 16.562 3.027 1 94.44 290 GLY B N 1
ATOM 4580 C CA . GLY B 1 290 ? -1.091 15.508 3.551 1 94.44 290 GLY B CA 1
ATOM 4581 C C . GLY B 1 290 ? -0.307 14.781 2.473 1 94.44 290 GLY B C 1
ATOM 4582 O O . GLY B 1 290 ? -0.892 14.219 1.546 1 94.44 290 GLY B O 1
ATOM 4583 N N . LEU B 1 291 ? 1.018 14.828 2.582 1 96.81 291 LEU B N 1
ATOM 4584 C CA . LEU B 1 291 ? 1.909 14.164 1.639 1 96.81 291 LEU B CA 1
ATOM 4585 C C . LEU B 1 291 ? 2.492 12.891 2.25 1 96.81 291 LEU B C 1
ATOM 4587 O O . LEU B 1 291 ? 2.836 12.867 3.434 1 96.81 291 LEU B O 1
ATOM 4591 N N . ALA B 1 292 ? 2.643 11.883 1.418 1 98.06 292 ALA B N 1
ATOM 4592 C CA . ALA B 1 292 ? 3.193 10.609 1.881 1 98.06 292 ALA B CA 1
ATOM 4593 C C . ALA B 1 292 ? 4.598 10.797 2.443 1 98.06 292 ALA B C 1
ATOM 4595 O O . ALA B 1 292 ? 5.008 10.078 3.361 1 98.06 292 ALA B O 1
ATOM 4596 N N . VAL B 1 293 ? 5.348 11.758 1.938 1 98.5 293 VAL B N 1
ATOM 4597 C CA . VAL B 1 293 ? 6.719 11.969 2.387 1 98.5 293 VAL B CA 1
ATOM 4598 C C . VAL B 1 293 ? 6.719 12.414 3.848 1 98.5 293 VAL B C 1
ATOM 4600 O O . VAL B 1 293 ? 7.688 12.18 4.574 1 98.5 293 VAL B O 1
ATOM 4603 N N . GLN B 1 294 ? 5.629 13.039 4.324 1 98.62 294 GLN B N 1
ATOM 4604 C CA . GLN B 1 294 ? 5.523 13.398 5.734 1 98.62 294 GLN B CA 1
ATOM 4605 C C . GLN B 1 294 ? 5.43 12.156 6.613 1 98.62 294 GLN B C 1
ATOM 4607 O O . GLN B 1 294 ? 6.027 12.102 7.688 1 98.62 294 GLN B O 1
ATOM 4612 N N . ASP B 1 295 ? 4.684 11.148 6.188 1 98.81 295 ASP B N 1
ATOM 4613 C CA . ASP B 1 295 ? 4.613 9.867 6.887 1 98.81 295 ASP B CA 1
ATOM 4614 C C . ASP B 1 295 ? 5.973 9.172 6.895 1 98.81 295 ASP B C 1
ATOM 4616 O O . ASP B 1 295 ? 6.367 8.578 7.898 1 98.81 295 ASP B O 1
ATOM 4620 N N . LEU B 1 296 ? 6.645 9.258 5.727 1 98.88 296 LEU B N 1
ATOM 4621 C CA . LEU B 1 296 ? 7.961 8.648 5.586 1 98.88 296 LEU B CA 1
ATOM 4622 C C . LEU B 1 296 ? 8.938 9.227 6.602 1 98.88 296 LEU B C 1
ATOM 4624 O O . LEU B 1 296 ? 9.609 8.484 7.324 1 98.88 296 LEU B O 1
ATOM 4628 N N . VAL B 1 297 ? 8.961 10.539 6.719 1 98.56 297 VAL B N 1
ATOM 4629 C CA . VAL B 1 297 ? 9.875 11.227 7.629 1 98.56 297 VAL B CA 1
ATOM 4630 C C . VAL B 1 297 ? 9.523 10.875 9.07 1 98.56 297 VAL B C 1
ATOM 4632 O O . VAL B 1 297 ? 10.406 10.531 9.859 1 98.56 297 VAL B O 1
ATOM 4635 N N . ALA B 1 298 ? 8.258 10.961 9.414 1 98.81 298 ALA B N 1
ATOM 4636 C CA . ALA B 1 298 ? 7.816 10.633 10.766 1 98.81 298 ALA B CA 1
ATOM 4637 C C . ALA B 1 298 ? 8.141 9.18 11.109 1 98.81 298 ALA B C 1
ATOM 4639 O O . ALA B 1 298 ? 8.688 8.898 12.18 1 98.81 298 ALA B O 1
ATOM 4640 N N . GLY B 1 299 ? 7.797 8.25 10.203 1 98.81 299 GLY B N 1
ATOM 4641 C CA . GLY B 1 299 ? 8.07 6.836 10.43 1 98.81 299 GLY B CA 1
ATOM 4642 C C . GLY B 1 299 ? 9.539 6.535 10.625 1 98.81 299 GLY B C 1
ATOM 4643 O O . GLY B 1 299 ? 9.914 5.754 11.5 1 98.81 299 GLY B O 1
ATOM 4644 N N . LYS B 1 300 ? 10.383 7.145 9.773 1 98.75 300 LYS B N 1
ATOM 4645 C CA . LYS B 1 300 ? 11.82 6.961 9.875 1 98.75 300 LYS B CA 1
ATOM 4646 C C . LYS B 1 300 ? 12.336 7.395 11.242 1 98.75 300 LYS B C 1
ATOM 4648 O O . LYS B 1 300 ? 13.125 6.684 11.875 1 98.75 300 LYS B O 1
ATOM 4653 N N . ILE B 1 301 ? 11.898 8.547 11.727 1 98.75 301 ILE B N 1
ATOM 4654 C CA . ILE B 1 301 ? 12.328 9.086 13.016 1 98.75 301 ILE B CA 1
ATOM 4655 C C . ILE B 1 301 ? 11.922 8.133 14.133 1 98.75 301 ILE B C 1
ATOM 4657 O O . ILE B 1 301 ? 12.727 7.836 15.023 1 98.75 301 ILE B O 1
ATOM 4661 N N . VAL B 1 302 ? 10.664 7.641 14.117 1 98.81 302 VAL B N 1
ATOM 4662 C CA . VAL B 1 302 ? 10.172 6.73 15.141 1 98.81 302 VAL B CA 1
ATOM 4663 C C . VAL B 1 302 ? 11.047 5.477 15.188 1 98.81 302 VAL B C 1
ATOM 4665 O O . VAL B 1 302 ? 11.469 5.047 16.266 1 98.81 302 VAL B O 1
ATOM 4668 N N . VAL B 1 303 ? 11.336 4.875 13.992 1 98.44 303 VAL B N 1
ATOM 4669 C CA . VAL B 1 303 ? 12.117 3.648 13.922 1 98.44 303 VAL B CA 1
ATOM 4670 C C . VAL B 1 303 ? 13.508 3.891 14.492 1 98.44 303 VAL B C 1
ATOM 4672 O O . VAL B 1 303 ? 14.008 3.098 15.305 1 98.44 303 VAL B O 1
ATOM 4675 N N . GLN B 1 304 ? 14.117 4.977 14.078 1 97.88 304 GLN B N 1
ATOM 4676 C CA . GLN B 1 304 ? 15.469 5.293 14.523 1 97.88 304 GLN B CA 1
ATOM 4677 C C . GLN B 1 304 ? 15.523 5.48 16.047 1 97.88 304 GLN B C 1
ATOM 4679 O O . GLN B 1 304 ? 16.391 4.91 16.719 1 97.88 304 GLN B O 1
ATOM 4684 N N . ASN B 1 305 ? 14.602 6.246 16.578 1 98.06 305 ASN B N 1
ATOM 4685 C CA . ASN B 1 305 ? 14.602 6.535 18.016 1 98.06 305 ASN B CA 1
ATOM 4686 C C . ASN B 1 305 ? 14.234 5.301 18.828 1 98.06 305 ASN B C 1
ATOM 4688 O O . ASN B 1 305 ? 14.773 5.094 19.922 1 98.06 305 ASN B O 1
ATOM 4692 N N . TYR B 1 306 ? 13.258 4.543 18.344 1 97.81 306 TYR B N 1
ATOM 4693 C CA . TYR B 1 306 ? 12.883 3.318 19.047 1 97.81 306 TYR B CA 1
ATOM 4694 C C . TYR B 1 306 ? 14.062 2.361 19.125 1 97.81 306 TYR B C 1
ATOM 4696 O O . TYR B 1 306 ? 14.32 1.784 20.188 1 97.81 306 TYR B O 1
ATOM 4704 N N . ARG B 1 307 ? 14.797 2.166 18 1 96.44 307 ARG B N 1
ATOM 4705 C CA . ARG B 1 307 ? 15.93 1.249 17.984 1 96.44 307 ARG B CA 1
ATOM 4706 C C . ARG B 1 307 ? 17.062 1.744 18.875 1 96.44 307 ARG B C 1
ATOM 4708 O O . ARG B 1 307 ? 17.734 0.945 19.531 1 96.44 307 ARG B O 1
ATOM 4715 N N . LYS B 1 308 ? 17.266 3.041 18.891 1 95.19 308 LYS B N 1
ATOM 4716 C CA . LYS B 1 308 ? 18.25 3.617 19.812 1 95.19 308 LYS B CA 1
ATOM 4717 C C . LYS B 1 308 ? 17.891 3.338 21.266 1 95.19 308 LYS B C 1
ATOM 4719 O O . LYS B 1 308 ? 18.75 3.029 22.078 1 95.19 308 LYS B O 1
ATOM 4724 N N . ALA B 1 309 ? 16.625 3.43 21.531 1 93.25 309 ALA B N 1
ATOM 4725 C CA . ALA B 1 309 ? 16.156 3.225 22.906 1 93.25 309 ALA B CA 1
ATOM 4726 C C . ALA B 1 309 ? 16.328 1.771 23.328 1 93.25 309 ALA B C 1
ATOM 4728 O O . ALA B 1 309 ? 16.641 1.495 24.5 1 93.25 309 ALA B O 1
ATOM 4729 N N . ILE B 1 310 ? 16.094 0.804 22.484 1 89.19 310 ILE B N 1
ATOM 4730 C CA . ILE B 1 310 ? 16.203 -0.61 22.828 1 89.19 310 ILE B CA 1
ATOM 4731 C C . ILE B 1 310 ? 17.672 -1.016 22.922 1 89.19 310 ILE B C 1
ATOM 4733 O O . ILE B 1 310 ? 18.016 -1.949 23.656 1 89.19 310 ILE B O 1
ATOM 4737 N N . ARG B 1 311 ? 18.547 -0.434 22.141 1 84 311 ARG B N 1
ATOM 4738 C CA . ARG B 1 311 ? 19.984 -0.728 22.234 1 84 311 ARG B CA 1
ATOM 4739 C C . ARG B 1 311 ? 20.578 -0.192 23.531 1 84 311 ARG B C 1
ATOM 4741 O O . ARG B 1 311 ? 21.516 -0.765 24.062 1 84 311 ARG B O 1
ATOM 4748 N N . GLU B 1 312 ? 20.016 0.828 23.953 1 77.69 312 GLU B N 1
ATOM 4749 C CA . GLU B 1 312 ? 20.5 1.467 25.172 1 77.69 312 GLU B CA 1
ATOM 4750 C C . GLU B 1 312 ? 19.953 0.791 26.422 1 77.69 312 GLU B C 1
ATOM 4752 O O . GLU B 1 312 ? 20.422 1.034 27.531 1 77.69 312 GLU B O 1
ATOM 4757 N N . CYS B 1 313 ? 19.078 -0.084 26.219 1 68.19 313 CYS B N 1
ATOM 4758 C CA . CYS B 1 313 ? 18.594 -0.877 27.344 1 68.19 313 CYS B CA 1
ATOM 4759 C C . CYS B 1 313 ? 19.281 -2.234 27.391 1 68.19 313 CYS B C 1
ATOM 4761 O O . CYS B 1 313 ? 19.484 -2.869 26.344 1 68.19 313 CYS B O 1
#

pLDDT: mean 94.66, std 6.04, range [63.41, 98.94]

Secondary structure (DSSP, 8-state):
-PPEEE-HHHHHHT--HHHHHHHHHHHHHHHHTT-TTEE-PPPEEEEEETTEEEEEEEEEETTTTEEEEEEEEE-TTHHHHHSS-SEEEEEEEEETTT--EEEEEEHHHHHHHHHHHHHHHHHHHHSPSS---EEEEE--SHHHHHHHHHHHHH---SEEEEE-SS-HHHHHHHHHHHT-EEPSSHHHHHTT-SEEEE----BSS-SB-GGGSPTT-EEEE----STT-BSB-HHHHHTEEEEES-HHHHHHH-HHHHHHT----EEHHHHHHTSS---SSSEEEEE----HHHHHHHHHHHHHHHHHHHH--/-PPEEE-HHHHHHT--HHHHHHHHHHHHHHHHTT-TTEE-PPPEEEEEETTEEEEEEEEEETTTTEEEEEEEEE-TTHHHHHSS-SEEEEEEEEETTT--EEEEEEHHHHHHHHHHHHHHHHHHHHSPSS---EEEEE--SHHHHHHHHHHHHH---SEEEEE-SS-HHHHHHHHHHHT-EEPSSHHHHHTT-SEEEE----BSS-SB-GGGSPTT-EEEE----STT-BSB-HHHHHTEEEEES-HHHHHHH-HHHHHHT----EEHHHHHHTSS---SSSEEEEE----HHHHHHHHHHHHHHHHHHHH--

InterPro domains:
  IPR003462 Ornithine cyclodeaminase/mu-crystallin [PF02423] (3-307)
  IPR003462 Ornithine cyclodeaminase/mu-crystallin [PIRSF001439] (2-309)
  IPR003462 Ornithine cyclodeaminase/mu-crystallin [PTHR13812] (4-308)
  IPR023401 Ornithine cyclodeaminase, N-terminal [G3DSA:3.30.1780.10] (22-302)
  IPR036291 NAD(P)-binding domain superfamily [SSF51735] (1-308)